Protein AF-A0A9P1CRT3-F1 (afdb_monomer_lite)

Sequence (635 aa):
MMLVPEVKPGALSGTYVLEERSSKFFNMVSFGNPQSVGIKKRVVRQADRLNYTELPSLSNLDELLVRTRPPDMRPEEEVVVPVRAPPVDARLTIGSFRRLLRPGSNESRLEEETKDVPLQWHLLLLKASFNGKLQVSTAANWLVEVLNLAPEEARQCAQAAMVHPTVRIASFDDWKVVEEKVETLRALGLAIQVGSAATHRAIVNNRGAHQGRLAKDNYMELFDQVPGLIRSPRPSPTPPAKSHQHRAKWRGMSQHVVMDVLSKDPVKQLLPEEDEAAHFAGSQSEAEWNEWKLAKARKKTVKNILLKHPRKGDGNTAKSESDQDASDRTTLGVKTTFSFRNSVLETRKKMSMIVGLAQAQQNALTPQRKEACQMLRFFVFGAVGNEKAKTAEEKEAIFEQRLGERWQVQLLYNLWEKLDIDHSGRCDFGELNAFAELRLKDLVEQALSRGQRGLAGLPAWAADETEDVAKAALKLTRTLEQMLFASKSSFVLEDMMRILWPASQLSDILEMRRWCTEMADSLERTATQTPPLLPEDQLDDLHCIFQYFDTDHDGQLKVPDLIATGFLNRNEVDLIMQKYDVDGDGMLGLSEFTELLCPAGYRAHEKATHATLGNGRRVFYDDNFCRWRLAPNKR

pLDDT: mean 70.38, std 26.43, range [24.36, 98.44]

Secondary structure (DSSP, 8-state):
--PPPP---------EEEEEEETTEEEEEE--------------PPPPPPP-PPPPPTT--GGG--PPPPP----------------------HHHHHHHTS------------------EEEEEEGGGGTT---HHHHHHHHHHHH---HHHHHHHHHHHHHSSEEEEEEES-HHHHHHHHHHHHHTT--EEEEEHHHHHHHHHTTSS-SS------TTSSS-----------PPPPPPP------------------------THHHHS----TTSTT-SS--HHHHHHHHHHHHHHHHHHHHHTT---------------------------SSHHHHHHHHHHHHHHHHHHHHHHHHHTS--HHHHHHHHHHHHHHHSS-S-TT--SHHHHHGGGS--S--HHHHHHHHHHHHHH-TT-SS-EEHHHHHHHHHHHHHHHHHHHHHTT--SGGGS-HHHHTTTT-HHHHHHHHHHHHIIIIITT-SEE-HHHHHHHH-TT--HHHHHHHHHHHHHHHHHHHHHB-PPPPBPPHHHHHHHHHHHHHH-SS-SSEEEHHHHHHTTSS-TTTHHHHHHHH-SS-SSEEEHHHHHHHHPPTT-BSSTT--EEE-TTS-EEEEETTTTEEEEPP---

Structure (mmCIF, N/CA/C/O backbone):
data_AF-A0A9P1CRT3-F1
#
_entry.id   AF-A0A9P1CRT3-F1
#
loop_
_atom_site.group_PDB
_atom_site.id
_atom_site.type_symbol
_atom_site.label_atom_id
_atom_site.label_alt_id
_atom_site.label_comp_id
_atom_site.label_asym_id
_atom_site.label_entity_id
_atom_site.label_seq_id
_atom_site.pdbx_PDB_ins_code
_atom_site.Cartn_x
_atom_site.Cartn_y
_atom_site.Cartn_z
_atom_site.occupancy
_atom_site.B_iso_or_equiv
_atom_site.auth_seq_id
_atom_site.auth_comp_id
_atom_site.auth_asym_id
_atom_site.auth_atom_id
_atom_site.pdbx_PDB_model_num
ATOM 1 N N . MET A 1 1 ? 64.595 -47.817 10.345 1.00 37.66 1 MET A N 1
ATOM 2 C CA . MET A 1 1 ? 63.819 -46.558 10.238 1.00 37.66 1 MET A CA 1
ATOM 3 C C . MET A 1 1 ? 63.621 -46.288 8.754 1.00 37.66 1 MET A C 1
ATOM 5 O O . MET A 1 1 ? 64.623 -46.280 8.066 1.00 37.66 1 MET A O 1
ATOM 9 N N . MET A 1 2 ? 62.437 -46.151 8.165 1.00 33.34 2 MET A N 1
ATOM 10 C CA . MET A 1 2 ? 61.065 -46.100 8.667 1.00 33.34 2 MET A CA 1
ATOM 11 C C . MET A 1 2 ? 60.158 -46.941 7.754 1.00 33.34 2 MET A C 1
ATOM 13 O O . MET A 1 2 ? 60.414 -47.076 6.562 1.00 33.34 2 MET A O 1
ATOM 17 N N . LEU A 1 3 ? 59.123 -47.511 8.365 1.00 34.25 3 LEU A N 1
ATOM 18 C CA . LEU A 1 3 ? 58.061 -48.311 7.762 1.00 34.25 3 LEU A CA 1
ATOM 19 C C . LEU A 1 3 ? 57.087 -47.407 6.991 1.00 34.25 3 LEU A C 1
ATOM 21 O O . LEU A 1 3 ? 56.666 -46.381 7.520 1.00 34.25 3 LEU A O 1
ATOM 25 N N . VAL A 1 4 ? 56.685 -47.819 5.789 1.00 38.53 4 VAL A N 1
ATOM 26 C CA . VAL A 1 4 ? 55.509 -47.288 5.080 1.00 38.53 4 VAL A CA 1
ATOM 27 C C . VAL A 1 4 ? 54.390 -48.324 5.244 1.00 38.53 4 VAL A C 1
ATOM 29 O O . VAL A 1 4 ? 54.633 -49.489 4.927 1.00 38.53 4 VAL A O 1
ATOM 32 N N . PRO A 1 5 ? 53.205 -47.971 5.776 1.00 46.34 5 PRO A N 1
ATOM 33 C CA . PRO A 1 5 ? 52.157 -48.950 6.032 1.00 46.34 5 PRO A CA 1
ATOM 34 C C . PRO A 1 5 ? 51.248 -49.165 4.813 1.00 46.34 5 PRO A C 1
ATOM 36 O O . PRO A 1 5 ? 50.845 -48.220 4.136 1.00 46.34 5 PRO A O 1
ATOM 39 N N . GLU A 1 6 ? 50.888 -50.431 4.593 1.00 38.50 6 GLU A N 1
ATOM 40 C CA . GLU A 1 6 ? 49.784 -50.875 3.738 1.00 38.50 6 GLU A CA 1
ATOM 41 C C . GLU A 1 6 ? 48.442 -50.304 4.225 1.00 38.50 6 GLU A C 1
ATOM 43 O O . GLU A 1 6 ? 48.092 -50.416 5.402 1.00 38.50 6 GLU A O 1
ATOM 48 N N . VAL A 1 7 ? 47.645 -49.761 3.301 1.00 38.06 7 VAL A N 1
ATOM 49 C CA . VAL A 1 7 ? 46.250 -49.366 3.544 1.00 38.06 7 VAL A CA 1
ATOM 50 C C . VAL A 1 7 ? 45.329 -50.346 2.816 1.00 38.06 7 VAL A C 1
ATOM 52 O O . VAL A 1 7 ? 45.392 -50.493 1.598 1.00 38.06 7 VAL A O 1
ATOM 55 N N . LYS A 1 8 ? 44.472 -51.031 3.581 1.00 37.97 8 LYS A N 1
ATOM 56 C CA . LYS A 1 8 ? 43.425 -51.943 3.088 1.00 37.97 8 LYS A CA 1
ATOM 57 C C . LYS A 1 8 ? 42.258 -51.163 2.457 1.00 37.97 8 LYS A C 1
ATOM 59 O O . LYS A 1 8 ? 41.891 -50.117 2.994 1.00 37.97 8 LYS A O 1
ATOM 64 N N . PRO A 1 9 ? 41.592 -51.683 1.408 1.00 40.06 9 PRO A N 1
ATOM 65 C CA . PRO A 1 9 ? 40.385 -51.074 0.870 1.00 40.06 9 PRO A CA 1
ATOM 66 C C . PRO A 1 9 ? 39.169 -51.511 1.697 1.00 40.06 9 PRO A C 1
ATOM 68 O O . PRO A 1 9 ? 38.843 -52.693 1.784 1.00 40.06 9 PRO A O 1
ATOM 71 N N . GLY A 1 10 ? 38.489 -50.545 2.306 1.00 40.59 10 GLY A N 1
ATOM 72 C CA . GLY A 1 10 ? 37.235 -50.745 3.026 1.00 40.59 10 GLY A CA 1
ATOM 73 C C . GLY A 1 10 ? 36.341 -49.524 2.863 1.00 40.59 10 GLY A C 1
ATOM 74 O O . GLY A 1 10 ? 36.142 -48.775 3.812 1.00 40.59 10 GLY A O 1
ATOM 75 N N . ALA A 1 11 ? 35.849 -49.281 1.647 1.00 34.97 11 ALA A N 1
ATOM 76 C CA . ALA A 1 11 ? 34.884 -48.219 1.390 1.00 34.97 11 ALA A CA 1
ATOM 77 C C . ALA A 1 11 ? 33.469 -48.715 1.731 1.00 34.97 11 ALA A C 1
ATOM 79 O O . ALA A 1 11 ? 32.895 -49.540 1.021 1.00 34.97 11 ALA A O 1
ATOM 80 N N . LEU A 1 12 ? 32.910 -48.205 2.829 1.00 37.28 12 LEU A N 1
ATOM 81 C CA . LEU A 1 12 ? 31.486 -48.303 3.139 1.00 37.28 12 LEU A CA 1
ATOM 82 C C . LEU A 1 12 ? 30.728 -47.328 2.228 1.00 37.28 12 LEU A C 1
ATOM 84 O O . LEU A 1 12 ? 30.828 -46.113 2.383 1.00 37.28 12 LEU A O 1
ATOM 88 N N . SER A 1 13 ? 29.984 -47.866 1.263 1.00 35.62 13 SER A N 1
ATOM 89 C CA . SER A 1 13 ? 28.999 -47.110 0.487 1.00 35.62 13 SER A CA 1
ATOM 90 C C . SER A 1 13 ? 27.752 -46.898 1.349 1.00 35.62 13 SER A C 1
ATOM 92 O O . SER A 1 13 ? 27.114 -47.864 1.764 1.00 35.62 13 SER A O 1
ATOM 94 N N . GLY A 1 14 ? 27.420 -45.641 1.645 1.00 44.69 14 GLY A N 1
ATOM 95 C CA . GLY A 1 14 ? 26.202 -45.245 2.350 1.00 44.69 14 GLY A CA 1
ATOM 96 C C . GLY A 1 14 ? 25.519 -44.094 1.620 1.00 44.69 14 GLY A C 1
ATOM 97 O O . GLY A 1 14 ? 26.183 -43.193 1.112 1.00 44.69 14 GLY A O 1
ATOM 98 N N . THR A 1 15 ? 24.192 -44.140 1.521 1.00 44.62 15 THR A N 1
ATOM 99 C CA . THR A 1 15 ? 23.382 -43.086 0.898 1.00 44.62 15 THR A CA 1
ATOM 100 C C . THR A 1 15 ? 23.078 -42.014 1.945 1.00 44.62 15 THR A C 1
ATOM 102 O O . THR A 1 15 ? 22.440 -42.304 2.957 1.00 44.62 15 THR A O 1
ATOM 105 N N . TYR A 1 16 ? 23.538 -40.785 1.716 1.00 57.00 16 TYR A N 1
ATOM 106 C CA . TYR A 1 16 ? 23.275 -39.631 2.581 1.00 57.00 16 TYR A CA 1
ATOM 107 C C . TYR A 1 16 ? 22.295 -38.687 1.890 1.00 57.00 16 TYR A C 1
ATOM 109 O O . TYR A 1 16 ? 22.333 -38.537 0.668 1.00 57.00 16 TYR A O 1
ATOM 117 N N . VAL A 1 17 ? 21.437 -38.038 2.675 1.00 53.44 17 VAL A N 1
ATOM 118 C CA . VAL A 1 17 ? 20.581 -36.947 2.198 1.00 53.44 17 VAL A CA 1
ATOM 119 C C . VAL A 1 17 ? 21.068 -35.653 2.840 1.00 53.44 17 VAL A C 1
ATOM 121 O O . VAL A 1 17 ? 21.318 -35.605 4.047 1.00 53.44 17 VAL A O 1
ATOM 124 N N . LEU A 1 18 ? 21.247 -34.626 2.009 1.00 45.88 18 LEU A N 1
ATOM 125 C CA . LEU A 1 18 ? 21.557 -33.267 2.438 1.00 45.88 18 LEU A CA 1
ATOM 126 C C . LEU A 1 18 ? 20.241 -32.543 2.705 1.00 45.88 18 LEU A C 1
ATOM 128 O O . LEU A 1 18 ? 19.426 -32.389 1.798 1.00 45.88 18 LEU A O 1
ATOM 132 N N . GLU A 1 19 ? 20.036 -32.122 3.947 1.00 47.88 19 GLU A N 1
ATOM 133 C CA . GLU A 1 19 ? 18.867 -31.337 4.337 1.00 47.88 19 GLU A CA 1
ATOM 134 C C . GLU A 1 19 ? 19.289 -29.870 4.502 1.00 47.88 19 GLU A C 1
ATOM 136 O O . GLU A 1 19 ? 20.200 -29.545 5.275 1.00 47.88 19 GLU A O 1
ATOM 141 N N . GLU A 1 20 ? 18.672 -28.988 3.714 1.00 50.25 20 GLU A N 1
ATOM 142 C CA . GLU A 1 20 ? 18.972 -27.556 3.690 1.00 50.25 20 GLU A CA 1
ATOM 143 C C . GLU A 1 20 ? 18.286 -26.858 4.868 1.00 50.25 20 GLU A C 1
ATOM 145 O O . GLU A 1 20 ? 17.061 -26.880 4.994 1.00 50.25 20 GLU A O 1
ATOM 150 N N . ARG A 1 21 ? 19.079 -26.226 5.743 1.00 46.06 21 ARG A N 1
ATOM 151 C CA . ARG A 1 21 ? 18.560 -25.507 6.919 1.00 46.06 21 ARG A CA 1
ATOM 152 C C . ARG A 1 21 ? 18.574 -23.986 6.729 1.00 46.06 21 ARG A C 1
ATOM 154 O O . ARG A 1 21 ? 17.775 -23.291 7.351 1.00 46.06 21 ARG A O 1
ATOM 161 N N . SER A 1 22 ? 19.466 -23.473 5.879 1.00 52.31 22 SER A N 1
ATOM 162 C CA . SER A 1 22 ? 19.488 -22.095 5.362 1.00 52.31 22 SER A CA 1
ATOM 163 C C . SER A 1 22 ? 20.471 -21.984 4.188 1.00 52.31 22 SER A C 1
ATOM 165 O O . SER A 1 22 ? 21.283 -22.886 3.982 1.00 52.31 22 SER A O 1
ATOM 167 N N . SER A 1 23 ? 20.471 -20.847 3.476 1.00 41.62 23 SER A N 1
ATOM 168 C CA . SER A 1 23 ? 21.275 -20.591 2.261 1.00 41.62 23 SER A CA 1
ATOM 169 C C . SER A 1 23 ? 22.800 -20.702 2.419 1.00 41.62 23 SER A C 1
ATOM 171 O O . SER A 1 23 ? 23.535 -20.483 1.457 1.00 41.62 23 SER A O 1
ATOM 173 N N . LYS A 1 24 ? 23.298 -21.005 3.624 1.00 37.44 24 LYS A N 1
ATOM 174 C CA . LYS A 1 24 ? 24.729 -21.155 3.916 1.00 37.44 24 LYS A CA 1
ATOM 175 C C . LYS A 1 24 ? 25.092 -22.424 4.699 1.00 37.44 24 LYS A C 1
ATOM 177 O O . LYS A 1 24 ? 26.276 -22.621 4.952 1.00 37.44 24 LYS A O 1
ATOM 182 N N . PHE A 1 25 ? 24.138 -23.287 5.075 1.00 41.91 25 PHE A N 1
ATOM 183 C CA . PHE A 1 25 ? 24.433 -24.475 5.892 1.00 41.91 25 PHE A CA 1
ATOM 184 C C . PHE A 1 25 ? 23.584 -25.700 5.519 1.00 41.91 25 PHE A C 1
ATOM 186 O O . PHE A 1 25 ? 22.353 -25.634 5.478 1.00 41.91 25 PHE A O 1
ATOM 193 N N . PHE A 1 26 ? 24.263 -26.840 5.347 1.00 58.03 26 PHE A N 1
ATOM 194 C CA . PHE A 1 26 ? 23.660 -28.152 5.099 1.00 58.03 26 PHE A CA 1
ATOM 195 C C . PHE A 1 26 ? 23.991 -29.116 6.234 1.00 58.03 26 PHE A C 1
ATOM 197 O O . PHE A 1 26 ? 25.135 -29.178 6.687 1.00 58.03 26 PHE A O 1
ATOM 204 N N . ASN A 1 27 ? 23.001 -29.903 6.653 1.00 49.41 27 ASN A N 1
ATOM 205 C CA . ASN A 1 27 ? 23.227 -31.045 7.528 1.00 49.41 27 ASN A CA 1
ATOM 206 C C . ASN A 1 27 ? 23.326 -32.322 6.697 1.00 49.41 27 ASN A C 1
ATOM 208 O O . ASN A 1 27 ? 22.550 -32.542 5.767 1.00 49.41 27 ASN A O 1
ATOM 212 N N . MET A 1 28 ? 24.269 -33.181 7.069 1.00 39.44 28 MET A N 1
ATOM 213 C CA . MET A 1 28 ? 24.483 -34.474 6.434 1.00 39.44 28 MET A CA 1
ATOM 214 C C . MET A 1 28 ? 23.900 -35.552 7.350 1.00 39.44 28 MET A C 1
ATOM 216 O O . MET A 1 28 ? 24.449 -35.824 8.417 1.00 39.44 28 MET A O 1
ATOM 220 N N . VAL A 1 29 ? 22.758 -36.129 6.971 1.00 50.09 29 VAL A N 1
ATOM 221 C CA . VAL A 1 29 ? 22.054 -37.124 7.795 1.00 50.09 29 VAL A CA 1
ATOM 222 C C . VAL A 1 29 ? 22.261 -38.516 7.200 1.00 50.09 29 VAL A C 1
ATOM 224 O O . VAL A 1 29 ? 21.949 -38.762 6.034 1.00 50.09 29 VAL A O 1
ATOM 227 N N . SER A 1 30 ? 22.802 -39.439 8.001 1.00 47.00 30 SER A N 1
ATOM 228 C CA . SER A 1 30 ? 22.862 -40.867 7.668 1.00 47.00 30 SER A CA 1
ATOM 229 C C . SER A 1 30 ? 21.602 -41.572 8.162 1.00 47.00 30 SER A C 1
ATOM 231 O O . SER A 1 30 ? 21.245 -41.430 9.334 1.00 47.00 30 SER A O 1
ATOM 233 N N . PHE A 1 31 ? 20.964 -42.387 7.323 1.00 43.34 31 PHE A N 1
ATOM 234 C CA . PHE A 1 31 ? 19.855 -43.231 7.765 1.00 43.34 31 PHE A CA 1
ATOM 235 C C . PHE A 1 31 ? 20.361 -44.348 8.689 1.00 43.34 31 PHE A C 1
ATOM 237 O O . PHE A 1 31 ? 20.980 -45.314 8.247 1.00 43.34 31 PHE A O 1
ATOM 244 N N . GLY A 1 32 ? 20.079 -44.216 9.985 1.00 40.84 32 GLY A N 1
ATOM 245 C CA . GLY A 1 32 ? 20.144 -45.320 10.936 1.00 40.84 32 GLY A CA 1
ATOM 246 C C . GLY A 1 32 ? 18.974 -46.285 10.720 1.00 40.84 32 GLY A C 1
ATOM 247 O O . GLY A 1 32 ? 17.834 -45.866 10.539 1.00 40.84 32 GLY A O 1
ATOM 248 N N . ASN A 1 33 ? 19.285 -47.578 10.721 1.00 33.75 33 ASN A N 1
ATOM 249 C CA . ASN A 1 33 ? 18.392 -48.719 10.514 1.00 33.75 33 ASN A CA 1
ATOM 250 C C . ASN A 1 33 ? 17.083 -48.636 11.351 1.00 33.75 33 ASN A C 1
ATOM 252 O O . ASN A 1 33 ? 17.171 -48.615 12.581 1.00 33.75 33 ASN A O 1
ATOM 256 N N . PRO A 1 34 ? 15.877 -48.615 10.742 1.00 38.72 34 PRO A N 1
ATOM 257 C CA . PRO A 1 34 ? 14.621 -48.541 11.480 1.00 38.72 34 PRO A CA 1
ATOM 258 C C . PRO A 1 34 ? 14.077 -49.942 11.798 1.00 38.72 34 PRO A C 1
ATOM 260 O O . PRO A 1 34 ? 13.611 -50.658 10.911 1.00 38.72 34 PRO A O 1
ATOM 263 N N . GLN A 1 35 ? 14.062 -50.323 13.078 1.00 34.84 35 GLN A N 1
ATOM 264 C CA . GLN A 1 35 ? 13.158 -51.373 13.550 1.00 34.84 35 GLN A CA 1
ATOM 265 C C . GLN A 1 35 ? 11.816 -50.764 13.970 1.00 34.84 35 GLN A C 1
ATOM 267 O O . GLN A 1 35 ? 11.755 -49.882 14.819 1.00 34.84 35 GLN A O 1
ATOM 272 N N . SER A 1 36 ? 10.758 -51.312 13.364 1.00 36.50 36 SER A N 1
ATOM 273 C CA . SER A 1 36 ? 9.342 -51.274 13.753 1.00 36.50 36 SER A CA 1
ATOM 274 C C . SER A 1 36 ? 8.673 -49.904 13.919 1.00 36.50 36 SER A C 1
ATOM 276 O O . SER A 1 36 ? 8.871 -49.214 14.907 1.00 36.50 36 SER A O 1
ATOM 278 N N . VAL A 1 37 ? 7.764 -49.571 12.999 1.00 33.12 37 VAL A N 1
ATOM 279 C CA . VAL A 1 37 ? 6.301 -49.531 13.217 1.00 33.12 37 VAL A CA 1
ATOM 280 C C . VAL A 1 37 ? 5.656 -49.163 11.873 1.00 33.12 37 VAL A C 1
ATOM 282 O O . VAL A 1 37 ? 6.092 -48.252 11.174 1.00 33.12 37 VAL A O 1
ATOM 285 N N . GLY A 1 38 ? 4.675 -49.964 11.453 1.00 43.25 38 GLY A N 1
ATOM 286 C CA . GLY A 1 38 ? 4.159 -49.980 10.088 1.00 43.25 38 GLY A CA 1
ATOM 287 C C . GLY A 1 38 ? 3.186 -48.851 9.770 1.00 43.25 38 GLY A C 1
ATOM 288 O O . GLY A 1 38 ? 2.184 -48.693 10.457 1.00 43.25 38 GLY A O 1
ATOM 289 N N . ILE A 1 39 ? 3.427 -48.152 8.657 1.00 35.38 39 ILE A N 1
ATOM 290 C CA . ILE A 1 39 ? 2.425 -47.349 7.945 1.00 35.38 39 ILE A CA 1
ATOM 291 C C . ILE A 1 39 ? 2.627 -47.530 6.427 1.00 35.38 39 ILE A C 1
ATOM 293 O O . ILE A 1 39 ? 3.737 -47.696 5.926 1.00 35.38 39 ILE A O 1
ATOM 297 N N . LYS A 1 40 ? 1.496 -47.607 5.723 1.00 35.44 40 LYS A N 1
ATOM 298 C CA . LYS A 1 40 ? 1.272 -48.137 4.370 1.00 35.44 40 LYS A CA 1
ATOM 299 C C . LYS A 1 40 ? 2.085 -47.436 3.267 1.00 35.44 40 LYS A C 1
ATOM 301 O O . LYS A 1 40 ? 2.103 -46.213 3.172 1.00 35.44 40 LYS A O 1
ATOM 306 N N . LYS A 1 41 ? 2.676 -48.247 2.377 1.00 34.88 41 LYS A N 1
ATOM 307 C CA . LYS A 1 41 ? 3.394 -47.840 1.155 1.00 34.88 41 LYS A CA 1
ATOM 308 C C . LYS A 1 41 ? 2.463 -47.110 0.176 1.00 34.88 41 LYS A C 1
ATOM 310 O O . LYS A 1 41 ? 1.460 -47.680 -0.249 1.00 34.88 41 LYS A O 1
ATOM 315 N N . ARG A 1 42 ? 2.845 -45.902 -0.250 1.00 32.53 42 ARG A N 1
ATOM 316 C CA . ARG A 1 42 ? 2.324 -45.242 -1.456 1.00 32.53 42 ARG A CA 1
ATOM 317 C C . ARG A 1 42 ? 3.433 -45.245 -2.510 1.00 32.53 42 ARG A C 1
ATOM 319 O O . ARG A 1 42 ? 4.560 -44.852 -2.234 1.00 32.53 42 ARG A O 1
ATOM 326 N N . VAL A 1 43 ? 3.101 -45.781 -3.678 1.00 40.25 43 VAL A N 1
ATOM 327 C CA . VAL A 1 43 ? 3.976 -45.957 -4.842 1.00 40.25 43 VAL A CA 1
ATOM 328 C C . VAL A 1 43 ? 4.399 -44.591 -5.384 1.00 40.25 43 VAL A C 1
ATOM 330 O O . VAL A 1 43 ? 3.536 -43.785 -5.724 1.00 40.25 43 VAL A O 1
ATOM 333 N N . VAL A 1 44 ? 5.706 -44.350 -5.507 1.00 31.47 44 VAL A N 1
ATOM 334 C CA . VAL A 1 44 ? 6.267 -43.252 -6.307 1.00 31.47 44 VAL A CA 1
ATOM 335 C C . VAL A 1 44 ? 7.124 -43.881 -7.400 1.00 31.47 44 VAL A C 1
ATOM 337 O O . VAL A 1 44 ? 8.037 -44.655 -7.118 1.00 31.47 44 VAL A O 1
ATOM 340 N N . ARG A 1 45 ? 6.752 -43.600 -8.652 1.00 33.78 45 ARG A N 1
ATOM 341 C CA . ARG A 1 45 ? 7.465 -44.018 -9.859 1.00 33.78 45 ARG A CA 1
ATOM 342 C C . ARG A 1 45 ? 8.774 -43.239 -9.972 1.00 33.78 45 ARG A C 1
ATOM 344 O O . ARG A 1 45 ? 8.797 -42.024 -9.813 1.00 33.78 45 ARG A O 1
ATOM 351 N N . GLN A 1 46 ? 9.834 -43.981 -10.250 1.00 32.31 46 GLN A N 1
ATOM 352 C CA . GLN A 1 46 ? 11.176 -43.511 -10.551 1.00 32.31 46 GLN A CA 1
ATOM 353 C C . GLN A 1 46 ? 11.155 -42.919 -11.969 1.00 32.31 46 GLN A C 1
ATOM 355 O O . GLN A 1 46 ? 10.769 -43.617 -12.902 1.00 32.31 46 GLN A O 1
ATOM 360 N N . ALA A 1 47 ? 11.480 -41.633 -12.110 1.00 31.88 47 ALA A N 1
ATOM 361 C CA . ALA A 1 47 ? 11.684 -40.990 -13.405 1.00 31.88 47 ALA A CA 1
ATOM 362 C C . ALA A 1 47 ? 13.182 -40.968 -13.728 1.00 31.88 47 ALA A C 1
ATOM 364 O O . ALA A 1 47 ? 14.020 -40.749 -12.849 1.00 31.88 47 ALA A O 1
ATOM 365 N N . ASP A 1 48 ? 13.472 -41.264 -14.987 1.00 32.06 48 ASP A N 1
ATOM 366 C CA . ASP A 1 48 ? 14.780 -41.561 -15.544 1.00 32.06 48 ASP A CA 1
ATOM 367 C C . ASP A 1 48 ? 15.796 -40.417 -15.432 1.00 32.06 48 ASP A C 1
ATOM 369 O O . ASP A 1 48 ? 15.488 -39.233 -15.565 1.00 32.06 48 ASP A O 1
ATOM 373 N N . ARG A 1 49 ? 17.053 -40.815 -15.217 1.00 33.19 49 ARG A N 1
ATOM 374 C CA . ARG A 1 49 ? 18.241 -39.965 -15.319 1.00 33.19 49 ARG A CA 1
ATOM 375 C C . ARG A 1 49 ? 18.473 -39.607 -16.788 1.00 33.19 49 ARG A C 1
ATOM 377 O O . ARG A 1 49 ? 18.782 -40.491 -17.582 1.00 33.19 49 ARG A O 1
ATOM 384 N N . LEU A 1 50 ? 18.400 -38.323 -17.132 1.00 30.19 50 LEU A N 1
ATOM 385 C CA . LEU A 1 50 ? 18.951 -37.812 -18.386 1.00 30.19 50 LEU A CA 1
ATOM 386 C C . LEU A 1 50 ? 20.421 -37.436 -18.174 1.00 30.19 50 LEU A C 1
ATOM 388 O O . LEU A 1 50 ? 20.760 -36.642 -17.297 1.00 30.19 50 LEU A O 1
ATOM 392 N N . ASN A 1 51 ? 21.284 -38.061 -18.972 1.00 33.00 51 ASN A N 1
ATOM 393 C CA . ASN A 1 51 ? 22.700 -37.741 -19.084 1.00 33.00 51 ASN A CA 1
ATOM 394 C C . ASN A 1 51 ? 22.854 -36.372 -19.756 1.00 33.00 51 ASN A C 1
ATOM 396 O O . ASN A 1 51 ? 22.363 -36.173 -20.866 1.00 33.00 51 ASN A O 1
ATOM 400 N N . TYR A 1 52 ? 23.565 -35.453 -19.108 1.00 28.81 52 TYR A N 1
ATOM 401 C CA . TYR A 1 52 ? 24.019 -34.221 -19.741 1.00 28.81 52 TYR A CA 1
ATOM 402 C C . TYR A 1 52 ? 25.258 -34.524 -20.590 1.00 28.81 52 TYR A C 1
ATOM 404 O O . TYR A 1 52 ? 26.297 -34.916 -20.065 1.00 28.81 52 TYR A O 1
ATOM 412 N N . THR A 1 53 ? 25.142 -34.356 -21.904 1.00 31.44 53 THR A N 1
ATOM 413 C CA . THR A 1 53 ? 26.284 -34.174 -22.808 1.00 31.44 53 THR A CA 1
ATOM 414 C C . THR A 1 53 ? 26.698 -32.706 -22.789 1.00 31.44 53 THR A C 1
ATOM 416 O O . THR A 1 53 ? 25.871 -31.829 -23.039 1.00 31.44 53 THR A O 1
ATOM 419 N N . GLU A 1 54 ? 27.967 -32.443 -22.486 1.00 31.73 54 GLU A N 1
ATOM 420 C CA . GLU A 1 54 ? 28.576 -31.112 -22.538 1.00 31.73 54 GLU A CA 1
ATOM 421 C C . GLU A 1 54 ? 28.582 -30.574 -23.982 1.00 31.73 54 GLU A C 1
ATOM 423 O O . GLU A 1 54 ? 28.955 -31.281 -24.920 1.00 31.73 54 GLU A O 1
ATOM 428 N N . LEU A 1 55 ? 28.141 -29.325 -24.165 1.00 31.08 55 LEU A N 1
ATOM 429 C CA . LEU A 1 55 ? 28.179 -28.615 -25.447 1.00 31.08 55 LEU A CA 1
ATOM 430 C C . LEU A 1 55 ? 29.571 -27.987 -25.675 1.00 31.08 55 LEU A C 1
ATOM 432 O O . LEU A 1 55 ? 30.172 -27.504 -24.712 1.00 31.08 55 LEU A O 1
ATOM 436 N N . PRO A 1 56 ? 30.081 -27.924 -26.923 1.00 35.50 56 PRO A N 1
ATOM 437 C CA . PRO A 1 56 ? 31.357 -27.279 -27.218 1.00 35.50 56 PRO A CA 1
ATOM 438 C C . PRO A 1 56 ? 31.269 -25.747 -27.138 1.00 35.50 56 PRO A C 1
ATOM 440 O O . PRO A 1 56 ? 30.215 -25.151 -27.364 1.00 35.50 56 PRO A O 1
ATOM 443 N N . SER A 1 57 ? 32.403 -25.102 -26.846 1.00 36.72 57 SER A N 1
ATOM 444 C CA . SER A 1 57 ? 32.525 -23.645 -26.722 1.00 36.72 57 SER A CA 1
ATOM 445 C C . SER A 1 57 ? 32.245 -22.902 -28.037 1.00 36.72 57 SER A C 1
ATOM 447 O O . SER A 1 57 ? 32.643 -23.335 -29.117 1.00 36.72 57 SER A O 1
ATOM 449 N N . LEU A 1 58 ? 31.610 -21.731 -27.923 1.00 32.66 58 LEU A N 1
ATOM 450 C CA . LEU A 1 58 ? 31.111 -20.853 -28.999 1.00 32.66 58 LEU A CA 1
ATOM 451 C C . LEU A 1 58 ? 32.193 -20.155 -29.859 1.00 32.66 58 LEU A C 1
ATOM 453 O O . LEU A 1 58 ? 31.965 -19.068 -30.380 1.00 32.66 58 LEU A O 1
ATOM 457 N N . SER A 1 59 ? 33.369 -20.752 -30.029 1.00 35.88 59 SER A N 1
ATOM 458 C CA . SER A 1 59 ? 34.483 -20.153 -30.778 1.00 35.88 59 SER A CA 1
ATOM 459 C C . SER A 1 59 ? 34.607 -20.609 -32.241 1.00 35.88 59 SER A C 1
ATOM 461 O O . SER A 1 59 ? 35.401 -20.018 -32.960 1.00 35.88 59 SER A O 1
ATOM 463 N N . ASN A 1 60 ? 33.813 -21.580 -32.721 1.00 42.19 60 ASN A N 1
ATOM 464 C CA . ASN A 1 60 ? 33.995 -22.186 -34.058 1.00 42.19 60 ASN A CA 1
ATOM 465 C C . ASN A 1 60 ? 32.737 -22.172 -34.960 1.00 42.19 60 ASN A C 1
ATOM 467 O O . ASN A 1 60 ? 32.401 -23.182 -35.573 1.00 42.19 60 ASN A O 1
ATOM 471 N N . LEU A 1 61 ? 32.020 -21.048 -35.062 1.00 35.25 61 LEU A N 1
ATOM 472 C CA . LEU A 1 61 ? 30.823 -20.942 -35.924 1.00 35.25 61 LEU A CA 1
ATOM 473 C C . LEU A 1 61 ? 31.088 -20.401 -37.345 1.00 35.25 61 LEU A C 1
ATOM 475 O O . LEU A 1 61 ? 30.172 -20.397 -38.164 1.00 35.25 61 LEU A O 1
ATOM 479 N N . ASP A 1 62 ? 32.327 -20.024 -37.671 1.00 39.28 62 ASP A N 1
ATOM 480 C CA . ASP A 1 62 ? 32.670 -19.447 -38.983 1.00 39.28 62 ASP A CA 1
ATOM 481 C C . ASP A 1 62 ? 32.969 -20.493 -40.081 1.00 39.28 62 ASP A C 1
ATOM 483 O O . ASP A 1 62 ? 32.941 -20.165 -41.266 1.00 39.28 62 ASP A O 1
ATOM 487 N N . GLU A 1 63 ? 33.168 -21.774 -39.742 1.00 42.56 63 GLU A N 1
ATOM 488 C CA . GLU A 1 63 ? 33.492 -22.823 -40.732 1.00 42.56 63 GLU A CA 1
ATOM 489 C C . GLU A 1 63 ? 32.271 -23.504 -41.388 1.00 42.56 63 GLU A C 1
ATOM 491 O O . GLU A 1 63 ? 32.434 -24.286 -42.323 1.00 42.56 63 GLU A O 1
ATOM 496 N N . LEU A 1 64 ? 31.033 -23.192 -40.977 1.00 35.34 64 LEU A N 1
ATOM 497 C CA . LEU A 1 64 ? 29.817 -23.855 -41.496 1.00 35.34 64 LEU A CA 1
ATOM 498 C C . LEU A 1 64 ? 29.033 -23.062 -42.562 1.00 35.34 64 LEU A C 1
ATOM 500 O O . LEU A 1 64 ? 27.962 -23.498 -42.986 1.00 35.34 64 LEU A O 1
ATOM 504 N N . LEU A 1 65 ? 29.559 -21.932 -43.051 1.00 37.09 65 LEU A N 1
ATOM 505 C CA . LEU A 1 65 ? 28.889 -21.084 -44.054 1.00 37.09 65 LEU A CA 1
ATOM 506 C C . LEU A 1 65 ? 29.609 -20.997 -45.412 1.00 37.09 65 LEU A C 1
ATOM 508 O O . LEU A 1 65 ? 29.503 -19.992 -46.113 1.00 37.09 65 LEU A O 1
ATOM 512 N N . VAL A 1 66 ? 30.258 -22.075 -45.861 1.00 37.00 66 VAL A N 1
ATOM 513 C CA . VAL A 1 66 ? 30.628 -22.231 -47.281 1.00 37.00 66 VAL A CA 1
ATOM 514 C C . VAL A 1 66 ? 29.539 -23.037 -47.995 1.00 37.00 66 VAL A C 1
ATOM 516 O O . VAL A 1 66 ? 29.571 -24.264 -48.050 1.00 37.00 66 VAL A O 1
ATOM 519 N N . ARG A 1 67 ? 28.532 -22.342 -48.540 1.00 33.34 67 ARG A N 1
ATOM 520 C CA . ARG A 1 67 ? 27.530 -22.944 -49.435 1.00 33.34 67 ARG A CA 1
ATOM 521 C C . ARG A 1 67 ? 28.117 -23.141 -50.835 1.00 33.34 67 ARG A C 1
ATOM 523 O O . ARG A 1 67 ? 28.480 -22.180 -51.510 1.00 33.34 67 ARG A O 1
ATOM 530 N N . THR A 1 68 ? 28.136 -24.390 -51.286 1.00 33.22 68 THR A N 1
ATOM 531 C CA . THR A 1 68 ? 28.330 -24.789 -52.682 1.00 33.22 68 THR A CA 1
ATOM 532 C C . THR A 1 68 ? 27.144 -24.327 -53.543 1.00 33.22 68 THR A C 1
ATOM 534 O O . THR A 1 68 ? 25.983 -24.485 -53.169 1.00 33.22 68 THR A O 1
ATOM 537 N N . ARG A 1 69 ? 27.434 -23.723 -54.704 1.00 32.94 69 ARG A N 1
ATOM 538 C CA . ARG A 1 69 ? 26.448 -23.406 -55.755 1.00 32.94 69 ARG A CA 1
ATOM 539 C C . ARG A 1 69 ? 26.172 -24.652 -56.611 1.00 32.94 69 ARG A C 1
ATOM 541 O O . ARG A 1 69 ? 27.144 -25.313 -56.978 1.00 32.94 69 ARG A O 1
ATOM 548 N N . PRO A 1 70 ? 24.923 -24.934 -57.019 1.00 38.31 70 PRO A N 1
ATOM 549 C CA . PRO A 1 70 ? 24.648 -25.820 -58.148 1.00 38.31 70 PRO A CA 1
ATOM 550 C C . PRO A 1 70 ? 24.592 -25.032 -59.479 1.00 38.31 70 PRO A C 1
ATOM 552 O O . PRO A 1 70 ? 24.285 -23.835 -59.454 1.00 38.31 70 PRO A O 1
ATOM 555 N N . PRO A 1 71 ? 24.893 -25.663 -60.633 1.00 47.25 71 PRO A N 1
ATOM 556 C CA . PRO A 1 71 ? 24.879 -25.010 -61.939 1.00 47.25 71 PRO A CA 1
ATOM 557 C C . PRO A 1 71 ? 23.550 -25.195 -62.697 1.00 47.25 71 PRO A C 1
ATOM 559 O O . PRO A 1 71 ? 22.869 -26.202 -62.535 1.00 47.25 71 PRO A O 1
ATOM 562 N N . ASP A 1 72 ? 23.275 -24.219 -63.567 1.00 40.69 72 ASP A N 1
ATOM 563 C CA . ASP A 1 72 ? 22.507 -24.283 -64.823 1.00 40.69 72 ASP A CA 1
ATOM 564 C C . ASP A 1 72 ? 21.073 -24.846 -64.841 1.00 40.69 72 ASP A C 1
ATOM 566 O O . ASP A 1 72 ? 20.861 -26.053 -64.881 1.00 40.69 72 ASP A O 1
ATOM 570 N N . MET A 1 73 ? 20.099 -23.945 -65.040 1.00 33.34 73 MET A N 1
ATOM 571 C CA . MET A 1 73 ? 18.900 -24.165 -65.867 1.00 33.34 73 MET A CA 1
ATOM 572 C C . MET A 1 73 ? 18.460 -22.827 -66.500 1.00 33.34 73 MET A C 1
ATOM 574 O O . MET A 1 73 ? 18.506 -21.777 -65.861 1.00 33.34 73 MET A O 1
ATOM 578 N N . ARG A 1 74 ? 18.091 -22.891 -67.785 1.00 42.94 74 ARG A N 1
ATOM 579 C CA . ARG A 1 74 ? 17.753 -21.794 -68.720 1.00 42.94 74 ARG A CA 1
ATOM 580 C C . ARG A 1 74 ? 16.375 -21.153 -68.448 1.00 42.94 74 ARG A C 1
ATOM 582 O O . ARG A 1 74 ? 15.583 -21.763 -67.736 1.00 42.94 74 ARG A O 1
ATOM 589 N N . PRO A 1 75 ? 16.073 -19.969 -69.027 1.00 47.12 75 PRO A N 1
ATOM 590 C CA . PRO A 1 75 ? 14.853 -19.225 -68.731 1.00 47.12 75 PRO A CA 1
ATOM 591 C C . PRO A 1 75 ? 13.703 -19.609 -69.672 1.00 47.12 75 PRO A C 1
ATOM 593 O O . PRO A 1 75 ? 13.915 -19.750 -70.876 1.00 47.12 75 PRO A O 1
ATOM 596 N N . GLU A 1 76 ? 12.490 -19.697 -69.128 1.00 39.47 76 GLU A N 1
ATOM 597 C CA . GLU A 1 76 ? 11.257 -19.531 -69.900 1.00 39.47 76 GLU A CA 1
ATOM 598 C C . GLU A 1 76 ? 10.597 -18.198 -69.539 1.00 39.47 76 GLU A C 1
ATOM 600 O O . GLU A 1 76 ? 10.665 -17.720 -68.405 1.00 39.47 76 GLU A O 1
ATOM 605 N N . GLU A 1 77 ? 10.061 -17.575 -70.582 1.00 48.47 77 GLU A N 1
ATOM 606 C CA . GLU A 1 77 ? 9.444 -16.259 -70.634 1.00 48.47 77 GLU A CA 1
ATOM 607 C C . GLU A 1 77 ? 8.133 -16.223 -69.846 1.00 48.47 77 GLU A C 1
ATOM 609 O O . GLU A 1 77 ? 7.254 -17.041 -70.097 1.00 48.47 77 GLU A O 1
ATOM 614 N N . GLU A 1 78 ? 7.933 -15.211 -68.996 1.00 38.44 78 GLU A N 1
ATOM 615 C CA . GLU A 1 78 ? 6.580 -14.830 -68.583 1.00 38.44 78 GLU A CA 1
ATOM 616 C C . GLU A 1 78 ? 6.435 -13.311 -68.365 1.00 38.44 78 GLU A C 1
ATOM 618 O O . GLU A 1 78 ? 7.040 -12.689 -67.495 1.00 38.44 78 GLU A O 1
ATOM 623 N N . VAL A 1 79 ? 5.657 -12.741 -69.288 1.00 41.56 79 VAL A N 1
ATOM 624 C CA . VAL A 1 79 ? 4.740 -11.590 -69.254 1.00 41.56 79 VAL A CA 1
ATOM 625 C C . VAL A 1 79 ? 4.923 -10.526 -68.155 1.00 41.56 79 VAL A C 1
ATOM 627 O O . VAL A 1 79 ? 4.581 -10.693 -66.988 1.00 41.56 79 VAL A O 1
ATOM 630 N N . VAL A 1 80 ? 5.322 -9.338 -68.613 1.00 35.06 80 VAL A N 1
ATOM 631 C CA . VAL A 1 80 ? 5.356 -8.070 -67.874 1.00 35.06 80 VAL A CA 1
ATOM 632 C C . VAL A 1 80 ? 3.944 -7.484 -67.715 1.00 35.06 80 VAL A C 1
ATOM 634 O O . VAL A 1 80 ? 3.284 -7.187 -68.709 1.00 35.06 80 VAL A O 1
ATOM 637 N N . VAL A 1 81 ? 3.533 -7.189 -66.477 1.00 43.38 81 VAL A N 1
ATOM 638 C CA . VAL A 1 81 ? 2.505 -6.175 -66.167 1.00 43.38 81 VAL A CA 1
ATOM 639 C C . VAL A 1 81 ? 3.092 -5.205 -65.133 1.00 43.38 81 VAL A C 1
ATOM 641 O O . VAL A 1 81 ? 3.489 -5.658 -64.059 1.00 43.38 81 VAL A O 1
ATOM 644 N N . PRO A 1 82 ? 3.183 -3.886 -65.397 1.00 47.19 82 PRO A N 1
ATOM 645 C CA . PRO A 1 82 ? 3.749 -2.953 -64.435 1.00 47.19 82 PRO A CA 1
ATOM 646 C C . PRO A 1 82 ? 2.643 -2.336 -63.572 1.00 47.19 82 PRO A C 1
ATOM 648 O O . PRO A 1 82 ? 1.825 -1.560 -64.064 1.00 47.19 82 PRO A O 1
ATOM 651 N N . VAL A 1 83 ? 2.661 -2.606 -62.265 1.00 38.16 83 VAL A N 1
ATOM 652 C CA . VAL A 1 83 ? 2.020 -1.732 -61.272 1.00 38.16 83 VAL A CA 1
ATOM 653 C C . VAL A 1 83 ? 3.124 -1.018 -60.503 1.00 38.16 83 VAL A C 1
ATOM 655 O O . VAL A 1 83 ? 4.007 -1.623 -59.903 1.00 38.16 83 VAL A O 1
ATOM 658 N N . ARG A 1 84 ? 3.101 0.306 -60.623 1.00 36.91 84 ARG A N 1
ATOM 659 C CA . ARG A 1 84 ? 4.099 1.257 -60.145 1.00 36.91 84 ARG A CA 1
ATOM 660 C C . ARG A 1 84 ? 3.737 1.655 -58.709 1.00 36.91 84 ARG A C 1
ATOM 662 O O . ARG A 1 84 ? 2.705 2.289 -58.517 1.00 36.91 84 ARG A O 1
ATOM 669 N N . ALA A 1 85 ? 4.584 1.332 -57.735 1.00 37.88 85 ALA A N 1
ATOM 670 C CA . ALA A 1 85 ? 4.574 1.942 -56.402 1.00 37.88 85 ALA A CA 1
ATOM 671 C C . ALA A 1 85 ? 5.908 2.690 -56.178 1.00 37.88 85 ALA A C 1
ATOM 673 O O . ALA A 1 85 ? 6.931 2.256 -56.717 1.00 37.88 85 ALA A O 1
ATOM 674 N N . PRO A 1 86 ? 5.911 3.841 -55.477 1.00 42.97 86 PRO A N 1
ATOM 675 C CA . PRO A 1 86 ? 7.098 4.685 -55.328 1.00 42.97 86 PRO A CA 1
ATOM 676 C C . PRO A 1 86 ? 8.099 4.112 -54.304 1.00 42.97 86 PRO A C 1
ATOM 678 O O . PRO A 1 86 ? 7.693 3.385 -53.398 1.00 42.97 86 PRO A O 1
ATOM 681 N N . PRO A 1 87 ? 9.401 4.444 -54.411 1.00 41.88 87 PRO A N 1
ATOM 682 C CA . PRO A 1 87 ? 10.407 3.990 -53.464 1.00 41.88 87 PRO A CA 1
ATOM 683 C C . PRO A 1 87 ? 10.394 4.881 -52.217 1.00 41.88 87 PRO A C 1
ATOM 685 O O . PRO A 1 87 ? 10.560 6.096 -52.316 1.00 41.88 87 PRO A O 1
ATOM 688 N N . VAL A 1 88 ? 10.230 4.273 -51.043 1.00 36.03 88 VAL A N 1
ATOM 689 C CA . VAL A 1 88 ? 10.597 4.892 -49.766 1.00 36.03 88 VAL A CA 1
ATOM 690 C C . VAL A 1 88 ? 11.992 4.381 -49.417 1.00 36.03 88 VAL A C 1
ATOM 692 O O . VAL A 1 88 ? 12.182 3.211 -49.086 1.00 36.03 88 VAL A O 1
ATOM 695 N N . ASP A 1 89 ? 12.983 5.256 -49.558 1.00 40.31 89 ASP A N 1
ATOM 696 C CA . ASP A 1 89 ? 14.347 5.024 -49.094 1.00 40.31 89 ASP A CA 1
ATOM 697 C C . ASP A 1 89 ? 14.390 5.127 -47.563 1.00 40.31 89 ASP A C 1
ATOM 699 O O . ASP A 1 89 ? 14.478 6.214 -46.999 1.00 40.31 89 ASP A O 1
ATOM 703 N N . ALA A 1 90 ? 14.357 3.983 -46.882 1.00 38.69 90 ALA A N 1
ATOM 704 C CA . ALA A 1 90 ? 14.802 3.854 -45.497 1.00 38.69 90 ALA A CA 1
ATOM 705 C C . ALA A 1 90 ? 15.366 2.444 -45.277 1.00 38.69 90 ALA A C 1
ATOM 707 O O . ALA A 1 90 ? 14.698 1.531 -44.799 1.00 38.69 90 ALA A O 1
ATOM 708 N N . ARG A 1 91 ? 16.630 2.232 -45.659 1.00 36.50 91 ARG A N 1
ATOM 709 C CA . ARG A 1 91 ? 17.363 0.999 -45.334 1.00 36.50 91 ARG A CA 1
ATOM 710 C C . ARG A 1 91 ? 17.806 1.010 -43.868 1.00 36.50 91 ARG A C 1
ATOM 712 O O . ARG A 1 91 ? 18.990 1.144 -43.575 1.00 36.50 91 ARG A O 1
ATOM 719 N N . LEU A 1 92 ? 16.869 0.792 -42.950 1.00 39.78 92 LEU A N 1
ATOM 720 C CA . LEU A 1 92 ? 17.172 0.220 -41.639 1.00 39.78 92 LEU A CA 1
ATOM 721 C C . LEU A 1 92 ? 17.086 -1.300 -41.774 1.00 39.78 92 LEU A C 1
ATOM 723 O O . LEU A 1 92 ? 16.047 -1.923 -41.596 1.00 39.78 92 LEU A O 1
ATOM 727 N N . THR A 1 93 ? 18.193 -1.924 -42.171 1.00 43.16 93 THR A N 1
ATOM 728 C CA . THR A 1 93 ? 18.270 -3.386 -42.197 1.00 43.16 93 THR A CA 1
ATOM 729 C C . THR A 1 93 ? 18.177 -3.939 -40.774 1.00 43.16 93 THR A C 1
ATOM 731 O O . THR A 1 93 ? 18.825 -3.414 -39.872 1.00 43.16 93 THR A O 1
ATOM 734 N N . ILE A 1 94 ? 17.475 -5.059 -40.594 1.00 44.69 94 ILE A N 1
ATOM 735 C CA . ILE A 1 94 ? 17.304 -5.808 -39.329 1.00 44.69 94 ILE A CA 1
ATOM 736 C C . ILE A 1 94 ? 18.642 -6.071 -38.588 1.00 44.69 94 ILE A C 1
ATOM 738 O O . ILE A 1 94 ? 18.680 -6.207 -37.364 1.00 44.69 94 ILE A O 1
ATOM 742 N N . GLY A 1 95 ? 19.775 -6.080 -39.303 1.00 39.19 95 GLY A N 1
ATOM 743 C CA . GLY A 1 95 ? 21.120 -6.176 -38.719 1.00 39.19 95 GLY A CA 1
ATOM 744 C C . GLY A 1 95 ? 21.575 -4.951 -37.907 1.00 39.19 95 GLY A C 1
ATOM 745 O O . GLY A 1 95 ? 22.360 -5.108 -36.973 1.00 39.19 95 GLY A O 1
ATOM 746 N N . SER A 1 96 ? 21.073 -3.751 -38.211 1.00 44.94 96 SER A N 1
ATOM 747 C CA . SER A 1 96 ? 21.359 -2.506 -37.479 1.00 44.94 96 SER A CA 1
ATOM 748 C C . SER A 1 96 ? 20.658 -2.486 -36.117 1.00 44.94 96 SER A C 1
ATOM 750 O O . SER A 1 96 ? 21.243 -2.068 -35.120 1.00 44.94 96 SER A O 1
ATOM 752 N N . PHE A 1 97 ? 19.447 -3.042 -36.060 1.00 43.91 97 PHE A N 1
ATOM 753 C CA . PHE A 1 97 ? 18.623 -3.146 -34.856 1.00 43.91 97 PHE A CA 1
ATOM 754 C C . PHE A 1 97 ? 19.265 -4.037 -33.776 1.00 43.91 97 PHE A C 1
ATOM 756 O O . PHE A 1 97 ? 19.376 -3.645 -32.617 1.00 43.91 97 PHE A O 1
ATOM 763 N N . ARG A 1 98 ? 19.842 -5.188 -34.160 1.00 44.31 98 ARG A N 1
ATOM 764 C CA . ARG A 1 98 ? 20.593 -6.055 -33.222 1.00 44.31 98 ARG A CA 1
ATOM 765 C C . ARG A 1 98 ? 21.888 -5.420 -32.687 1.00 44.31 98 ARG A C 1
ATOM 767 O O . ARG A 1 98 ? 22.480 -5.949 -31.747 1.00 44.31 98 ARG A O 1
ATOM 774 N N . ARG A 1 99 ? 22.348 -4.310 -33.279 1.00 42.84 99 ARG A N 1
ATOM 775 C CA . ARG A 1 99 ? 23.535 -3.555 -32.846 1.00 42.84 99 ARG A CA 1
ATOM 776 C C . ARG A 1 99 ? 23.204 -2.476 -31.809 1.00 42.84 99 ARG A C 1
ATOM 778 O O . ARG A 1 99 ? 24.058 -2.210 -30.971 1.00 42.84 99 ARG A O 1
ATOM 785 N N . LEU A 1 100 ? 21.988 -1.924 -31.844 1.00 44.34 100 LEU A N 1
ATOM 786 C CA . LEU A 1 100 ? 21.465 -0.943 -30.880 1.00 44.34 100 LEU A CA 1
ATOM 787 C C . LEU A 1 100 ? 21.147 -1.562 -29.506 1.00 44.34 100 LEU A C 1
ATOM 789 O O . LEU A 1 100 ? 21.278 -0.894 -28.492 1.00 44.34 100 LEU A O 1
ATOM 793 N N . LEU A 1 101 ? 20.836 -2.862 -29.447 1.00 41.84 101 LEU A N 1
ATOM 794 C CA . LEU A 1 101 ? 20.526 -3.578 -28.197 1.00 41.84 101 LEU A CA 1
ATOM 795 C C . LEU A 1 101 ? 21.759 -4.068 -27.402 1.00 41.84 101 LEU A C 1
ATOM 797 O O . LEU A 1 101 ? 21.625 -4.896 -26.501 1.00 41.84 101 LEU A O 1
ATOM 801 N N . ARG A 1 102 ? 22.977 -3.599 -27.716 1.00 39.47 102 ARG A N 1
ATOM 802 C CA . ARG A 1 102 ? 24.161 -3.847 -26.869 1.00 39.47 102 ARG A CA 1
ATOM 803 C C . ARG A 1 102 ? 24.346 -2.672 -25.904 1.00 39.47 102 ARG A C 1
ATOM 805 O O . ARG A 1 102 ? 24.402 -1.544 -26.384 1.00 39.47 102 ARG A O 1
ATOM 812 N N . PRO A 1 103 ? 24.503 -2.899 -24.586 1.00 34.09 103 PRO A N 1
ATOM 813 C CA . PRO A 1 103 ? 24.690 -1.811 -23.633 1.00 34.09 103 PRO A CA 1
ATOM 814 C C . PRO A 1 103 ? 26.005 -1.081 -23.936 1.00 34.09 103 PRO A C 1
ATOM 816 O O . PRO A 1 103 ? 27.092 -1.647 -23.804 1.00 34.09 103 PRO A O 1
ATOM 819 N N . GLY A 1 104 ? 25.894 0.164 -24.399 1.00 33.06 104 GLY A N 1
ATOM 820 C CA . GLY A 1 104 ? 27.018 1.065 -24.615 1.00 33.06 104 GLY A CA 1
ATOM 821 C C . GLY A 1 104 ? 27.411 1.737 -23.304 1.00 33.06 104 GLY A C 1
ATOM 822 O O . GLY A 1 104 ? 26.610 2.432 -22.690 1.00 33.06 104 GLY A O 1
ATOM 823 N N . SER A 1 105 ? 28.655 1.537 -22.879 1.00 37.75 105 SER A N 1
ATOM 824 C CA . SER A 1 105 ? 29.286 2.265 -21.780 1.00 37.75 105 SER A CA 1
ATOM 825 C C . SER A 1 105 ? 29.519 3.723 -22.187 1.00 37.75 105 SER A C 1
ATOM 827 O O . SER A 1 105 ? 30.516 4.011 -22.843 1.00 37.75 105 SER A O 1
ATOM 829 N N . ASN A 1 106 ? 28.618 4.633 -21.828 1.00 32.28 106 ASN A N 1
ATOM 830 C CA . ASN A 1 106 ? 28.863 6.075 -21.881 1.00 32.28 106 ASN A CA 1
ATOM 831 C C . ASN A 1 106 ? 28.154 6.739 -20.701 1.00 32.28 106 ASN A C 1
ATOM 833 O O . ASN A 1 106 ? 27.046 7.249 -20.812 1.00 32.28 106 ASN A O 1
ATOM 837 N N . GLU A 1 107 ? 28.825 6.707 -19.557 1.00 36.81 107 GLU A N 1
ATOM 838 C CA . GLU A 1 107 ? 28.422 7.399 -18.342 1.00 36.81 107 GLU A CA 1
ATOM 839 C C . GLU A 1 107 ? 29.519 8.416 -18.040 1.00 36.81 107 GLU A C 1
ATOM 841 O O . GLU A 1 107 ? 30.525 8.105 -17.410 1.00 36.81 107 GLU A O 1
ATOM 846 N N . SER A 1 108 ? 29.406 9.605 -18.625 1.00 37.88 108 SER A N 1
ATOM 847 C CA . SER A 1 108 ? 30.166 10.793 -18.235 1.00 37.88 108 SER A CA 1
ATOM 848 C C . SER A 1 108 ? 29.594 11.987 -18.973 1.00 37.88 108 SER A C 1
ATOM 850 O O . SER A 1 108 ? 29.596 11.988 -20.204 1.00 37.88 108 SER A O 1
ATOM 852 N N . ARG A 1 109 ? 29.240 13.023 -18.203 1.00 38.50 109 ARG A N 1
ATOM 853 C CA . ARG A 1 109 ? 28.946 14.402 -18.623 1.00 38.50 109 ARG A CA 1
ATOM 854 C C . ARG A 1 109 ? 27.456 14.722 -18.749 1.00 38.50 109 ARG A C 1
ATOM 856 O O . ARG A 1 109 ? 26.918 14.677 -19.846 1.00 38.50 109 ARG A O 1
ATOM 863 N N . LEU A 1 110 ? 26.856 15.115 -17.620 1.00 39.56 110 LEU A N 1
ATOM 864 C CA . LEU A 1 110 ? 25.964 16.279 -17.464 1.00 39.56 110 LEU A CA 1
ATOM 865 C C . LEU A 1 110 ? 25.446 16.343 -16.012 1.00 39.56 110 LEU A C 1
ATOM 867 O O . LEU A 1 110 ? 24.300 16.019 -15.740 1.00 39.56 110 LEU A O 1
ATOM 871 N N . GLU A 1 111 ? 26.293 16.779 -15.080 1.00 40.09 111 GLU A N 1
ATOM 872 C CA . GLU A 1 111 ? 25.847 17.329 -13.793 1.00 40.09 111 GLU A CA 1
ATOM 873 C C . GLU A 1 111 ? 26.759 18.508 -13.456 1.00 40.09 111 GLU A C 1
ATOM 875 O O . GLU A 1 111 ? 27.887 18.324 -13.009 1.00 40.09 111 GLU A O 1
ATOM 880 N N . GLU A 1 112 ? 26.304 19.730 -13.727 1.00 42.22 112 GLU A N 1
ATOM 881 C CA . GLU A 1 112 ? 26.872 20.920 -13.099 1.00 42.22 112 GLU A CA 1
ATOM 882 C C . GLU A 1 112 ? 25.812 22.030 -13.033 1.00 42.22 112 GLU A C 1
ATOM 884 O O . GLU A 1 112 ? 25.131 22.317 -14.014 1.00 42.22 112 GLU A O 1
ATOM 889 N N . GLU A 1 113 ? 25.728 22.645 -11.849 1.00 44.97 113 GLU A N 1
ATOM 890 C CA . GLU A 1 113 ? 25.015 23.884 -11.493 1.00 44.97 113 GLU A CA 1
ATOM 891 C C . GLU A 1 113 ? 23.597 23.807 -10.891 1.00 44.97 113 GLU A C 1
ATOM 893 O O . GLU A 1 113 ? 22.694 24.560 -11.249 1.00 44.97 113 GLU A O 1
ATOM 898 N N . THR A 1 114 ? 23.467 23.081 -9.777 1.00 39.47 114 THR A N 1
ATOM 899 C CA . THR A 1 114 ? 22.831 23.660 -8.577 1.00 39.47 114 THR A CA 1
ATOM 900 C C . THR A 1 114 ? 23.891 23.768 -7.489 1.00 39.47 114 THR A C 1
ATOM 902 O O . THR A 1 114 ? 24.453 22.766 -7.065 1.00 39.47 114 THR A O 1
ATOM 905 N N . LYS A 1 115 ? 24.241 24.989 -7.066 1.00 42.09 115 LYS A N 1
ATOM 906 C CA . LYS A 1 115 ? 25.201 25.205 -5.973 1.00 42.09 115 LYS A CA 1
ATOM 907 C C . LYS A 1 115 ? 24.601 24.684 -4.666 1.00 42.09 115 LYS A C 1
ATOM 909 O O . LYS A 1 115 ? 23.873 25.412 -3.993 1.00 42.09 115 LYS A O 1
ATOM 914 N N . ASP A 1 116 ? 24.921 23.438 -4.334 1.00 52.88 116 ASP A N 1
ATOM 915 C CA . ASP A 1 116 ? 24.612 22.812 -3.056 1.00 52.88 116 ASP A CA 1
ATOM 916 C C . ASP A 1 116 ? 25.226 23.634 -1.925 1.00 52.88 116 ASP A C 1
ATOM 918 O O . ASP A 1 116 ? 26.445 23.755 -1.782 1.00 52.88 116 ASP A O 1
ATOM 922 N N . VAL A 1 117 ? 24.368 24.237 -1.105 1.00 54.78 117 VAL A N 1
ATOM 923 C CA . VAL A 1 117 ? 24.800 24.736 0.198 1.00 54.78 117 VAL A CA 1
ATOM 924 C C . VAL A 1 117 ? 25.155 23.493 1.017 1.00 54.78 117 VAL A C 1
ATOM 926 O O . VAL A 1 117 ? 24.277 22.642 1.182 1.00 54.78 117 VAL A O 1
ATOM 929 N N . PRO A 1 118 ? 26.393 23.349 1.528 1.00 62.44 118 PRO A N 1
ATOM 930 C CA . PRO A 1 118 ? 26.773 22.160 2.279 1.00 62.44 118 PRO A CA 1
ATOM 931 C C . PRO A 1 118 ? 25.802 21.958 3.446 1.00 62.44 118 PRO A C 1
ATOM 933 O O . PRO A 1 118 ? 25.540 22.879 4.229 1.00 62.44 118 PRO A O 1
ATOM 936 N N . LEU A 1 119 ? 25.220 20.758 3.513 1.00 85.31 119 LEU A N 1
ATOM 937 C CA . LEU A 1 119 ? 24.256 20.357 4.533 1.00 85.31 119 LEU A CA 1
ATOM 938 C C . LEU A 1 119 ? 24.964 20.272 5.888 1.00 85.31 119 LEU A C 1
ATOM 940 O O . LEU A 1 119 ? 25.460 19.224 6.285 1.00 85.31 119 LEU A O 1
ATOM 944 N N . GLN A 1 120 ? 25.020 21.395 6.598 1.00 94.94 120 GLN A N 1
ATOM 945 C CA . GLN A 1 120 ? 25.559 21.437 7.949 1.00 94.94 120 GLN A CA 1
ATOM 946 C C . GLN A 1 120 ? 24.508 20.959 8.961 1.00 94.94 120 GLN A C 1
ATOM 948 O O . GLN A 1 120 ? 23.388 21.486 9.037 1.00 94.94 120 GLN A O 1
ATOM 953 N N . TRP A 1 121 ? 24.895 19.981 9.774 1.00 96.00 121 TRP A N 1
ATOM 954 C CA . TRP A 1 121 ? 24.089 19.374 10.827 1.00 96.00 121 TRP A CA 1
ATOM 955 C C . TRP A 1 121 ? 24.445 19.972 12.184 1.00 96.00 121 TRP A C 1
ATOM 957 O O . TRP A 1 121 ? 25.614 20.188 12.500 1.00 96.00 121 TRP A O 1
ATOM 967 N N . HIS A 1 122 ? 23.443 20.226 13.020 1.00 97.25 122 HIS A N 1
ATOM 968 C CA . HIS A 1 122 ? 23.614 20.778 14.358 1.00 97.25 122 HIS A CA 1
ATOM 969 C C . HIS A 1 122 ? 23.112 19.808 15.422 1.00 97.25 122 HIS A C 1
ATOM 971 O O . HIS A 1 122 ? 21.995 19.294 15.337 1.00 97.25 122 HIS A O 1
ATOM 977 N N . LEU A 1 123 ? 23.910 19.633 16.473 1.00 97.81 123 LEU A N 1
ATOM 978 C CA . LEU A 1 123 ? 23.486 18.946 17.686 1.00 97.81 123 LEU A CA 1
ATOM 979 C C . LEU A 1 123 ? 22.841 19.938 18.649 1.00 97.81 123 LEU A C 1
ATOM 981 O O . LEU A 1 123 ? 23.414 20.988 18.952 1.00 97.81 123 LEU A O 1
ATOM 985 N N . LEU A 1 124 ? 21.656 19.592 19.143 1.00 97.94 124 LEU A N 1
ATOM 986 C CA . LEU A 1 124 ? 20.869 20.385 20.077 1.00 97.94 124 LEU A CA 1
ATOM 987 C C . LEU A 1 124 ? 20.705 19.612 21.391 1.00 97.94 124 LEU A C 1
ATOM 989 O O . LEU A 1 124 ? 20.094 18.544 21.425 1.00 97.94 124 LEU A O 1
ATOM 993 N N . LEU A 1 125 ? 21.230 20.165 22.483 1.00 98.06 125 LEU A N 1
ATOM 994 C CA . LEU A 1 125 ? 21.014 19.671 23.839 1.00 98.06 125 LEU A CA 1
ATOM 995 C C . LEU A 1 125 ? 19.662 20.170 24.354 1.00 98.06 125 LEU A C 1
ATOM 997 O O . LEU A 1 125 ? 19.405 21.378 24.392 1.00 98.06 125 LEU A O 1
ATOM 1001 N N . LEU A 1 126 ? 18.799 19.235 24.750 1.00 97.75 126 LEU A N 1
ATOM 1002 C CA . LEU A 1 126 ? 17.467 19.537 25.262 1.00 97.75 126 LEU A CA 1
ATOM 1003 C C . LEU A 1 126 ? 17.494 19.726 26.780 1.00 97.75 126 LEU A C 1
ATOM 1005 O O . LEU A 1 126 ? 18.156 18.970 27.501 1.00 97.75 126 LEU A O 1
ATOM 1009 N N . LYS A 1 127 ? 16.662 20.648 27.279 1.00 97.38 127 LYS A N 1
ATOM 1010 C CA . LYS A 1 127 ? 16.434 20.861 28.721 1.00 97.38 127 LYS A CA 1
ATOM 1011 C C . LYS A 1 127 ? 16.010 19.589 29.458 1.00 97.38 127 LYS A C 1
ATOM 1013 O O . LYS A 1 127 ? 16.331 19.418 30.632 1.00 97.38 127 LYS A O 1
ATOM 1018 N N . ALA A 1 128 ? 15.336 18.675 28.756 1.00 96.81 128 ALA A N 1
ATOM 1019 C CA . ALA A 1 128 ? 14.890 17.390 29.291 1.00 96.81 128 ALA A CA 1
ATOM 1020 C C . ALA A 1 128 ? 16.030 16.549 29.896 1.00 96.81 128 ALA A C 1
ATOM 1022 O O . ALA A 1 128 ? 15.785 15.808 30.846 1.00 96.81 128 ALA A O 1
ATOM 1023 N N . SER A 1 129 ? 17.270 16.729 29.424 1.00 97.25 129 SER A N 1
ATOM 1024 C CA . SER A 1 129 ? 18.468 16.072 29.975 1.00 97.25 129 SER A CA 1
ATOM 1025 C C . SER A 1 129 ? 18.665 16.342 31.472 1.00 97.25 129 SER A C 1
ATOM 1027 O O . SER A 1 129 ? 19.236 15.523 32.184 1.00 97.25 129 SER A O 1
ATOM 1029 N N . PHE A 1 130 ? 18.169 17.476 31.974 1.00 96.94 130 PHE A N 1
ATOM 1030 C CA . PHE A 1 130 ? 18.351 17.912 33.361 1.00 96.94 130 PHE A CA 1
ATOM 1031 C C . PHE A 1 130 ? 17.146 17.612 34.264 1.00 96.94 130 PHE A C 1
ATOM 1033 O O . PHE A 1 130 ? 17.187 17.900 35.459 1.00 96.94 130 PHE A O 1
ATOM 1040 N N . ASN A 1 131 ? 16.088 16.981 33.740 1.00 93.19 131 ASN A N 1
ATOM 1041 C CA . ASN A 1 131 ? 14.915 16.618 34.544 1.00 93.19 131 ASN A CA 1
ATOM 1042 C C . ASN A 1 131 ? 15.220 15.486 35.552 1.00 93.19 131 ASN A C 1
ATOM 1044 O O . ASN A 1 131 ? 14.534 15.357 36.564 1.00 93.19 131 ASN A O 1
ATOM 1048 N N . GLY A 1 132 ? 16.263 14.684 35.307 1.00 81.25 132 GLY A N 1
ATOM 1049 C CA . GLY A 1 132 ? 16.623 13.488 36.083 1.00 81.25 132 GLY A CA 1
ATOM 1050 C C . GLY A 1 132 ? 17.681 13.681 37.178 1.00 81.25 132 GLY A C 1
ATOM 1051 O O . GLY A 1 132 ? 18.447 12.757 37.426 1.00 81.25 132 GLY A O 1
ATOM 1052 N N . LYS A 1 133 ? 17.769 14.860 37.816 1.00 89.50 133 LYS A N 1
ATOM 1053 C CA . LYS A 1 133 ? 18.850 15.238 38.768 1.00 89.50 133 LYS A CA 1
ATOM 1054 C C . LYS A 1 133 ? 20.273 15.204 38.177 1.00 89.50 133 LYS A C 1
ATOM 1056 O O . LYS A 1 133 ? 21.244 15.180 38.934 1.00 89.50 133 LYS A O 1
ATOM 1061 N N . LEU A 1 134 ? 20.415 15.214 36.853 1.00 96.81 134 LEU A N 1
ATOM 1062 C CA . LEU A 1 134 ? 21.725 15.267 36.210 1.00 96.81 134 LEU A CA 1
ATOM 1063 C C . LEU A 1 134 ? 22.424 16.590 36.559 1.00 96.81 134 LEU A C 1
ATOM 1065 O O . LEU A 1 134 ? 21.852 17.665 36.377 1.00 96.81 134 LEU A O 1
ATOM 1069 N N . GLN A 1 135 ? 23.652 16.520 37.079 1.00 97.94 135 GLN A N 1
ATOM 1070 C CA . GLN A 1 135 ? 24.423 17.717 37.412 1.00 97.94 135 GLN A CA 1
ATOM 1071 C C . GLN A 1 135 ? 25.040 18.343 36.156 1.00 97.94 135 GLN A C 1
ATOM 1073 O O . GLN A 1 135 ? 25.504 17.647 35.253 1.00 97.94 135 GLN A O 1
ATOM 1078 N N . VAL A 1 136 ? 25.103 19.677 36.132 1.00 97.94 136 VAL A N 1
ATOM 1079 C CA . VAL A 1 136 ? 25.710 20.463 35.041 1.00 97.94 136 VAL A CA 1
ATOM 1080 C C . VAL A 1 136 ? 27.166 20.078 34.803 1.00 97.94 136 VAL A C 1
ATOM 1082 O O . VAL A 1 136 ? 27.590 19.974 33.658 1.00 97.94 136 VAL A O 1
ATOM 1085 N N . SER A 1 137 ? 27.925 19.842 35.874 1.00 97.88 137 SER A N 1
ATOM 1086 C CA . SER A 1 137 ? 29.323 19.407 35.809 1.00 97.88 137 SER A CA 1
ATOM 1087 C C . SER A 1 137 ? 29.472 18.065 35.093 1.00 97.88 137 SER A C 1
ATOM 1089 O O . SER A 1 137 ? 30.348 17.920 34.247 1.00 97.88 137 SER A O 1
ATOM 1091 N N . THR A 1 138 ? 28.591 17.105 35.382 1.00 98.06 138 THR A N 1
ATOM 1092 C CA . THR A 1 138 ? 28.578 15.788 34.733 1.00 98.06 138 THR A CA 1
ATOM 1093 C C . THR A 1 138 ? 28.254 15.906 33.246 1.00 98.06 138 THR A C 1
ATOM 1095 O O . THR A 1 138 ? 28.996 15.379 32.424 1.00 98.06 138 THR A O 1
ATOM 1098 N N . ALA A 1 139 ? 27.208 16.662 32.894 1.00 98.19 139 ALA A N 1
ATOM 1099 C CA . ALA A 1 139 ? 26.851 16.902 31.496 1.00 98.19 139 ALA A CA 1
ATOM 1100 C C . ALA A 1 139 ? 27.981 17.614 30.731 1.00 98.19 139 ALA A C 1
ATOM 1102 O O . ALA A 1 139 ? 28.303 17.224 29.614 1.00 98.19 139 ALA A O 1
ATOM 1103 N N . ALA A 1 140 ? 28.622 18.616 31.341 1.00 98.38 140 ALA A N 1
ATOM 1104 C CA . ALA A 1 140 ? 29.754 19.317 30.744 1.00 98.38 140 ALA A CA 1
ATOM 1105 C C . ALA A 1 140 ? 30.944 18.379 30.489 1.00 98.38 140 ALA A C 1
ATOM 1107 O O . ALA A 1 140 ? 31.517 18.420 29.407 1.00 98.38 140 ALA A O 1
ATOM 1108 N N . ASN A 1 141 ? 31.280 17.497 31.435 1.00 98.19 141 ASN A N 1
ATOM 1109 C CA . ASN A 1 141 ? 32.369 16.534 31.254 1.00 98.19 141 ASN A CA 1
ATOM 1110 C C . ASN A 1 141 ? 32.105 15.583 30.074 1.00 98.19 141 ASN A C 1
ATOM 1112 O O . ASN A 1 141 ? 33.004 15.357 29.272 1.00 98.19 141 ASN A O 1
ATOM 1116 N N . TRP A 1 142 ? 30.870 15.097 29.914 1.00 98.44 142 TRP A N 1
ATOM 1117 C CA . TRP A 1 142 ? 30.496 14.261 28.766 1.00 98.44 142 TRP A CA 1
ATOM 1118 C C . TRP A 1 142 ? 30.567 15.007 27.434 1.00 98.44 142 TRP A C 1
ATOM 1120 O O . TRP A 1 142 ? 30.988 14.442 26.429 1.00 98.44 142 TRP A O 1
ATOM 1130 N N . LEU A 1 143 ? 30.190 16.287 27.412 1.00 98.25 143 LEU A N 1
ATOM 1131 C CA . LEU A 1 143 ? 30.322 17.120 26.216 1.00 98.25 143 LEU A CA 1
ATOM 1132 C C . LEU A 1 143 ? 31.795 17.341 25.832 1.00 98.25 143 LEU A C 1
ATOM 1134 O O . LEU A 1 143 ? 32.113 17.303 24.645 1.00 98.25 143 LEU A O 1
ATOM 1138 N N . VAL A 1 144 ? 32.691 17.525 26.809 1.00 98.25 144 VAL A N 1
ATOM 1139 C CA . VAL A 1 144 ? 34.145 17.603 26.568 1.00 98.25 144 VAL A CA 1
ATOM 1140 C C . VAL A 1 144 ? 34.661 16.289 25.988 1.00 98.25 144 VAL A C 1
ATOM 1142 O O . VAL A 1 144 ? 35.356 16.303 24.980 1.00 98.25 144 VAL A O 1
ATOM 1145 N N . GLU A 1 145 ? 34.295 15.162 26.595 1.00 98.06 145 GLU A N 1
ATOM 1146 C CA . GLU A 1 145 ? 34.776 13.836 26.199 1.00 98.06 145 GLU A CA 1
ATOM 1147 C C . GLU A 1 145 ? 34.293 13.427 24.801 1.00 98.06 145 GLU A C 1
ATOM 1149 O O . GLU A 1 145 ? 35.075 12.954 23.981 1.00 98.06 145 GLU A O 1
ATOM 1154 N N . VAL A 1 146 ? 33.007 13.629 24.500 1.00 98.00 146 VAL A N 1
ATOM 1155 C CA . VAL A 1 146 ? 32.417 13.141 23.248 1.00 98.00 146 VAL A CA 1
ATOM 1156 C C . VAL A 1 146 ? 32.638 14.122 22.100 1.00 98.00 146 VAL A C 1
ATOM 1158 O O . VAL A 1 146 ? 32.975 13.696 20.994 1.00 98.00 146 VAL A O 1
ATOM 1161 N N . LEU A 1 147 ? 32.460 15.426 22.328 1.00 97.75 147 LEU A N 1
ATOM 1162 C CA . LEU A 1 147 ? 32.500 16.443 21.269 1.00 97.75 147 LEU A CA 1
ATOM 1163 C C . LEU A 1 147 ? 33.835 17.194 21.190 1.00 97.75 147 LEU A C 1
ATOM 1165 O O . LEU A 1 147 ? 33.975 18.054 20.325 1.00 97.75 147 LEU A O 1
ATOM 1169 N N . ASN A 1 148 ? 34.804 16.883 22.059 1.00 97.56 148 ASN A N 1
ATOM 1170 C CA . ASN A 1 148 ? 36.078 17.604 22.169 1.00 97.56 148 ASN A CA 1
ATOM 1171 C C . ASN A 1 148 ? 35.902 19.120 22.394 1.00 97.56 148 ASN A C 1
ATOM 1173 O O . ASN A 1 148 ? 36.725 19.920 21.949 1.00 97.56 148 ASN A O 1
ATOM 1177 N N . LEU A 1 149 ? 34.823 19.531 23.071 1.00 97.00 149 LEU A N 1
ATOM 1178 C CA . LEU A 1 149 ? 34.588 20.936 23.411 1.00 97.00 149 LEU A CA 1
ATOM 1179 C C . LEU A 1 149 ? 35.549 21.399 24.510 1.00 97.00 149 LEU A C 1
ATOM 1181 O O . LEU A 1 149 ? 35.919 20.628 25.398 1.00 97.00 149 LEU A O 1
ATOM 1185 N N . ALA A 1 150 ? 35.909 22.683 24.501 1.00 97.69 150 ALA A N 1
ATOM 1186 C CA . ALA A 1 150 ? 36.669 23.258 25.605 1.00 97.69 150 ALA A CA 1
ATOM 1187 C C . ALA A 1 150 ? 35.857 23.142 26.917 1.00 97.69 150 ALA A C 1
ATOM 1189 O O . ALA A 1 150 ? 34.647 23.391 26.902 1.00 97.69 150 ALA A O 1
ATOM 1190 N N . PRO A 1 151 ? 36.479 22.826 28.072 1.00 98.12 151 PRO A N 1
ATOM 1191 C CA . PRO A 1 151 ? 35.751 22.616 29.328 1.00 98.12 151 PRO A CA 1
ATOM 1192 C C . PRO A 1 151 ? 34.829 23.768 29.736 1.00 98.12 151 PRO A C 1
ATOM 1194 O O . PRO A 1 151 ? 33.738 23.532 30.254 1.00 98.12 151 PRO A O 1
ATOM 1197 N N . GLU A 1 152 ? 35.232 25.012 29.475 1.00 97.62 152 GLU A N 1
ATOM 1198 C CA . GLU A 1 152 ? 34.403 26.180 29.781 1.00 97.62 152 GLU A CA 1
ATOM 1199 C C . GLU A 1 152 ? 33.227 26.343 28.807 1.00 97.62 152 GLU A C 1
ATOM 1201 O O . GLU A 1 152 ? 32.121 26.665 29.237 1.00 97.62 152 GLU A O 1
ATOM 1206 N N . GLU A 1 153 ? 33.415 26.043 27.519 1.00 97.88 153 GLU A N 1
ATOM 1207 C CA . GLU A 1 153 ? 32.342 26.071 26.516 1.00 97.88 153 GLU A CA 1
ATOM 1208 C C . GLU A 1 153 ? 31.296 24.982 26.793 1.00 97.88 153 GLU A C 1
ATOM 1210 O O . GLU A 1 153 ? 30.091 25.243 26.776 1.00 97.88 153 GLU A O 1
ATOM 1215 N N . ALA A 1 154 ? 31.749 23.779 27.152 1.00 98.19 154 ALA A N 1
ATOM 1216 C CA . ALA A 1 154 ? 30.880 22.677 27.548 1.00 98.19 154 ALA A CA 1
ATOM 1217 C C . ALA A 1 154 ? 30.050 23.014 28.799 1.00 98.19 154 ALA A C 1
ATOM 1219 O O . ALA A 1 154 ? 28.847 22.738 28.845 1.00 98.19 154 ALA A O 1
ATOM 1220 N N . ARG A 1 155 ? 30.661 23.664 29.803 1.00 98.25 155 ARG A N 1
ATOM 1221 C CA . ARG A 1 155 ? 29.947 24.157 30.994 1.00 98.25 155 ARG A CA 1
ATOM 1222 C C . ARG A 1 155 ? 28.916 25.219 30.638 1.00 98.25 155 ARG A C 1
ATOM 1224 O O . ARG A 1 155 ? 27.789 25.128 31.120 1.00 98.25 155 ARG A O 1
ATOM 1231 N N . GLN A 1 156 ? 29.265 26.186 29.790 1.00 97.81 156 GLN A N 1
ATOM 1232 C CA . GLN A 1 156 ? 28.333 27.225 29.346 1.00 97.81 156 GLN A CA 1
ATOM 1233 C C . GLN A 1 156 ? 27.146 26.630 28.580 1.00 97.81 156 GLN A C 1
ATOM 1235 O O . GLN A 1 156 ? 26.003 26.984 28.864 1.00 97.81 156 GLN A O 1
ATOM 1240 N N . CYS A 1 157 ? 27.386 25.672 27.680 1.00 98.00 157 CYS A N 1
ATOM 1241 C CA . CYS A 1 157 ? 26.329 24.970 26.950 1.00 98.00 157 CYS A CA 1
ATOM 1242 C C . CYS A 1 157 ? 25.390 24.199 27.890 1.00 98.00 157 CYS A C 1
ATOM 1244 O O . CYS A 1 157 ? 24.167 24.297 27.766 1.00 98.00 157 CYS A O 1
ATOM 1246 N N . ALA A 1 158 ? 25.947 23.470 28.864 1.00 98.00 158 ALA A N 1
ATOM 1247 C CA . ALA A 1 158 ? 25.167 22.733 29.856 1.00 98.00 158 ALA A CA 1
ATOM 1248 C C . ALA A 1 158 ? 24.343 23.670 30.762 1.00 98.00 158 ALA A C 1
ATOM 1250 O O . ALA A 1 158 ? 23.164 23.411 31.005 1.00 98.00 158 ALA A O 1
ATOM 1251 N N . GLN A 1 159 ? 24.921 24.790 31.212 1.00 97.94 159 GLN A N 1
ATOM 1252 C CA . GLN A 1 159 ? 24.205 25.818 31.981 1.00 97.94 159 GLN A CA 1
ATOM 1253 C C . GLN A 1 159 ? 23.086 26.464 31.158 1.00 97.94 159 GLN A C 1
ATOM 1255 O O . GLN A 1 159 ? 21.960 26.604 31.639 1.00 97.94 159 GLN A O 1
ATOM 1260 N N . ALA A 1 160 ? 23.362 26.808 29.899 1.00 97.38 160 ALA A N 1
ATOM 1261 C CA . ALA A 1 160 ? 22.374 27.381 28.996 1.00 97.38 160 ALA A CA 1
ATOM 1262 C C . ALA A 1 160 ? 21.198 26.419 28.768 1.00 97.38 160 ALA A C 1
ATOM 1264 O O . ALA A 1 160 ? 20.048 26.858 28.734 1.00 97.38 160 ALA A O 1
ATOM 1265 N N . ALA A 1 161 ? 21.453 25.111 28.667 1.00 97.62 161 ALA A N 1
ATOM 1266 C CA . ALA A 1 161 ? 20.417 24.100 28.459 1.00 97.62 161 ALA A CA 1
ATOM 1267 C C . ALA A 1 161 ? 19.505 23.885 29.681 1.00 97.62 161 ALA A C 1
ATOM 1269 O O . ALA A 1 161 ? 18.388 23.394 29.532 1.00 97.62 161 ALA A O 1
ATOM 1270 N N . MET A 1 162 ? 19.911 24.304 30.886 1.00 96.88 162 MET A N 1
ATOM 1271 C CA . MET A 1 162 ? 18.992 24.346 32.032 1.00 96.88 162 MET A CA 1
ATOM 1272 C C . MET A 1 162 ? 17.924 25.435 31.876 1.00 96.88 162 MET A C 1
ATOM 1274 O O . MET A 1 162 ? 16.779 25.280 32.319 1.00 96.88 162 MET A O 1
ATOM 1278 N N . VAL A 1 163 ? 18.302 26.557 31.264 1.00 96.94 163 VAL A N 1
ATOM 1279 C CA . VAL A 1 163 ? 17.440 27.732 31.113 1.00 96.94 163 VAL A CA 1
ATOM 1280 C C . VAL A 1 163 ? 16.607 27.617 29.839 1.00 96.94 163 VAL A C 1
ATOM 1282 O O . VAL A 1 163 ? 15.392 27.823 29.870 1.00 96.94 163 VAL A O 1
ATOM 1285 N N . HIS A 1 164 ? 17.236 27.234 28.729 1.00 95.19 164 HIS A N 1
ATOM 1286 C CA . HIS A 1 164 ? 16.630 27.211 27.405 1.00 95.19 164 HIS A CA 1
ATOM 1287 C C . HIS A 1 164 ? 16.138 25.810 27.014 1.00 95.19 164 HIS A C 1
ATOM 1289 O O . HIS A 1 164 ? 16.836 24.836 27.272 1.00 95.19 164 HIS A O 1
ATOM 1295 N N . PRO A 1 165 ? 14.979 25.687 26.333 1.00 95.31 165 PRO A N 1
ATOM 1296 C CA . PRO A 1 165 ? 14.448 24.391 25.894 1.00 95.31 165 PRO A CA 1
ATOM 1297 C C . PRO A 1 165 ? 15.427 23.579 25.036 1.00 95.31 165 PRO A C 1
ATOM 1299 O O . PRO A 1 165 ? 15.499 22.359 25.165 1.00 95.31 165 PRO A O 1
ATOM 1302 N N . THR A 1 166 ? 16.176 24.280 24.182 1.00 95.94 166 THR A N 1
ATOM 1303 C CA . THR A 1 166 ? 17.125 23.740 23.206 1.00 95.94 166 THR A CA 1
ATOM 1304 C C . THR A 1 166 ? 18.352 24.650 23.149 1.00 95.94 166 THR A C 1
ATOM 1306 O O . THR A 1 166 ? 18.201 25.876 23.043 1.00 95.94 166 THR A O 1
ATOM 1309 N N . VAL A 1 167 ? 19.553 24.072 23.179 1.00 97.69 167 VAL A N 1
ATOM 1310 C CA . VAL A 1 167 ? 20.833 24.783 23.015 1.00 97.69 167 VAL A CA 1
ATOM 1311 C C . VAL A 1 167 ? 21.699 24.049 22.003 1.00 97.69 167 VAL A C 1
ATOM 1313 O O . VAL A 1 167 ? 21.882 22.842 22.116 1.00 97.69 167 VAL A O 1
ATOM 1316 N N . ARG A 1 168 ? 22.242 24.766 21.015 1.00 97.44 168 ARG A N 1
ATOM 1317 C CA . ARG A 1 168 ? 23.180 24.188 20.048 1.00 97.44 168 ARG A CA 1
ATOM 1318 C C . ARG A 1 168 ? 24.539 23.959 20.702 1.00 97.44 168 ARG A C 1
ATOM 1320 O O . ARG A 1 168 ? 25.108 24.910 21.224 1.00 97.44 168 ARG A O 1
ATOM 1327 N N . ILE A 1 169 ? 25.043 22.728 20.629 1.00 97.94 169 ILE A N 1
ATOM 1328 C CA . ILE A 1 169 ? 26.316 22.326 21.252 1.00 97.94 169 ILE A CA 1
ATOM 1329 C C . ILE A 1 169 ? 27.458 22.155 20.245 1.00 97.94 169 ILE A C 1
ATOM 1331 O O . ILE A 1 169 ? 28.592 22.466 20.573 1.00 97.94 169 ILE A O 1
ATOM 1335 N N . ALA A 1 170 ? 27.182 21.688 19.023 1.00 97.62 170 ALA A N 1
ATOM 1336 C CA . ALA A 1 170 ? 28.198 21.481 17.987 1.00 97.62 170 ALA A CA 1
ATOM 1337 C C . ALA A 1 170 ? 27.573 21.468 16.583 1.00 97.62 170 ALA A C 1
ATOM 1339 O O . ALA A 1 170 ? 26.355 21.308 16.442 1.00 97.62 170 ALA A O 1
ATOM 1340 N N . SER A 1 171 ? 28.407 21.653 15.556 1.00 97.19 171 SER A N 1
ATOM 1341 C CA . SER A 1 171 ? 28.019 21.584 14.140 1.00 97.19 171 SER A CA 1
ATOM 1342 C C . SER A 1 171 ? 28.984 20.683 13.376 1.00 97.19 171 SER A C 1
ATOM 1344 O O . SER A 1 171 ? 30.180 20.726 13.648 1.00 97.19 171 SER A O 1
ATOM 1346 N N . PHE A 1 172 ? 28.469 19.897 12.436 1.00 96.88 172 PHE A N 1
ATOM 1347 C CA . PHE A 1 172 ? 29.236 18.921 11.665 1.00 96.88 172 PHE A CA 1
ATOM 1348 C C . PHE A 1 172 ? 28.775 18.909 10.209 1.00 96.88 172 PHE A C 1
ATOM 1350 O O . PHE A 1 172 ? 27.595 19.132 9.935 1.00 96.88 172 PHE A O 1
ATOM 1357 N N . ASP A 1 173 ? 29.695 18.595 9.303 1.00 96.38 173 ASP A N 1
ATOM 1358 C CA . ASP A 1 173 ? 29.410 18.506 7.866 1.00 96.38 173 ASP A CA 1
ATOM 1359 C C . ASP A 1 173 ? 29.165 17.052 7.409 1.00 96.38 173 ASP A C 1
ATOM 1361 O O . ASP A 1 173 ? 28.552 16.826 6.371 1.00 96.38 173 ASP A O 1
ATOM 1365 N N . ASP A 1 174 ? 29.584 16.059 8.205 1.00 94.81 174 ASP A N 1
ATOM 1366 C CA . ASP A 1 174 ? 29.398 14.627 7.926 1.00 94.81 174 ASP A CA 1
ATOM 1367 C C . ASP A 1 174 ? 28.352 14.006 8.866 1.00 94.81 174 ASP A C 1
ATOM 1369 O O . ASP A 1 174 ? 28.512 14.002 10.092 1.00 94.81 174 ASP A O 1
ATOM 1373 N N . TRP A 1 175 ? 27.292 13.440 8.281 1.00 93.75 175 TRP A N 1
ATOM 1374 C CA . TRP A 1 175 ? 26.220 12.760 9.006 1.00 93.75 175 TRP A CA 1
ATOM 1375 C C . TRP A 1 175 ? 26.710 11.553 9.817 1.00 93.75 175 TRP A C 1
ATOM 1377 O O . TRP A 1 175 ? 26.223 11.332 10.924 1.00 93.75 175 TRP A O 1
ATOM 1387 N N . LYS A 1 176 ? 27.699 10.793 9.327 1.00 94.50 176 LYS A N 1
ATOM 1388 C CA . LYS A 1 176 ? 28.185 9.598 10.041 1.00 94.50 176 LYS A CA 1
ATOM 1389 C C . LYS A 1 176 ? 28.815 9.956 11.382 1.00 94.50 176 LYS A C 1
ATOM 1391 O O . LYS A 1 176 ? 28.599 9.273 12.378 1.00 94.50 176 LYS A O 1
ATOM 1396 N N . VAL A 1 177 ? 29.543 11.073 11.419 1.00 96.69 177 VAL A N 1
ATOM 1397 C CA . VAL A 1 177 ? 30.130 11.600 12.657 1.00 96.69 177 VAL A CA 1
ATOM 1398 C C . VAL A 1 177 ? 29.028 12.066 13.609 1.00 96.69 177 VAL A C 1
ATOM 1400 O O . VAL A 1 177 ? 29.101 11.820 14.809 1.00 96.69 177 VAL A O 1
ATOM 1403 N N . VAL A 1 178 ? 27.983 12.715 13.092 1.00 96.81 178 VAL A N 1
ATOM 1404 C CA . VAL A 1 178 ? 26.831 13.166 13.890 1.00 96.81 178 VAL A CA 1
ATOM 1405 C C . VAL A 1 178 ? 26.127 11.988 14.556 1.00 96.81 178 VAL A C 1
ATOM 1407 O O . VAL A 1 178 ? 25.861 12.047 15.755 1.00 96.81 178 VAL A O 1
ATOM 1410 N N . GLU A 1 179 ? 25.850 10.930 13.798 1.00 96.25 179 GLU A N 1
ATOM 1411 C CA . GLU A 1 179 ? 25.156 9.729 14.265 1.00 96.25 179 GLU A CA 1
ATOM 1412 C C . GLU A 1 179 ? 25.905 9.060 15.427 1.00 96.25 179 GLU A C 1
ATOM 1414 O O . GLU A 1 179 ? 25.344 8.922 16.517 1.00 96.25 179 GLU A O 1
ATOM 1419 N N . GLU A 1 180 ? 27.203 8.789 15.259 1.00 97.38 180 GLU A N 1
ATOM 1420 C CA . GLU A 1 180 ? 28.054 8.187 16.297 1.00 97.38 180 GLU A CA 1
ATOM 1421 C C . GLU A 1 180 ? 28.080 9.030 17.588 1.00 97.38 180 GLU A C 1
ATOM 1423 O O . GLU A 1 180 ? 27.945 8.522 18.710 1.00 97.38 180 GLU A O 1
ATOM 1428 N N . LYS A 1 181 ? 28.213 10.357 17.450 1.00 97.69 181 LYS A N 1
ATOM 1429 C CA . LYS A 1 181 ? 28.257 11.279 18.595 1.00 97.69 181 LYS A CA 1
ATOM 1430 C C . LYS A 1 181 ? 26.909 11.367 19.309 1.00 97.69 181 LYS A C 1
ATOM 1432 O O . LYS A 1 181 ? 26.875 11.441 20.538 1.00 97.69 181 LYS A O 1
ATOM 1437 N N . VAL A 1 182 ? 25.799 11.342 18.572 1.00 97.75 182 VAL A N 1
ATOM 1438 C CA . VAL A 1 182 ? 24.439 11.377 19.135 1.00 97.75 182 VAL A CA 1
ATOM 1439 C C . VAL A 1 182 ? 24.136 10.109 19.910 1.00 97.75 182 VAL A C 1
ATOM 1441 O O . VAL A 1 182 ? 23.614 10.202 21.022 1.00 97.75 182 VAL A O 1
ATOM 1444 N N . GLU A 1 183 ? 24.468 8.944 19.358 1.00 97.12 183 GLU A N 1
ATOM 1445 C CA . GLU A 1 183 ? 24.287 7.664 20.041 1.00 97.12 183 GLU A CA 1
ATOM 1446 C C . GLU A 1 183 ? 25.088 7.612 21.341 1.00 97.12 183 GLU A C 1
ATOM 1448 O O . GLU A 1 183 ? 24.534 7.285 22.392 1.00 97.12 183 GLU A O 1
ATOM 1453 N N . THR A 1 184 ? 26.349 8.049 21.301 1.00 97.69 184 THR A N 1
ATOM 1454 C CA . THR A 1 184 ? 27.214 8.102 22.487 1.00 97.69 184 THR A CA 1
ATOM 1455 C C . THR A 1 184 ? 26.639 9.030 23.564 1.00 97.69 184 THR A C 1
ATOM 1457 O O . THR A 1 184 ? 26.520 8.643 24.726 1.00 97.69 184 THR A O 1
ATOM 1460 N N . LEU A 1 185 ? 26.206 10.244 23.200 1.00 97.81 185 LEU A N 1
ATOM 1461 C CA . LEU A 1 185 ? 25.611 11.188 24.157 1.00 97.81 185 LEU A CA 1
ATOM 1462 C C . LEU A 1 185 ? 24.277 10.679 24.730 1.00 97.81 185 LEU A C 1
ATOM 1464 O O . LEU A 1 185 ? 24.003 10.872 25.917 1.00 97.81 185 LEU A O 1
ATOM 1468 N N . ARG A 1 186 ? 23.452 10.004 23.918 1.00 97.56 186 ARG A N 1
ATOM 1469 C CA . ARG A 1 186 ? 22.191 9.395 24.373 1.00 97.56 186 ARG A CA 1
ATOM 1470 C C . ARG A 1 186 ? 22.432 8.210 25.305 1.00 97.56 186 ARG A C 1
ATOM 1472 O O . ARG A 1 186 ? 21.707 8.076 26.288 1.00 97.56 186 ARG A O 1
ATOM 1479 N N . ALA A 1 187 ? 23.464 7.404 25.055 1.00 96.19 187 ALA A N 1
ATOM 1480 C CA . ALA A 1 187 ? 23.871 6.312 25.940 1.00 96.19 187 ALA A CA 1
ATOM 1481 C C . ALA A 1 187 ? 24.331 6.820 27.319 1.00 96.19 187 ALA A C 1
ATOM 1483 O O . ALA A 1 187 ? 24.090 6.163 28.330 1.00 96.19 187 ALA A O 1
ATOM 1484 N N . LEU A 1 188 ? 24.910 8.025 27.375 1.00 97.12 188 LEU A N 1
ATOM 1485 C CA . LEU A 1 188 ? 25.244 8.725 28.622 1.00 97.12 188 LEU A CA 1
ATOM 1486 C C . LEU A 1 188 ? 24.017 9.359 29.311 1.00 97.12 188 LEU A C 1
ATOM 1488 O O . LEU A 1 188 ? 24.133 9.918 30.397 1.00 97.12 188 LEU A O 1
ATOM 1492 N N . GLY A 1 189 ? 22.823 9.258 28.719 1.00 96.75 189 GLY A N 1
ATOM 1493 C CA . GLY A 1 189 ? 21.573 9.761 29.294 1.00 96.75 189 GLY A CA 1
ATOM 1494 C C . GLY A 1 189 ? 21.257 11.222 28.966 1.00 96.75 189 GLY A C 1
ATOM 1495 O O . GLY A 1 189 ? 20.360 11.801 29.582 1.00 96.75 189 GLY A O 1
ATOM 1496 N N . LEU A 1 190 ? 21.955 11.837 28.003 1.00 97.81 190 LEU A N 1
ATOM 1497 C CA . LEU A 1 190 ? 21.610 13.170 27.507 1.00 97.81 190 LEU A CA 1
ATOM 1498 C C . LEU A 1 190 ? 20.493 13.087 26.458 1.00 97.81 190 LEU A C 1
ATOM 1500 O O . LEU A 1 190 ? 20.529 12.282 25.528 1.00 97.81 190 LEU A O 1
ATOM 1504 N N . ALA A 1 191 ? 19.508 13.975 26.566 1.00 97.56 191 ALA A N 1
ATOM 1505 C CA . ALA A 1 191 ? 18.480 14.150 25.551 1.00 97.56 191 ALA A CA 1
ATOM 1506 C C . ALA A 1 191 ? 19.017 15.069 24.438 1.00 97.56 191 ALA A C 1
ATOM 1508 O O . ALA A 1 191 ? 19.013 16.296 24.571 1.00 97.56 191 ALA A O 1
ATOM 1509 N N . ILE A 1 192 ? 19.493 14.460 23.348 1.00 98.06 192 ILE A N 1
ATOM 1510 C CA . ILE A 1 192 ? 20.050 15.146 22.171 1.00 98.06 192 ILE A CA 1
ATOM 1511 C C . ILE A 1 192 ? 19.108 15.029 20.969 1.00 98.06 192 ILE A C 1
ATOM 1513 O O . ILE A 1 192 ? 18.637 13.936 20.632 1.00 98.06 192 ILE A O 1
ATOM 1517 N N . GLN A 1 193 ? 18.898 16.152 20.284 1.00 97.44 193 GLN A N 1
ATOM 1518 C CA . GLN A 1 193 ? 18.215 16.239 18.996 1.00 97.44 193 GLN A CA 1
ATOM 1519 C C . GLN A 1 193 ? 19.195 16.687 17.906 1.00 97.44 193 GLN A C 1
ATOM 1521 O O . GLN A 1 193 ? 20.097 17.482 18.164 1.00 97.44 193 GLN A O 1
ATOM 1526 N N . VAL A 1 194 ? 19.003 16.191 16.686 1.00 97.38 194 VAL A N 1
ATOM 1527 C CA . VAL A 1 194 ? 19.745 16.635 15.502 1.00 97.38 194 VAL A CA 1
ATOM 1528 C C . VAL A 1 194 ? 18.828 17.520 14.668 1.00 97.38 194 VAL A C 1
ATOM 1530 O O . VAL A 1 194 ? 17.663 17.181 14.468 1.00 97.38 194 VAL A O 1
ATOM 1533 N N . GLY A 1 195 ? 19.326 18.667 14.219 1.00 94.56 195 GLY A N 1
ATOM 1534 C CA . GLY A 1 195 ? 18.597 19.563 13.325 1.00 94.56 195 GLY A CA 1
ATOM 1535 C C . GLY A 1 195 ? 19.500 20.079 12.214 1.00 94.56 195 GLY A C 1
ATOM 1536 O O . GLY A 1 195 ? 20.710 20.189 12.399 1.00 94.56 195 GLY A O 1
ATOM 1537 N N . SER A 1 196 ? 18.924 20.421 11.064 1.00 92.88 196 SER A N 1
ATOM 1538 C CA . SER A 1 196 ? 19.674 21.100 10.006 1.00 92.88 196 SER A CA 1
ATOM 1539 C C . SER A 1 196 ? 19.884 22.579 10.352 1.00 92.88 196 SER A C 1
ATOM 1541 O O . SER A 1 196 ? 19.199 23.151 11.214 1.00 92.88 196 SER A O 1
ATOM 1543 N N . ALA A 1 197 ? 20.803 23.241 9.646 1.00 83.38 197 ALA A N 1
ATOM 1544 C CA . ALA A 1 197 ? 20.994 24.690 9.745 1.00 83.38 197 ALA A CA 1
ATOM 1545 C C . ALA A 1 197 ? 19.706 25.508 9.525 1.00 83.38 197 ALA A C 1
ATOM 1547 O O . ALA A 1 197 ? 19.559 26.591 10.103 1.00 83.38 197 ALA A O 1
ATOM 1548 N N . ALA A 1 198 ? 18.762 24.994 8.731 1.00 81.75 198 ALA A N 1
ATOM 1549 C CA . ALA A 1 198 ? 17.452 25.607 8.525 1.00 81.75 198 ALA A CA 1
ATOM 1550 C C . ALA A 1 198 ? 16.554 25.455 9.765 1.00 81.75 198 ALA A C 1
ATOM 1552 O O . ALA A 1 198 ? 15.991 26.441 10.245 1.00 81.75 198 ALA A O 1
ATOM 1553 N N . THR A 1 199 ? 16.496 24.252 10.349 1.00 79.06 199 THR A N 1
ATOM 1554 C CA . THR A 1 199 ? 15.707 23.973 11.560 1.00 79.06 199 THR A CA 1
ATOM 1555 C C . THR A 1 199 ? 16.158 24.836 12.738 1.00 79.06 199 THR A C 1
ATOM 1557 O O . THR A 1 199 ? 15.334 25.413 13.445 1.00 79.06 199 THR A O 1
ATOM 1560 N N . HIS A 1 200 ? 17.472 24.989 12.937 1.00 73.50 200 HIS A N 1
ATOM 1561 C CA . HIS A 1 200 ? 17.991 25.815 14.027 1.00 73.50 200 HIS A CA 1
ATOM 1562 C C . HIS A 1 200 ? 17.665 27.306 13.838 1.00 73.50 200 HIS A C 1
ATOM 1564 O O . HIS A 1 200 ? 17.272 27.970 14.799 1.00 73.50 200 HIS A O 1
ATOM 1570 N N . ARG A 1 201 ? 17.764 27.837 12.608 1.00 75.31 201 ARG A N 1
ATOM 1571 C CA . ARG A 1 201 ? 17.382 29.230 12.310 1.00 75.31 201 ARG A CA 1
ATOM 1572 C C . ARG A 1 201 ? 15.912 29.502 12.627 1.00 75.31 201 ARG A C 1
ATOM 1574 O O . ARG A 1 201 ? 15.620 30.529 13.231 1.00 75.31 201 ARG A O 1
ATOM 1581 N N . ALA A 1 202 ? 15.011 28.574 12.303 1.00 77.75 202 ALA A N 1
ATOM 1582 C CA . ALA A 1 202 ? 13.593 28.700 12.642 1.00 77.75 202 ALA A CA 1
ATOM 1583 C C . ALA A 1 202 ? 13.360 28.765 14.166 1.00 77.75 202 ALA A C 1
ATOM 1585 O O . ALA A 1 202 ? 12.618 29.619 14.650 1.00 77.75 202 ALA A O 1
ATOM 1586 N N . ILE A 1 203 ? 14.055 27.923 14.939 1.00 75.38 203 ILE A N 1
ATOM 1587 C CA . ILE A 1 203 ? 13.941 27.890 16.408 1.00 75.38 203 ILE A CA 1
ATOM 1588 C C . ILE A 1 203 ? 14.480 29.177 17.054 1.00 75.38 203 ILE A C 1
ATOM 1590 O O . ILE A 1 203 ? 13.895 29.677 18.017 1.00 75.38 203 ILE A O 1
ATOM 1594 N N . VAL A 1 204 ? 15.593 29.718 16.549 1.00 71.44 204 VAL A N 1
ATOM 1595 C CA . VAL A 1 204 ? 16.202 30.946 17.089 1.00 71.44 204 VAL A CA 1
ATOM 1596 C C . VAL A 1 204 ? 15.387 32.186 16.716 1.00 71.44 204 VAL A C 1
ATOM 1598 O O . VAL A 1 204 ? 15.138 33.026 17.582 1.00 71.44 204 VAL A O 1
ATOM 1601 N N . ASN A 1 205 ? 14.921 32.289 15.469 1.00 74.12 205 ASN A N 1
ATOM 1602 C CA . ASN A 1 205 ? 14.195 33.465 14.981 1.00 74.12 205 ASN A CA 1
ATOM 1603 C C . ASN A 1 205 ? 12.805 33.613 15.622 1.00 74.12 205 ASN A C 1
ATOM 1605 O O . ASN A 1 205 ? 12.373 34.734 15.889 1.00 74.12 205 ASN A O 1
ATOM 1609 N N . ASN A 1 206 ? 12.157 32.505 15.994 1.00 61.75 206 ASN A N 1
ATOM 1610 C CA . ASN A 1 206 ? 10.881 32.525 16.717 1.00 61.75 206 ASN A CA 1
ATOM 1611 C C . ASN A 1 206 ? 10.975 33.045 18.169 1.00 61.75 206 ASN A C 1
ATOM 1613 O O . ASN A 1 206 ? 9.961 33.103 18.857 1.00 61.75 206 ASN A O 1
ATOM 1617 N N . ARG A 1 207 ? 12.157 33.452 18.661 1.00 55.50 207 ARG A N 1
ATOM 1618 C CA . ARG A 1 207 ? 12.309 34.085 19.988 1.00 55.50 207 ARG A CA 1
ATOM 1619 C C . ARG A 1 207 ? 12.174 35.612 19.979 1.00 55.50 207 ARG A C 1
ATOM 1621 O O . ARG A 1 207 ? 12.057 36.197 21.053 1.00 55.50 207 ARG A O 1
ATOM 1628 N N . GLY A 1 208 ? 12.199 36.258 18.809 1.00 43.38 208 GLY A N 1
ATOM 1629 C CA . GLY A 1 208 ? 12.114 37.723 18.689 1.00 43.38 208 GLY A CA 1
ATOM 1630 C C . GLY A 1 208 ? 10.690 38.282 18.594 1.00 43.38 208 GLY A C 1
ATOM 1631 O O . GLY A 1 208 ? 10.470 39.455 18.887 1.00 43.38 208 GLY A O 1
ATOM 1632 N N . ALA A 1 209 ? 9.717 37.452 18.225 1.00 42.25 209 ALA A N 1
ATOM 1633 C CA . ALA A 1 209 ? 8.312 37.822 18.116 1.00 42.25 209 ALA A CA 1
ATOM 1634 C C . ALA A 1 209 ? 7.507 37.003 19.134 1.00 42.25 209 ALA A C 1
ATOM 1636 O O . ALA A 1 209 ? 7.648 35.789 19.177 1.00 42.25 209 ALA A O 1
ATOM 1637 N N . HIS A 1 210 ? 6.668 37.661 19.938 1.00 40.09 210 HIS A N 1
ATOM 1638 C CA . HIS A 1 210 ? 5.768 37.081 20.956 1.00 40.09 210 HIS A CA 1
ATOM 1639 C C . HIS A 1 210 ? 6.301 36.949 22.396 1.00 40.09 210 HIS A C 1
ATOM 1641 O O . HIS A 1 210 ? 6.382 35.867 22.973 1.00 40.09 210 HIS A O 1
ATOM 1647 N N . GLN A 1 211 ? 6.462 38.092 23.070 1.00 39.38 211 GLN A N 1
ATOM 1648 C CA . GLN A 1 211 ? 5.972 38.214 24.449 1.00 39.38 211 GLN A CA 1
ATOM 1649 C C . GLN A 1 211 ? 4.509 38.682 24.406 1.00 39.38 211 GLN A C 1
ATOM 1651 O O . GLN A 1 211 ? 4.230 39.875 24.340 1.00 39.38 211 GLN A O 1
ATOM 1656 N N . GLY A 1 212 ? 3.563 37.739 24.413 1.00 32.56 212 GLY A N 1
ATOM 1657 C CA . GLY A 1 212 ? 2.140 38.039 24.592 1.00 32.56 212 GLY A CA 1
ATOM 1658 C C . GLY A 1 212 ? 1.204 37.063 23.880 1.00 32.56 212 GLY A C 1
ATOM 1659 O O . GLY A 1 212 ? 1.141 37.067 22.661 1.00 32.56 212 GLY A O 1
ATOM 1660 N N . ARG A 1 213 ? 0.437 36.306 24.681 1.00 29.73 213 ARG A N 1
ATOM 1661 C CA . ARG A 1 213 ? -0.703 35.435 24.317 1.00 29.73 213 ARG A CA 1
ATOM 1662 C C . ARG A 1 213 ? -0.426 34.290 23.329 1.00 29.73 213 ARG A C 1
ATOM 1664 O O . ARG A 1 213 ? -0.312 34.479 22.129 1.00 29.73 213 ARG A O 1
ATOM 1671 N N . LEU A 1 214 ? -0.474 33.070 23.868 1.00 36.59 214 LEU A N 1
ATOM 1672 C CA . LEU A 1 214 ? -0.648 31.826 23.116 1.00 36.59 214 LEU A CA 1
ATOM 1673 C C . LEU A 1 214 ? -2.056 31.784 22.500 1.00 36.59 214 LEU A C 1
ATOM 1675 O O . LEU A 1 214 ? -3.028 31.490 23.198 1.00 36.59 214 LEU A O 1
ATOM 1679 N N . ALA A 1 215 ? -2.150 32.065 21.202 1.00 31.39 215 ALA A N 1
ATOM 1680 C CA . ALA A 1 215 ? -3.196 31.529 20.342 1.00 31.39 215 ALA A CA 1
ATOM 1681 C C . ALA A 1 215 ? -2.615 30.299 19.629 1.00 31.39 215 ALA A C 1
ATOM 1683 O O . ALA A 1 215 ? -1.487 30.331 19.139 1.00 31.39 215 ALA A O 1
ATOM 1684 N N . LYS A 1 216 ? -3.356 29.191 19.665 1.00 43.25 216 LYS A N 1
ATOM 1685 C CA . LYS A 1 216 ? -3.082 28.004 18.857 1.00 43.25 216 LYS A CA 1
ATOM 1686 C C . LYS A 1 216 ? -3.479 28.348 17.428 1.00 43.25 216 LYS A C 1
ATOM 1688 O O . LYS A 1 216 ? -4.676 28.435 17.195 1.00 43.25 216 LYS A O 1
ATOM 1693 N N . ASP A 1 217 ? -2.519 28.487 16.523 1.00 31.48 217 ASP A N 1
ATOM 1694 C CA . ASP A 1 217 ? -2.807 28.515 15.093 1.00 31.48 217 ASP A CA 1
ATOM 1695 C C . ASP A 1 217 ? -1.864 27.606 14.298 1.00 31.48 217 ASP A C 1
ATOM 1697 O O . ASP A 1 217 ? -0.755 27.269 14.717 1.00 31.48 217 ASP A O 1
ATOM 1701 N N . ASN A 1 218 ? -2.443 27.153 13.189 1.00 35.06 218 ASN A N 1
ATOM 1702 C CA . ASN A 1 218 ? -2.137 26.011 12.342 1.00 35.06 218 ASN A CA 1
ATOM 1703 C C . ASN A 1 218 ? -0.746 25.983 11.699 1.00 35.06 218 ASN A C 1
ATOM 1705 O O . ASN A 1 218 ? -0.167 26.992 11.317 1.00 35.06 218 ASN A O 1
ATOM 1709 N N . TYR A 1 219 ? -0.296 24.756 11.448 1.00 29.20 219 TYR A N 1
ATOM 1710 C CA . TYR A 1 219 ? 0.983 24.381 10.844 1.00 29.20 219 TYR A CA 1
ATOM 1711 C C . TYR A 1 219 ? 1.016 24.474 9.296 1.00 29.20 219 TYR A C 1
ATOM 1713 O O . TYR A 1 219 ? 1.864 23.844 8.674 1.00 29.20 219 TYR A O 1
ATOM 1721 N N . MET A 1 220 ? 0.110 25.230 8.656 1.00 32.34 220 MET A N 1
ATOM 1722 C CA . MET A 1 220 ? -0.080 25.204 7.188 1.00 32.34 220 MET A CA 1
ATOM 1723 C C . MET A 1 220 ? 0.464 26.416 6.405 1.00 32.34 220 MET A C 1
ATOM 1725 O O . MET A 1 220 ? 0.491 26.363 5.183 1.00 32.34 220 MET A O 1
ATOM 1729 N N . GLU A 1 221 ? 0.955 27.486 7.037 1.00 36.28 221 GLU A N 1
ATOM 1730 C CA . GLU A 1 221 ? 1.362 28.708 6.298 1.00 36.28 221 GLU A CA 1
ATOM 1731 C C . GLU A 1 221 ? 2.872 28.834 5.997 1.00 36.28 221 GLU A C 1
ATOM 1733 O O . GLU A 1 221 ? 3.348 29.901 5.615 1.00 36.28 221 GLU A O 1
ATOM 1738 N N . LEU A 1 222 ? 3.657 27.760 6.128 1.00 34.50 222 LEU A N 1
ATOM 1739 C CA . LEU A 1 222 ? 5.122 27.822 5.978 1.00 34.50 222 LEU A CA 1
ATOM 1740 C C . LEU A 1 222 ? 5.680 27.452 4.590 1.00 34.50 222 LEU A C 1
ATOM 1742 O O . LEU A 1 222 ? 6.899 27.452 4.435 1.00 34.50 222 LEU A O 1
ATOM 1746 N N . PHE A 1 223 ? 4.842 27.189 3.578 1.00 33.03 223 PHE A N 1
ATOM 1747 C CA . PHE A 1 223 ? 5.318 26.701 2.269 1.00 33.03 223 PHE A CA 1
ATOM 1748 C C . PHE A 1 223 ? 5.127 27.625 1.052 1.00 33.03 223 PHE A C 1
ATOM 1750 O O . PHE A 1 223 ? 5.614 27.282 -0.019 1.00 33.03 223 PHE A O 1
ATOM 1757 N N . ASP A 1 224 ? 4.562 28.827 1.199 1.00 32.50 224 ASP A N 1
ATOM 1758 C CA . ASP A 1 224 ? 4.202 29.674 0.040 1.00 32.50 224 ASP A CA 1
ATOM 1759 C C . ASP A 1 224 ? 5.075 30.923 -0.198 1.00 32.50 224 ASP A C 1
ATOM 1761 O O . ASP A 1 224 ? 4.626 31.912 -0.776 1.00 32.50 224 ASP A O 1
ATOM 1765 N N . GLN A 1 225 ? 6.353 30.922 0.198 1.00 30.16 225 GLN A N 1
ATOM 1766 C CA . GLN A 1 225 ? 7.239 32.064 -0.091 1.00 30.16 225 GLN A CA 1
ATOM 1767 C C . GLN A 1 225 ? 8.600 31.650 -0.663 1.00 30.16 225 GLN A C 1
ATOM 1769 O O . GLN A 1 225 ? 9.604 31.593 0.044 1.00 30.16 225 GLN A O 1
ATOM 1774 N N . VAL A 1 226 ? 8.643 31.451 -1.984 1.00 31.67 226 VAL A N 1
ATOM 1775 C CA . VAL A 1 226 ? 9.873 31.525 -2.792 1.00 31.67 226 VAL A CA 1
ATOM 1776 C C . VAL A 1 226 ? 9.818 32.804 -3.640 1.00 31.67 226 VAL A C 1
ATOM 1778 O O . VAL A 1 226 ? 8.939 32.920 -4.497 1.00 31.67 226 VAL A O 1
ATOM 1781 N N . PRO A 1 227 ? 10.718 33.787 -3.447 1.00 33.22 227 PRO A N 1
ATOM 1782 C CA . PRO A 1 227 ? 10.768 34.968 -4.295 1.00 33.22 227 PRO A CA 1
ATOM 1783 C C . PRO A 1 227 ? 11.733 34.763 -5.470 1.00 33.22 227 PRO A C 1
ATOM 1785 O O . PRO A 1 227 ? 12.924 34.539 -5.273 1.00 33.22 227 PRO A O 1
ATOM 1788 N N . GLY A 1 228 ? 11.228 34.952 -6.693 1.00 30.78 228 GLY A N 1
ATOM 1789 C CA . GLY A 1 228 ? 12.057 35.349 -7.832 1.00 30.78 228 GLY A CA 1
ATOM 1790 C C . GLY A 1 228 ? 11.878 34.521 -9.098 1.00 30.78 228 GLY A C 1
ATOM 1791 O O . GLY A 1 228 ? 12.692 33.656 -9.381 1.00 30.78 228 GLY A O 1
ATOM 1792 N N . LEU A 1 229 ? 10.889 34.872 -9.922 1.00 30.23 229 LEU A N 1
ATOM 1793 C CA . LEU A 1 229 ? 10.974 34.698 -11.374 1.00 30.23 229 LEU A CA 1
ATOM 1794 C C . LEU A 1 229 ? 10.178 35.810 -12.064 1.00 30.23 229 LEU A C 1
ATOM 1796 O O . LEU A 1 229 ? 8.993 36.028 -11.821 1.00 30.23 229 LEU A O 1
ATOM 1800 N N . ILE A 1 230 ? 10.901 36.551 -12.894 1.00 38.06 230 ILE A N 1
ATOM 1801 C CA . ILE A 1 230 ? 10.457 37.687 -13.694 1.00 38.06 230 ILE A CA 1
ATOM 1802 C C . ILE A 1 230 ? 9.368 37.221 -14.673 1.00 38.06 230 ILE A C 1
ATOM 1804 O O . ILE A 1 230 ? 9.610 36.337 -15.493 1.00 38.06 230 ILE A O 1
ATOM 1808 N N . ARG A 1 231 ? 8.186 37.850 -14.643 1.00 29.69 231 ARG A N 1
ATOM 1809 C CA . ARG A 1 231 ? 7.208 37.793 -15.742 1.00 29.69 231 ARG A CA 1
ATOM 1810 C C . ARG A 1 231 ? 6.757 39.201 -16.131 1.00 29.69 231 ARG A C 1
ATOM 1812 O O . ARG A 1 231 ? 6.289 39.974 -15.301 1.00 29.69 231 ARG A O 1
ATOM 1819 N N . SER A 1 232 ? 6.937 39.513 -17.412 1.00 30.88 232 SER A N 1
ATOM 1820 C CA . SER A 1 232 ? 6.503 40.733 -18.103 1.00 30.88 232 SER A CA 1
ATOM 1821 C C . SER A 1 232 ? 4.965 40.852 -18.176 1.00 30.88 232 SER A C 1
ATOM 1823 O O . SER A 1 232 ? 4.266 39.849 -18.008 1.00 30.88 232 SER A O 1
ATOM 1825 N N . PRO A 1 233 ? 4.409 42.055 -18.427 1.00 38.28 233 PRO A N 1
ATOM 1826 C CA . PRO A 1 233 ? 3.020 42.367 -18.109 1.00 38.28 233 PRO A CA 1
ATOM 1827 C C . PRO A 1 233 ? 2.050 41.988 -19.236 1.00 38.28 233 PRO A C 1
ATOM 1829 O O . PRO A 1 233 ? 2.320 42.216 -20.415 1.00 38.28 233 PRO A O 1
ATOM 1832 N N . ARG A 1 234 ? 0.863 41.494 -18.864 1.00 30.23 234 ARG A N 1
ATOM 1833 C CA . ARG A 1 234 ? -0.334 41.508 -19.719 1.00 30.23 234 ARG A CA 1
ATOM 1834 C C . ARG A 1 234 ? -1.494 42.224 -19.013 1.00 30.23 234 ARG A C 1
ATOM 1836 O O . ARG A 1 234 ? -1.546 42.206 -17.784 1.00 30.23 234 ARG A O 1
ATOM 1843 N N . PRO A 1 235 ? -2.380 42.887 -19.780 1.00 38.75 235 PRO A N 1
ATOM 1844 C CA . PRO A 1 235 ? -3.291 43.904 -19.272 1.00 38.75 235 PRO A CA 1
ATOM 1845 C C . PRO A 1 235 ? -4.566 43.308 -18.669 1.00 38.75 235 PRO A C 1
ATOM 1847 O O . PRO A 1 235 ? -5.062 42.267 -19.099 1.00 38.75 235 PRO A O 1
ATOM 1850 N N . SER A 1 236 ? -5.098 44.018 -17.679 1.00 36.12 236 SER A N 1
ATOM 1851 C CA . SER A 1 236 ? -6.359 43.747 -16.996 1.00 36.12 236 SER A CA 1
ATOM 1852 C C . SER A 1 236 ? -7.580 44.104 -17.854 1.00 36.12 236 SER A C 1
ATOM 1854 O O . SER A 1 236 ? -7.561 45.117 -18.558 1.00 36.12 236 SER A O 1
ATOM 1856 N N . PRO A 1 237 ? -8.692 43.360 -17.726 1.00 41.19 237 PRO A N 1
ATOM 1857 C CA . PRO A 1 237 ? -10.016 43.879 -18.009 1.00 41.19 237 PRO A CA 1
ATOM 1858 C C . PRO A 1 237 ? -10.721 44.281 -16.705 1.00 41.19 237 PRO A C 1
ATOM 1860 O O . PRO A 1 237 ? -10.737 43.560 -15.708 1.00 41.19 237 PRO A O 1
ATOM 1863 N N . THR A 1 238 ? -11.297 45.475 -16.728 1.00 44.59 238 THR A N 1
ATOM 1864 C CA . THR A 1 238 ? -12.193 46.046 -15.720 1.00 44.59 238 THR A CA 1
ATOM 1865 C C . THR A 1 238 ? -13.493 45.242 -15.578 1.00 44.59 238 THR A C 1
ATOM 1867 O O . THR A 1 238 ? -14.057 44.824 -16.589 1.00 44.59 238 THR A O 1
ATOM 1870 N N . PRO A 1 239 ? -14.056 45.103 -14.362 1.00 39.50 239 PRO A N 1
ATOM 1871 C CA . PRO A 1 239 ? -15.456 44.729 -14.187 1.00 39.50 239 PRO A CA 1
ATOM 1872 C C . PRO A 1 239 ? -16.341 45.961 -13.894 1.00 39.50 239 PRO A C 1
ATOM 1874 O O . PRO A 1 239 ? -15.889 46.907 -13.237 1.00 39.50 239 PRO A O 1
ATOM 1877 N N . PRO A 1 240 ? -17.607 45.981 -14.354 1.00 46.00 240 PRO A N 1
ATOM 1878 C CA . PRO A 1 240 ? -18.518 47.089 -14.114 1.00 46.00 240 PRO A CA 1
ATOM 1879 C C . PRO A 1 240 ? -19.248 46.968 -12.770 1.00 46.00 240 PRO A C 1
ATOM 1881 O O . PRO A 1 240 ? -19.525 45.889 -12.251 1.00 46.00 240 PRO A O 1
ATOM 1884 N N . ALA A 1 241 ? -19.595 48.136 -12.240 1.00 35.84 241 ALA A N 1
ATOM 1885 C CA . ALA A 1 241 ? -20.386 48.348 -11.041 1.00 35.84 241 ALA A CA 1
ATOM 1886 C C . ALA A 1 241 ? -21.825 47.806 -11.151 1.00 35.84 241 ALA A C 1
ATOM 1888 O O . ALA A 1 241 ? -22.468 48.002 -12.183 1.00 35.84 241 ALA A O 1
ATOM 1889 N N . LYS A 1 242 ? -22.379 47.295 -10.038 1.00 37.88 242 LYS A N 1
ATOM 1890 C CA . LYS A 1 242 ? -23.512 47.911 -9.304 1.00 37.88 242 LYS A CA 1
ATOM 1891 C C . LYS A 1 242 ? -24.040 47.048 -8.142 1.00 37.88 242 LYS A C 1
ATOM 1893 O O . LYS A 1 242 ? -24.092 45.831 -8.217 1.00 37.88 242 LYS A O 1
ATOM 1898 N N . SER A 1 243 ? -24.502 47.794 -7.131 1.00 33.94 243 SER A N 1
ATOM 1899 C CA . SER A 1 243 ? -25.522 47.511 -6.104 1.00 33.94 243 SER A CA 1
ATOM 1900 C C . SER A 1 243 ? -25.307 46.370 -5.106 1.00 33.94 243 SER A C 1
ATOM 1902 O O . SER A 1 243 ? -25.429 45.207 -5.454 1.00 33.94 243 SER A O 1
ATOM 1904 N N . HIS A 1 244 ? -25.216 46.720 -3.818 1.00 30.12 244 HIS A N 1
ATOM 1905 C CA . HIS A 1 244 ? -26.349 46.524 -2.903 1.00 30.12 244 HIS A CA 1
ATOM 1906 C C . HIS A 1 244 ? -26.184 47.330 -1.602 1.00 30.12 244 HIS A C 1
ATOM 1908 O O . HIS A 1 244 ? -25.156 47.294 -0.932 1.00 30.12 244 HIS A O 1
ATOM 1914 N N . GLN A 1 245 ? -27.234 48.088 -1.277 1.00 36.88 245 GLN A N 1
ATOM 1915 C CA . GLN A 1 245 ? -27.484 48.718 0.017 1.00 36.88 245 GLN A CA 1
ATOM 1916 C C . GLN A 1 245 ? -27.863 47.666 1.076 1.00 36.88 245 GLN A C 1
ATOM 1918 O O . GLN A 1 245 ? -28.330 46.584 0.731 1.00 36.88 245 GLN A O 1
ATOM 1923 N N . HIS A 1 246 ? -27.771 48.086 2.346 1.00 32.28 246 HIS A N 1
ATOM 1924 C CA . HIS A 1 246 ? -28.184 47.436 3.603 1.00 32.28 246 HIS A CA 1
ATOM 1925 C C . HIS A 1 246 ? -27.121 46.641 4.375 1.00 32.28 246 HIS A C 1
ATOM 1927 O O . HIS A 1 246 ? -27.088 45.418 4.334 1.00 32.28 246 HIS A O 1
ATOM 1933 N N . ARG A 1 247 ? -26.396 47.337 5.266 1.00 29.47 247 ARG A N 1
ATOM 1934 C CA . ARG A 1 247 ? -26.331 46.962 6.695 1.00 29.47 247 ARG A CA 1
ATOM 1935 C C . ARG A 1 247 ? -25.646 48.045 7.532 1.00 29.47 247 ARG A C 1
ATOM 1937 O O . ARG A 1 247 ? -24.431 48.096 7.653 1.00 29.47 247 ARG A O 1
ATOM 1944 N N . ALA A 1 248 ? -26.459 48.882 8.166 1.00 33.75 248 ALA A N 1
ATOM 1945 C CA . ALA A 1 248 ? -26.066 49.656 9.335 1.00 33.75 248 ALA A CA 1
ATOM 1946 C C . ALA A 1 248 ? -27.134 49.434 10.404 1.00 33.75 248 ALA A C 1
ATOM 1948 O O . ALA A 1 248 ? -28.241 49.955 10.285 1.00 33.75 248 ALA A O 1
ATOM 1949 N N . LYS A 1 249 ? -26.826 48.612 11.411 1.00 35.22 249 LYS A N 1
ATOM 1950 C CA . LYS A 1 249 ? -27.492 48.634 12.717 1.00 35.22 249 LYS A CA 1
ATOM 1951 C C . LYS A 1 249 ? -26.751 47.716 13.695 1.00 35.22 249 LYS A C 1
ATOM 1953 O O . LYS A 1 249 ? -26.466 46.573 13.355 1.00 35.22 249 LYS A O 1
ATOM 1958 N N . TRP A 1 250 ? -26.511 48.261 14.889 1.00 27.69 250 TRP A N 1
ATOM 1959 C CA . TRP A 1 250 ? -26.021 47.623 16.121 1.00 27.69 250 TRP A CA 1
ATOM 1960 C C . TRP A 1 250 ? -24.498 47.554 16.330 1.00 27.69 250 TRP A C 1
ATOM 1962 O O . TRP A 1 250 ? -23.867 46.508 16.242 1.00 27.69 250 TRP A O 1
ATOM 1972 N N . ARG A 1 251 ? -23.927 48.698 16.740 1.00 30.66 251 ARG A N 1
ATOM 1973 C CA . ARG A 1 251 ? -22.946 48.734 17.837 1.00 30.66 251 ARG A CA 1
ATOM 1974 C C . ARG A 1 251 ? -23.683 49.154 19.105 1.00 30.66 251 ARG A C 1
ATOM 1976 O O . ARG A 1 251 ? -24.471 50.093 19.048 1.00 30.66 251 ARG A O 1
ATOM 1983 N N . GLY A 1 252 ? -23.350 48.520 20.223 1.00 30.25 252 GLY A N 1
ATOM 1984 C CA . GLY A 1 252 ? -23.621 49.051 21.556 1.00 30.25 252 GLY A CA 1
ATOM 1985 C C . GLY A 1 252 ? -24.475 48.141 22.425 1.00 30.25 252 GLY A C 1
ATOM 1986 O O . GLY A 1 252 ? -25.682 48.311 22.475 1.00 30.25 252 GLY A O 1
ATOM 1987 N N . MET A 1 253 ? -23.825 47.230 23.150 1.00 27.41 253 MET A N 1
ATOM 1988 C CA . MET A 1 253 ? -24.164 46.930 24.544 1.00 27.41 253 MET A CA 1
ATOM 1989 C C . MET A 1 253 ? -23.044 46.087 25.155 1.00 27.41 253 MET A C 1
ATOM 1991 O O . MET A 1 253 ? -22.926 44.889 24.926 1.00 27.41 253 MET A O 1
ATOM 1995 N N . SER A 1 254 ? -22.183 46.780 25.897 1.00 34.38 254 SER A N 1
ATOM 1996 C CA . SER A 1 254 ? -21.330 46.196 26.923 1.00 34.38 254 SER A CA 1
ATOM 1997 C C . SER A 1 254 ? -22.228 45.856 28.109 1.00 34.38 254 SER A C 1
ATOM 1999 O O . SER A 1 254 ? -22.865 46.752 28.665 1.00 34.38 254 SER A O 1
ATOM 2001 N N . GLN A 1 255 ? -22.299 44.581 28.481 1.00 30.92 255 GLN A N 1
ATOM 2002 C CA . GLN A 1 255 ? -22.746 44.175 29.806 1.00 30.92 255 GLN A CA 1
ATOM 2003 C C . GLN A 1 255 ? -21.722 43.210 30.391 1.00 30.92 255 GLN A C 1
ATOM 2005 O O . GLN A 1 255 ? -21.436 42.147 29.845 1.00 30.92 255 GLN A O 1
ATOM 2010 N N . HIS A 1 256 ? -21.162 43.655 31.513 1.00 30.42 256 HIS A N 1
ATOM 2011 C CA . HIS A 1 256 ? -20.460 42.850 32.492 1.00 30.42 256 HIS A CA 1
ATOM 2012 C C . HIS A 1 256 ? -21.270 41.592 32.826 1.00 30.42 256 HIS A C 1
ATOM 2014 O O . HIS A 1 256 ? -22.377 41.695 33.350 1.00 30.42 256 HIS A O 1
ATOM 2020 N N . VAL A 1 257 ? -20.672 40.422 32.613 1.00 26.53 257 VAL A N 1
ATOM 2021 C CA . VAL A 1 257 ? -21.028 39.205 33.343 1.00 26.53 257 VAL A CA 1
ATOM 2022 C C . VAL A 1 257 ? -19.793 38.794 34.129 1.00 26.53 257 VAL A C 1
ATOM 2024 O O . VAL A 1 257 ? -18.768 38.411 33.569 1.00 26.53 257 VAL A O 1
ATOM 2027 N N . VAL A 1 258 ? -19.892 38.956 35.444 1.00 30.42 258 VAL A N 1
ATOM 2028 C CA . VAL A 1 258 ? -18.997 38.348 36.426 1.00 30.42 258 VAL A CA 1
ATOM 2029 C C . VAL A 1 258 ? -19.256 36.844 36.360 1.00 30.42 258 VAL A C 1
ATOM 2031 O O . VAL A 1 258 ? -20.362 36.408 36.667 1.00 30.42 258 VAL A O 1
ATOM 2034 N N . MET A 1 259 ? -18.275 36.057 35.920 1.00 24.36 259 MET A N 1
ATOM 2035 C CA . MET A 1 259 ? -18.284 34.614 36.157 1.00 24.36 259 MET A CA 1
ATOM 2036 C C . MET A 1 259 ? -17.338 34.312 37.309 1.00 24.36 259 MET A C 1
ATOM 2038 O O . MET A 1 259 ? -16.139 34.586 37.233 1.00 24.36 259 MET A O 1
ATOM 2042 N N . ASP A 1 260 ? -17.918 33.771 38.375 1.00 27.83 260 ASP A N 1
ATOM 2043 C CA . ASP A 1 260 ? -17.211 33.303 39.554 1.00 27.83 260 ASP A CA 1
ATOM 2044 C C . ASP A 1 260 ? -16.162 32.250 39.195 1.00 27.83 260 ASP A C 1
ATOM 2046 O O . ASP A 1 260 ? -16.416 31.252 38.515 1.00 27.83 260 ASP A O 1
ATOM 2050 N N . VAL A 1 261 ? -14.961 32.489 39.709 1.00 32.00 261 VAL A N 1
ATOM 2051 C CA . VAL A 1 261 ? -13.827 31.577 39.671 1.00 32.00 261 VAL A CA 1
ATOM 2052 C C . VAL A 1 261 ? -14.108 30.431 40.640 1.00 32.00 261 VAL A C 1
ATOM 2054 O O . VAL A 1 261 ? -13.930 30.569 41.849 1.00 32.00 261 VAL A O 1
ATOM 2057 N N . LEU A 1 262 ? -14.494 29.267 40.116 1.00 28.53 262 LEU A N 1
ATOM 2058 C CA . LEU A 1 262 ? -14.366 28.010 40.847 1.00 28.53 262 LEU A CA 1
ATOM 2059 C C . LEU A 1 262 ? -13.059 27.324 40.450 1.00 28.53 262 LEU A C 1
ATOM 2061 O O . LEU A 1 262 ? -12.942 26.665 39.422 1.00 28.53 262 LEU A O 1
ATOM 2065 N N . SER A 1 263 ? -12.072 27.484 41.329 1.00 42.22 263 SER A N 1
ATOM 2066 C CA . SER A 1 263 ? -10.949 26.566 41.491 1.00 42.22 263 SER A CA 1
ATOM 2067 C C . SER A 1 263 ? -11.493 25.165 41.775 1.00 42.22 263 SER A C 1
ATOM 2069 O O . SER A 1 263 ? -12.122 24.968 42.817 1.00 42.22 263 SER A O 1
ATOM 2071 N N . LYS A 1 264 ? -11.271 24.212 40.859 1.00 37.28 264 LYS A N 1
ATOM 2072 C CA . LYS A 1 264 ? -11.170 22.775 41.155 1.00 37.28 264 LYS A CA 1
ATOM 2073 C C . LYS A 1 264 ? -10.578 21.993 39.976 1.00 37.28 264 LYS A C 1
ATOM 2075 O O . LYS A 1 264 ? -10.901 22.207 38.816 1.00 37.28 264 LYS A O 1
ATOM 2080 N N . ASP A 1 265 ? -9.677 21.107 40.364 1.00 41.44 265 ASP A N 1
ATOM 2081 C CA . ASP A 1 265 ? -8.791 20.230 39.605 1.00 41.44 265 ASP A CA 1
ATOM 2082 C C . ASP A 1 265 ? -9.541 19.192 38.726 1.00 41.44 265 ASP A C 1
ATOM 2084 O O . ASP A 1 265 ? -10.378 18.454 39.261 1.00 41.44 265 ASP A O 1
ATOM 2088 N N . PRO A 1 266 ? -9.249 19.080 37.409 1.00 36.56 266 PRO A N 1
ATOM 2089 C CA . PRO A 1 266 ? -9.897 18.120 36.505 1.00 36.56 266 PRO A CA 1
ATOM 2090 C C . PRO A 1 266 ? -9.558 16.647 36.802 1.00 36.56 266 PRO A C 1
ATOM 2092 O O . PRO A 1 266 ? -10.231 15.750 36.296 1.00 36.56 266 PRO A O 1
ATOM 2095 N N . VAL A 1 267 ? -8.575 16.363 37.665 1.00 34.50 267 VAL A N 1
ATOM 2096 C CA . VAL A 1 267 ? -8.208 14.987 38.042 1.00 34.50 267 VAL A CA 1
ATOM 2097 C C . VAL A 1 267 ? -9.258 14.330 38.956 1.00 34.50 267 VAL A C 1
ATOM 2099 O O . VAL A 1 267 ? -9.407 13.111 38.938 1.00 34.50 267 VAL A O 1
ATOM 2102 N N . LYS A 1 268 ? -10.078 15.107 39.681 1.00 35.78 268 LYS A N 1
ATOM 2103 C CA . LYS A 1 268 ? -11.151 14.559 40.541 1.00 35.78 268 LYS A CA 1
ATOM 2104 C C . LYS A 1 268 ? -12.433 14.154 39.800 1.00 35.78 268 LYS A C 1
ATOM 2106 O O . LYS A 1 268 ? -13.275 13.494 40.395 1.00 35.78 268 LYS A O 1
ATOM 2111 N N . GLN A 1 269 ? -12.595 14.521 38.525 1.00 39.78 269 GLN A N 1
ATOM 2112 C CA . GLN A 1 269 ? -13.746 14.094 37.709 1.00 39.78 269 GLN A CA 1
ATOM 2113 C C . GLN A 1 269 ? -13.497 12.792 36.934 1.00 39.78 269 GLN A C 1
ATOM 2115 O O . GLN A 1 269 ? -14.455 12.137 36.538 1.00 39.78 269 GLN A O 1
ATOM 2120 N N . LEU A 1 270 ? -12.235 12.389 36.751 1.00 35.75 270 LEU A N 1
ATOM 2121 C CA . LEU A 1 270 ? -11.876 11.142 36.060 1.00 35.75 270 LEU A CA 1
ATOM 2122 C C . LEU A 1 270 ? -11.734 9.939 37.005 1.00 35.75 270 LEU A C 1
ATOM 2124 O O . LEU A 1 270 ? -11.696 8.801 36.546 1.00 35.75 270 LEU A O 1
ATOM 2128 N N . LEU A 1 271 ? -11.696 10.186 38.316 1.00 33.00 271 LEU A N 1
ATOM 2129 C CA . LEU A 1 271 ? -11.731 9.181 39.376 1.00 33.00 271 LEU A CA 1
ATOM 2130 C C . LEU A 1 271 ? -12.614 9.711 40.518 1.00 33.00 271 LEU A C 1
ATOM 2132 O O . LEU A 1 271 ? -12.077 10.296 41.463 1.00 33.00 271 LEU A O 1
ATOM 2136 N N . PRO A 1 272 ? -13.953 9.579 40.460 1.00 37.41 272 PRO A N 1
ATOM 2137 C CA . PRO A 1 272 ? -14.740 9.786 41.665 1.00 37.41 272 PRO A CA 1
ATOM 2138 C C . PRO A 1 272 ? -14.288 8.741 42.695 1.00 37.41 272 PRO A C 1
ATOM 2140 O O . PRO A 1 272 ? -14.296 7.543 42.410 1.00 37.41 272 PRO A O 1
ATOM 2143 N N . GLU A 1 273 ? -13.861 9.181 43.883 1.00 39.06 273 GLU A N 1
ATOM 2144 C CA . GLU A 1 273 ? -13.884 8.287 45.041 1.00 39.06 273 GLU A CA 1
ATOM 2145 C C . GLU A 1 273 ? -15.330 7.808 45.173 1.00 39.06 273 GLU A C 1
ATOM 2147 O O . GLU A 1 273 ? -16.250 8.615 45.301 1.00 39.06 273 GLU A O 1
ATOM 2152 N N . GLU A 1 274 ? -15.530 6.502 45.016 1.00 40.97 274 GLU A N 1
ATOM 2153 C CA . GLU A 1 274 ? -16.843 5.878 45.026 1.00 40.97 274 GLU A CA 1
ATOM 2154 C C . GLU A 1 274 ? -17.524 6.139 46.377 1.00 40.97 274 GLU A C 1
ATOM 2156 O O . GLU A 1 274 ? -17.255 5.465 47.374 1.00 40.97 274 GLU A O 1
ATOM 2161 N N . ASP A 1 275 ? -18.452 7.097 46.409 1.00 44.31 275 ASP A N 1
ATOM 2162 C CA . ASP A 1 275 ? -19.495 7.154 47.428 1.00 44.31 275 ASP A CA 1
ATOM 2163 C C . ASP A 1 275 ? -20.467 5.986 47.177 1.00 44.31 275 ASP A C 1
ATOM 2165 O O . ASP A 1 275 ? -21.579 6.134 46.666 1.00 44.31 275 ASP A O 1
ATOM 2169 N N . GLU A 1 276 ? -20.029 4.779 47.561 1.00 45.47 276 GLU A N 1
ATOM 2170 C CA . GLU A 1 276 ? -20.778 3.511 47.491 1.00 45.47 276 GLU A CA 1
ATOM 2171 C C . GLU A 1 276 ? -22.133 3.568 48.237 1.00 45.47 276 GLU A C 1
ATOM 2173 O O . GLU A 1 276 ? -22.961 2.669 48.099 1.00 45.47 276 GLU A O 1
ATOM 2178 N N . ALA A 1 277 ? -22.389 4.618 49.027 1.00 43.00 277 ALA A N 1
ATOM 2179 C CA . ALA A 1 277 ? -23.638 4.813 49.758 1.00 43.00 277 ALA A CA 1
ATOM 2180 C C . ALA A 1 277 ? -24.809 5.290 48.876 1.00 43.00 277 ALA A C 1
ATOM 2182 O O . ALA A 1 277 ? -25.961 5.077 49.249 1.00 43.00 277 ALA A O 1
ATOM 2183 N N . ALA A 1 278 ? -24.550 5.905 47.716 1.00 45.28 278 ALA A N 1
ATOM 2184 C CA . ALA A 1 278 ? -25.612 6.491 46.890 1.00 45.28 278 ALA A CA 1
ATOM 2185 C C . ALA A 1 278 ? -26.248 5.501 45.894 1.00 45.28 278 ALA A C 1
ATOM 2187 O O . ALA A 1 278 ? -27.384 5.701 45.468 1.00 45.28 278 ALA A O 1
ATOM 2188 N N . HIS A 1 279 ? -25.564 4.403 45.555 1.00 43.97 279 HIS A N 1
ATOM 2189 C CA . HIS A 1 279 ? -26.024 3.459 44.525 1.00 43.97 279 HIS A CA 1
ATOM 2190 C C . HIS A 1 279 ? -26.969 2.348 45.020 1.00 43.97 279 HIS A C 1
ATOM 2192 O O . HIS A 1 279 ? -27.406 1.526 44.219 1.00 43.97 279 HIS A O 1
ATOM 2198 N N . PHE A 1 280 ? -27.330 2.335 46.309 1.00 41.12 280 PHE A N 1
ATOM 2199 C CA . PHE A 1 280 ? -28.179 1.299 46.921 1.00 41.12 280 PHE A CA 1
ATOM 2200 C C . PHE A 1 280 ? -29.560 1.791 47.390 1.00 41.12 280 PHE A C 1
ATOM 2202 O O . PHE A 1 280 ? -30.272 1.077 48.097 1.00 41.12 280 PHE A O 1
ATOM 2209 N N . ALA A 1 281 ? -29.984 2.988 46.976 1.00 43.09 281 ALA A N 1
ATOM 2210 C CA . ALA A 1 281 ? -31.325 3.507 47.251 1.00 43.09 281 ALA A CA 1
ATOM 2211 C C . ALA A 1 281 ? -32.363 2.921 46.273 1.00 43.09 281 ALA A C 1
ATOM 2213 O O . ALA A 1 281 ? -32.959 3.620 45.459 1.00 43.09 281 ALA A O 1
ATOM 2214 N N . GLY A 1 282 ? -32.556 1.607 46.346 1.00 43.59 282 GLY A N 1
ATOM 2215 C CA . GLY A 1 282 ? -33.568 0.872 45.599 1.00 43.59 282 GLY A CA 1
ATOM 2216 C C . GLY A 1 282 ? -33.950 -0.385 46.364 1.00 43.59 282 GLY A C 1
ATOM 2217 O O . GLY A 1 282 ? -33.370 -1.439 46.139 1.00 43.59 282 GLY A O 1
ATOM 2218 N N . SER A 1 283 ? -34.896 -0.240 47.294 1.00 48.06 283 SER A N 1
ATOM 2219 C CA . SER A 1 283 ? -35.655 -1.324 47.934 1.00 48.06 283 SER A CA 1
ATOM 2220 C C . SER A 1 283 ? -34.844 -2.564 48.334 1.00 48.06 283 SER A C 1
ATOM 2222 O O . SER A 1 283 ? -35.081 -3.654 47.819 1.00 48.06 283 SER A O 1
ATOM 2224 N N . GLN A 1 284 ? -33.921 -2.414 49.284 1.00 48.69 284 GLN A N 1
ATOM 2225 C CA . GLN A 1 284 ? -33.331 -3.550 49.994 1.00 48.69 284 GLN A CA 1
ATOM 2226 C C . GLN A 1 284 ? -33.434 -3.369 51.502 1.00 48.69 284 GLN A C 1
ATOM 2228 O O . GLN A 1 284 ? -33.471 -2.251 52.020 1.00 48.69 284 GLN A O 1
ATOM 2233 N N . SER A 1 285 ? -33.578 -4.494 52.195 1.00 73.25 285 SER A N 1
ATOM 2234 C CA . SER A 1 285 ? -33.912 -4.533 53.613 1.00 73.25 285 SER A CA 1
ATOM 2235 C C . SER A 1 285 ? -32.740 -4.043 54.467 1.00 73.25 285 SER A C 1
ATOM 2237 O O . SER A 1 285 ? -31.573 -4.294 54.170 1.00 73.25 285 SER A O 1
ATOM 2239 N N . GLU A 1 286 ? -33.034 -3.383 55.588 1.00 64.69 286 GLU A N 1
ATOM 2240 C CA . GLU A 1 286 ? -32.025 -2.906 56.549 1.00 64.69 286 GLU A CA 1
ATOM 2241 C C . GLU A 1 286 ? -31.106 -4.039 57.069 1.00 64.69 286 GLU A C 1
ATOM 2243 O O . GLU A 1 286 ? -29.973 -3.802 57.495 1.00 64.69 286 GLU A O 1
ATOM 2248 N N . ALA A 1 287 ? -31.555 -5.294 56.958 1.00 67.00 287 ALA A N 1
ATOM 2249 C CA . ALA A 1 287 ? -30.769 -6.490 57.240 1.00 67.00 287 ALA A CA 1
ATOM 2250 C C . ALA A 1 287 ? -29.589 -6.683 56.265 1.00 67.00 287 ALA A C 1
ATOM 2252 O O . ALA A 1 287 ? -28.476 -6.959 56.713 1.00 67.00 287 ALA A O 1
ATOM 2253 N N . GLU A 1 288 ? -29.790 -6.472 54.962 1.00 62.03 288 GLU A N 1
ATOM 2254 C CA . GLU A 1 288 ? -28.750 -6.634 53.932 1.00 62.03 288 GLU A CA 1
ATOM 2255 C C . GLU A 1 288 ? -27.674 -5.544 54.051 1.00 62.03 288 GLU A C 1
ATOM 2257 O O . GLU A 1 288 ? -26.475 -5.810 53.927 1.00 62.03 288 GLU A O 1
ATOM 2262 N N . TRP A 1 289 ? -28.083 -4.325 54.415 1.00 64.50 289 TRP A N 1
ATOM 2263 C CA . TRP A 1 289 ? -27.167 -3.221 54.708 1.00 64.50 289 TRP A CA 1
ATOM 2264 C C . TRP A 1 289 ? -26.271 -3.509 55.922 1.00 64.50 289 TRP A C 1
ATOM 2266 O O . TRP A 1 289 ? -25.063 -3.236 55.915 1.00 64.50 289 TRP A O 1
ATOM 2276 N N . ASN A 1 290 ? -26.844 -4.101 56.972 1.00 72.75 290 ASN A N 1
ATOM 2277 C CA . ASN A 1 290 ? -26.100 -4.493 58.166 1.00 72.75 290 ASN A CA 1
ATOM 2278 C C . ASN A 1 290 ? -25.161 -5.681 57.901 1.00 72.75 290 ASN A C 1
ATOM 2280 O O . ASN A 1 290 ? -24.035 -5.696 58.409 1.00 72.75 290 ASN A O 1
ATOM 2284 N N . GLU A 1 291 ? -25.562 -6.632 57.055 1.00 72.88 291 GLU A N 1
ATOM 2285 C CA . GLU A 1 291 ? -24.705 -7.742 56.630 1.00 72.88 291 GLU A CA 1
ATOM 2286 C C . GLU A 1 291 ? -23.509 -7.253 55.795 1.00 72.88 291 GLU A C 1
ATOM 2288 O O . GLU A 1 291 ? -22.367 -7.667 56.032 1.00 72.88 291 GLU A O 1
ATOM 2293 N N . TRP A 1 292 ? -23.729 -6.289 54.897 1.00 80.44 292 TRP A N 1
ATOM 2294 C CA . TRP A 1 292 ? -22.669 -5.648 54.117 1.00 80.44 292 TRP A CA 1
ATOM 2295 C C . TRP A 1 292 ? -21.651 -4.913 55.004 1.00 80.44 292 TRP A C 1
ATOM 2297 O O . TRP A 1 292 ? -20.435 -5.111 54.865 1.00 80.44 292 TRP A O 1
ATOM 2307 N N . LYS A 1 293 ? -22.120 -4.132 55.990 1.00 70.75 293 LYS A N 1
ATOM 2308 C CA . LYS A 1 293 ? -21.246 -3.473 56.981 1.00 70.75 293 LYS A CA 1
ATOM 2309 C C . LYS A 1 293 ? -20.411 -4.488 57.763 1.00 70.75 293 LYS A C 1
ATOM 2311 O O . LYS A 1 293 ? -19.204 -4.295 57.947 1.00 70.75 293 LYS A O 1
ATOM 2316 N N . LEU A 1 294 ? -21.026 -5.596 58.183 1.00 77.00 294 LEU A N 1
ATOM 2317 C CA . LEU A 1 294 ? -20.349 -6.663 58.918 1.00 77.00 294 LEU A CA 1
ATOM 2318 C C . LEU A 1 294 ? -19.293 -7.374 58.052 1.00 77.00 294 LEU A C 1
ATOM 2320 O O . LEU A 1 294 ? -18.199 -7.683 58.532 1.00 77.00 294 LEU A O 1
ATOM 2324 N N . ALA A 1 295 ? -19.564 -7.578 56.761 1.00 70.50 295 ALA A N 1
ATOM 2325 C CA . ALA A 1 295 ? -18.612 -8.146 55.808 1.00 70.50 295 ALA A CA 1
ATOM 2326 C C . ALA A 1 295 ? -17.401 -7.223 55.560 1.00 70.50 295 ALA A C 1
ATOM 2328 O O . ALA A 1 295 ? -16.257 -7.696 55.525 1.00 70.50 295 ALA A O 1
ATOM 2329 N N . LYS A 1 296 ? -17.618 -5.902 55.467 1.00 75.31 296 LYS A N 1
ATOM 2330 C CA . LYS A 1 296 ? -16.547 -4.897 55.311 1.00 75.31 296 LYS A CA 1
ATOM 2331 C C . LYS A 1 296 ? -15.653 -4.844 56.561 1.00 75.31 296 LYS A C 1
ATOM 2333 O O . LYS A 1 296 ? -14.424 -4.841 56.441 1.00 75.31 296 LYS A O 1
ATOM 2338 N N . ALA A 1 297 ? -16.248 -4.932 57.755 1.00 76.69 297 ALA A N 1
ATOM 2339 C CA . ALA A 1 297 ? -15.517 -5.044 59.020 1.00 76.69 297 ALA A CA 1
ATOM 2340 C C . ALA A 1 297 ? -14.664 -6.327 59.091 1.00 76.69 297 ALA A C 1
ATOM 2342 O O . ALA A 1 297 ? -13.481 -6.264 59.429 1.00 76.69 297 ALA A O 1
ATOM 2343 N N . ARG A 1 298 ? -15.212 -7.481 58.681 1.00 78.19 298 ARG A N 1
ATOM 2344 C CA . ARG A 1 298 ? -14.480 -8.763 58.636 1.00 78.19 298 ARG A CA 1
ATOM 2345 C C . ARG A 1 298 ? -13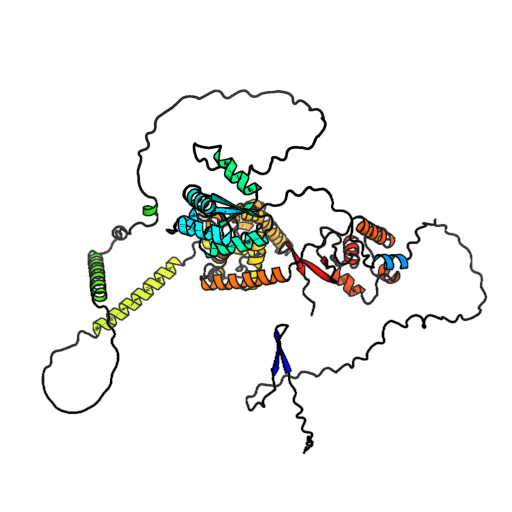.279 -8.720 57.684 1.00 78.19 298 ARG A C 1
ATOM 2347 O O . ARG A 1 298 ? -12.198 -9.177 58.056 1.00 78.19 298 ARG A O 1
ATOM 2354 N N . LYS A 1 299 ? -13.420 -8.114 56.497 1.00 69.56 299 LYS A N 1
ATOM 2355 C CA . LYS A 1 299 ? -12.306 -7.914 55.544 1.00 69.56 299 LYS A CA 1
ATOM 2356 C C . LYS A 1 299 ? -11.180 -7.064 56.140 1.00 69.56 299 LYS A C 1
ATOM 2358 O O . LYS A 1 299 ? -10.009 -7.411 55.985 1.00 69.56 299 LYS A O 1
ATOM 2363 N N . LYS A 1 300 ? -11.522 -5.981 56.846 1.00 76.31 300 LYS A N 1
ATOM 2364 C CA . LYS A 1 300 ? -10.542 -5.105 57.511 1.00 76.31 300 LYS A CA 1
ATOM 2365 C C . LYS A 1 300 ? -9.769 -5.856 58.602 1.00 76.31 300 LYS A C 1
ATOM 2367 O O . LYS A 1 300 ? -8.548 -5.736 58.676 1.00 76.31 300 LYS A O 1
ATOM 2372 N N . THR A 1 301 ? -10.452 -6.696 59.380 1.00 74.94 301 THR A N 1
ATOM 2373 C CA . THR A 1 301 ? -9.830 -7.538 60.413 1.00 74.94 301 THR A CA 1
ATOM 2374 C C . THR A 1 301 ? -8.879 -8.580 59.818 1.00 74.94 301 THR A C 1
ATOM 2376 O O . THR A 1 301 ? -7.751 -8.706 60.284 1.00 74.94 301 THR A O 1
ATOM 2379 N N . VAL A 1 302 ? -9.272 -9.274 58.744 1.00 65.12 302 VAL A N 1
ATOM 2380 C CA . VAL A 1 302 ? -8.414 -10.271 58.070 1.00 65.12 302 VAL A CA 1
ATOM 2381 C C . VAL A 1 302 ? -7.172 -9.624 57.448 1.00 65.12 302 VAL A C 1
ATOM 2383 O O . VAL A 1 302 ? -6.069 -10.153 57.588 1.00 65.12 302 VAL A O 1
ATOM 2386 N N . LYS A 1 303 ? -7.319 -8.446 56.826 1.00 62.84 303 LYS A N 1
ATOM 2387 C CA . LYS A 1 303 ? -6.190 -7.678 56.276 1.00 62.84 303 LYS A CA 1
ATOM 2388 C C . LYS A 1 303 ? -5.197 -7.274 57.375 1.00 62.84 303 LYS A C 1
ATOM 2390 O O . LYS A 1 303 ? -3.993 -7.419 57.188 1.00 62.84 303 LYS A O 1
ATOM 2395 N N . ASN A 1 304 ? -5.695 -6.861 58.543 1.00 67.00 304 ASN A N 1
ATOM 2396 C CA . ASN A 1 304 ? -4.861 -6.520 59.700 1.00 67.00 304 ASN A CA 1
ATOM 2397 C C . ASN A 1 304 ? -4.154 -7.729 60.335 1.00 67.00 304 ASN A C 1
ATOM 2399 O O . ASN A 1 304 ? -3.072 -7.563 60.892 1.00 67.00 304 ASN A O 1
ATOM 2403 N N . ILE A 1 305 ? -4.731 -8.932 60.254 1.00 68.19 305 ILE A N 1
ATOM 2404 C CA . ILE A 1 305 ? -4.090 -10.168 60.736 1.00 68.19 305 ILE A CA 1
ATOM 2405 C C . ILE A 1 305 ? -2.971 -10.605 59.778 1.00 68.19 305 ILE A C 1
ATOM 2407 O O . ILE A 1 305 ? -1.888 -10.972 60.225 1.00 68.19 305 ILE A O 1
ATOM 2411 N N . LEU A 1 306 ? -3.192 -10.501 58.464 1.00 52.78 306 LEU A N 1
ATOM 2412 C CA . LEU A 1 306 ? -2.195 -10.855 57.444 1.00 52.78 306 LEU A CA 1
ATOM 2413 C C . LEU A 1 306 ? -0.983 -9.912 57.426 1.00 52.78 306 LEU A C 1
ATOM 2415 O O . LEU A 1 306 ? 0.132 -10.361 57.186 1.00 52.78 306 LEU A O 1
ATOM 2419 N N . LEU A 1 307 ? -1.178 -8.627 57.730 1.00 59.47 307 LEU A N 1
ATOM 2420 C CA . LEU A 1 307 ? -0.094 -7.639 57.807 1.00 59.47 307 LEU A CA 1
ATOM 2421 C C . LEU A 1 307 ? 0.788 -7.773 59.063 1.00 59.47 307 LEU A C 1
ATOM 2423 O O . LEU A 1 307 ? 1.858 -7.173 59.109 1.00 59.47 307 LEU A O 1
ATOM 2427 N N . LYS A 1 308 ? 0.379 -8.555 60.074 1.00 63.72 308 LYS A N 1
ATOM 2428 C CA . LYS A 1 308 ? 1.106 -8.691 61.352 1.00 63.72 308 LYS A CA 1
ATOM 2429 C C . LYS A 1 308 ? 2.057 -9.891 61.447 1.00 63.72 308 LYS A C 1
ATOM 2431 O O . LYS A 1 308 ? 2.724 -10.031 62.466 1.00 63.72 308 LYS A O 1
ATOM 2436 N N . HIS A 1 309 ? 2.183 -10.715 60.406 1.00 46.81 309 HIS A N 1
ATOM 2437 C CA . HIS A 1 309 ? 3.140 -11.829 60.394 1.00 46.81 309 HIS A CA 1
ATOM 2438 C C . HIS A 1 309 ? 4.067 -11.786 59.169 1.00 46.81 309 HIS A C 1
ATOM 2440 O O . HIS A 1 309 ? 3.750 -12.389 58.142 1.00 46.81 309 HIS A O 1
ATOM 2446 N N . PRO A 1 310 ? 5.245 -11.142 59.257 1.00 41.94 310 PRO A N 1
ATOM 2447 C CA . PRO A 1 310 ? 6.307 -11.389 58.297 1.00 41.94 310 PRO A CA 1
ATOM 2448 C C . PRO A 1 310 ? 6.940 -12.752 58.611 1.00 41.94 310 PRO A C 1
ATOM 2450 O O . PRO A 1 310 ? 7.469 -12.979 59.700 1.00 41.94 310 PRO A O 1
ATOM 2453 N N . ARG A 1 311 ? 6.859 -13.686 57.656 1.00 40.03 311 ARG A N 1
ATOM 2454 C CA . ARG A 1 311 ? 7.564 -14.974 57.714 1.00 40.03 311 ARG A CA 1
ATOM 2455 C C . ARG A 1 311 ? 9.075 -14.719 57.668 1.00 40.03 311 ARG A C 1
ATOM 2457 O O . ARG A 1 311 ? 9.595 -14.363 56.615 1.00 40.03 311 ARG A O 1
ATOM 2464 N N . LYS A 1 312 ? 9.771 -14.937 58.787 1.00 39.94 312 LYS A N 1
ATOM 2465 C CA . LYS A 1 312 ? 11.200 -15.271 58.776 1.00 39.94 312 LYS A CA 1
ATOM 2466 C C . LYS A 1 312 ? 11.327 -16.744 58.404 1.00 39.94 312 LYS A C 1
ATOM 2468 O O . LYS A 1 312 ? 10.715 -17.592 59.049 1.00 39.94 312 LYS A O 1
ATOM 2473 N N . GLY A 1 313 ? 12.054 -17.015 57.328 1.00 40.72 313 GLY A N 1
ATOM 2474 C CA . GLY A 1 313 ? 12.547 -18.347 57.019 1.00 40.72 313 GLY A CA 1
ATOM 2475 C C . GLY A 1 313 ? 13.908 -18.530 57.671 1.00 40.72 313 GLY A C 1
ATOM 2476 O O . GLY A 1 313 ? 14.719 -17.617 57.605 1.00 40.72 313 GLY A O 1
ATOM 2477 N N . ASP A 1 314 ? 14.128 -19.700 58.257 1.00 35.47 314 ASP A N 1
ATOM 2478 C CA . ASP A 1 314 ? 15.449 -20.257 58.525 1.00 35.47 314 ASP A CA 1
ATOM 2479 C C . ASP A 1 314 ? 15.380 -21.763 58.255 1.00 35.47 314 ASP A C 1
ATOM 2481 O O . ASP A 1 314 ? 14.355 -22.413 58.489 1.00 35.47 314 ASP A O 1
ATOM 2485 N N . GLY A 1 315 ? 16.447 -22.275 57.646 1.00 34.19 315 GLY A N 1
ATOM 2486 C CA . GLY A 1 315 ? 16.549 -23.628 57.116 1.00 34.19 315 GLY A CA 1
ATOM 2487 C C . GLY A 1 315 ? 17.164 -24.655 58.070 1.00 34.19 315 GLY A C 1
ATOM 2488 O O . GLY A 1 315 ? 17.732 -24.319 59.100 1.00 34.19 315 GLY A O 1
ATOM 2489 N N . ASN A 1 316 ? 17.041 -25.914 57.636 1.00 34.81 316 ASN A N 1
ATOM 2490 C CA . ASN A 1 316 ? 17.894 -27.090 57.860 1.00 34.81 316 ASN A CA 1
ATOM 2491 C C . ASN A 1 316 ? 18.625 -27.264 59.208 1.00 34.81 316 ASN A C 1
ATOM 2493 O O . ASN A 1 316 ? 19.597 -26.572 59.482 1.00 34.81 316 ASN A O 1
ATOM 2497 N N . THR A 1 317 ? 18.400 -28.391 59.897 1.00 33.22 317 THR A N 1
ATOM 2498 C CA . THR A 1 317 ? 19.223 -29.621 59.757 1.00 33.22 317 THR A CA 1
ATOM 2499 C C . THR A 1 317 ? 18.762 -30.770 60.677 1.00 33.22 317 THR A C 1
ATOM 2501 O O . THR A 1 317 ? 18.084 -30.576 61.676 1.00 33.22 317 THR A O 1
ATOM 2504 N N . ALA A 1 318 ? 19.132 -31.970 60.226 1.00 35.88 318 ALA A N 1
ATOM 2505 C CA . ALA A 1 318 ? 18.978 -33.348 60.701 1.00 35.88 318 ALA A CA 1
ATOM 2506 C C . ALA A 1 318 ? 19.052 -33.704 62.211 1.00 35.88 318 ALA A C 1
ATOM 2508 O O . ALA A 1 318 ? 19.759 -33.058 62.974 1.00 35.88 318 ALA A O 1
ATOM 2509 N N . LYS A 1 319 ? 18.482 -34.897 62.498 1.00 33.00 319 LYS A N 1
ATOM 2510 C CA . LYS A 1 319 ? 19.016 -36.080 63.235 1.00 33.00 319 LYS A CA 1
ATOM 2511 C C . LYS A 1 319 ? 18.223 -36.601 64.460 1.00 33.00 319 LYS A C 1
ATOM 2513 O O . LYS A 1 319 ? 18.064 -35.908 65.450 1.00 33.00 319 LYS A O 1
ATOM 2518 N N . SER A 1 320 ? 17.851 -37.883 64.315 1.00 33.16 320 SER A N 1
ATOM 2519 C CA . SER A 1 320 ? 17.874 -39.030 65.252 1.00 33.16 320 SER A CA 1
ATOM 2520 C C . SER A 1 320 ? 17.094 -39.065 66.581 1.00 33.16 320 SER A C 1
ATOM 2522 O O . SER A 1 320 ? 17.290 -38.237 67.456 1.00 33.16 320 SER A O 1
ATOM 2524 N N . GLU A 1 321 ? 16.418 -40.217 66.724 1.00 31.84 321 GLU A N 1
ATOM 2525 C CA . GLU A 1 321 ? 16.341 -41.123 67.892 1.00 31.84 321 GLU A CA 1
ATOM 2526 C C . GLU A 1 321 ? 15.245 -40.998 68.975 1.00 31.84 321 GLU A C 1
ATOM 2528 O O . GLU A 1 321 ? 15.048 -39.967 69.605 1.00 31.84 321 GLU A O 1
ATOM 2533 N N . SER A 1 322 ? 14.632 -42.178 69.181 1.00 33.09 322 SER A N 1
ATOM 2534 C CA . SER A 1 322 ? 14.170 -42.848 70.412 1.00 33.09 322 SER A CA 1
ATOM 2535 C C . SER A 1 322 ? 12.938 -42.383 71.210 1.00 33.09 322 SER A C 1
ATOM 2537 O O . SER A 1 322 ? 12.817 -41.241 71.634 1.00 33.09 322 SER A O 1
ATOM 2539 N N . ASP A 1 323 ? 12.134 -43.415 71.496 1.00 31.81 323 ASP A N 1
ATOM 2540 C CA . ASP A 1 323 ? 11.400 -43.741 72.727 1.00 31.81 323 ASP A CA 1
ATOM 2541 C C . ASP A 1 323 ? 9.966 -43.243 73.006 1.00 31.81 323 ASP A C 1
ATOM 2543 O O . ASP A 1 323 ? 9.659 -42.073 73.205 1.00 31.81 323 ASP A O 1
ATOM 2547 N N . GLN A 1 324 ? 9.096 -44.263 72.967 1.00 34.81 324 GLN A N 1
ATOM 2548 C CA . GLN A 1 324 ? 8.065 -44.719 73.908 1.00 34.81 324 GLN A CA 1
ATOM 2549 C C . GLN A 1 324 ? 7.586 -43.845 75.089 1.00 34.81 324 GLN A C 1
ATOM 2551 O O . GLN A 1 324 ? 8.338 -43.183 75.791 1.00 34.81 324 GLN A O 1
ATOM 2556 N N . ASP A 1 325 ? 6.293 -44.085 75.351 1.00 31.98 325 ASP A N 1
ATOM 2557 C CA . ASP A 1 325 ? 5.533 -44.015 76.607 1.00 31.98 325 ASP A CA 1
ATOM 2558 C C . ASP A 1 325 ? 4.681 -42.775 76.969 1.00 31.98 325 ASP A C 1
ATOM 2560 O O . ASP A 1 325 ? 5.124 -41.752 77.471 1.00 31.98 325 ASP A O 1
ATOM 2564 N N . ALA A 1 326 ? 3.373 -43.009 76.782 1.00 34.78 326 ALA A N 1
ATOM 2565 C CA . ALA A 1 326 ? 2.325 -43.026 77.806 1.00 34.78 326 ALA A CA 1
ATOM 2566 C C . ALA A 1 326 ? 1.746 -41.724 78.415 1.00 34.78 326 ALA A C 1
ATOM 2568 O O . ALA A 1 326 ? 2.350 -41.020 79.215 1.00 34.78 326 ALA A O 1
ATOM 2569 N N . SER A 1 327 ? 0.422 -41.643 78.220 1.00 33.19 327 SER A N 1
ATOM 2570 C CA . SER A 1 327 ? -0.635 -41.317 79.197 1.00 33.19 327 SER A CA 1
ATOM 2571 C C . SER A 1 327 ? -1.273 -39.912 79.230 1.00 33.19 327 SER A C 1
ATOM 2573 O O . SER A 1 327 ? -0.670 -38.899 79.558 1.00 33.19 327 SER A O 1
ATOM 2575 N N . ASP A 1 328 ? -2.583 -39.973 78.963 1.00 31.86 328 ASP A N 1
ATOM 2576 C CA . ASP A 1 328 ? -3.717 -39.363 79.668 1.00 31.86 328 ASP A CA 1
ATOM 2577 C C . ASP A 1 328 ? -4.240 -37.933 79.415 1.00 31.86 328 ASP A C 1
ATOM 2579 O O . ASP A 1 328 ? -3.595 -36.922 79.661 1.00 31.86 328 ASP A O 1
ATOM 2583 N N . ARG A 1 329 ? -5.560 -37.945 79.114 1.00 31.50 329 ARG A N 1
ATOM 2584 C CA . ARG A 1 329 ? -6.634 -36.955 79.361 1.00 31.50 329 ARG A CA 1
ATOM 2585 C C . ARG A 1 329 ? -6.512 -35.606 78.625 1.00 31.50 329 ARG A C 1
ATOM 2587 O O . ARG A 1 329 ? -5.579 -34.847 78.798 1.00 31.50 329 ARG A O 1
ATOM 2594 N N . THR A 1 330 ? -7.502 -35.127 77.867 1.00 32.28 330 THR A N 1
ATOM 2595 C CA . THR A 1 330 ? -8.911 -34.944 78.255 1.00 32.28 330 THR A CA 1
ATOM 2596 C C . THR A 1 330 ? -9.750 -34.613 77.008 1.00 32.28 330 THR A C 1
ATOM 2598 O O . THR A 1 330 ? -9.312 -33.884 76.122 1.00 32.28 330 THR A O 1
ATOM 2601 N N . THR A 1 331 ? -10.981 -35.113 76.960 1.00 43.25 331 THR A N 1
ATOM 2602 C CA . THR A 1 331 ? -12.050 -34.781 76.005 1.00 43.25 331 THR A CA 1
ATOM 2603 C C . THR A 1 331 ? -12.522 -33.327 76.116 1.00 43.25 331 THR A C 1
ATOM 2605 O O . THR A 1 331 ? -12.914 -32.922 77.206 1.00 43.25 331 THR A O 1
ATOM 2608 N N . LEU A 1 332 ? -12.614 -32.596 74.995 1.00 34.09 332 LEU A N 1
ATOM 2609 C CA . LEU A 1 332 ? -13.619 -31.545 74.749 1.00 34.09 332 LEU A CA 1
ATOM 2610 C C . LEU A 1 332 ? -13.701 -31.230 73.244 1.00 34.09 332 LEU A C 1
ATOM 2612 O O . LEU A 1 332 ? -12.709 -31.247 72.521 1.00 34.09 332 LEU A O 1
ATOM 2616 N N . GLY A 1 333 ? -14.933 -31.065 72.764 1.00 42.12 333 GLY A N 1
ATOM 2617 C CA . GLY A 1 333 ? -15.330 -31.323 71.383 1.00 42.12 333 GLY A CA 1
ATOM 2618 C C . GLY A 1 333 ? -14.917 -30.283 70.342 1.00 42.12 333 GLY A C 1
ATOM 2619 O O . GLY A 1 333 ? -14.989 -29.077 70.554 1.00 42.12 333 GLY A O 1
ATOM 2620 N N . VAL A 1 334 ? -14.602 -30.785 69.147 1.00 39.69 334 VAL A N 1
ATOM 2621 C CA . VAL A 1 334 ? -14.406 -29.996 67.927 1.00 39.69 334 VAL A CA 1
ATOM 2622 C C . VAL A 1 334 ? -15.390 -30.509 66.876 1.00 39.69 334 VAL A C 1
ATOM 2624 O O . VAL A 1 334 ? -15.090 -31.410 66.100 1.00 39.69 334 VAL A O 1
ATOM 2627 N N . LYS A 1 335 ? -16.608 -29.954 66.872 1.00 40.81 335 LYS A N 1
ATOM 2628 C CA . LYS A 1 335 ? -17.607 -30.148 65.799 1.00 40.81 335 LYS A CA 1
ATOM 2629 C C . LYS A 1 335 ? -17.840 -28.888 64.952 1.00 40.81 335 LYS A C 1
ATOM 2631 O O . LYS A 1 335 ? -18.683 -28.894 64.065 1.00 40.81 335 LYS A O 1
ATOM 2636 N N . THR A 1 336 ? -17.072 -27.818 65.151 1.00 43.28 336 THR A N 1
ATOM 2637 C CA . THR A 1 336 ? -17.319 -26.506 64.517 1.00 43.28 336 THR A CA 1
ATOM 2638 C C . THR A 1 336 ? -16.375 -26.135 63.368 1.00 43.28 336 THR A C 1
ATOM 2640 O O . THR A 1 336 ? -16.596 -25.121 62.711 1.00 43.28 336 THR A O 1
ATOM 2643 N N . THR A 1 337 ? -15.370 -26.948 63.032 1.00 44.00 337 THR A N 1
ATOM 2644 C CA . THR A 1 337 ? -14.387 -26.599 61.982 1.00 44.00 337 THR A CA 1
ATOM 2645 C C . THR A 1 337 ? -14.721 -27.136 60.585 1.00 44.00 337 THR A C 1
ATOM 2647 O O . THR A 1 337 ? -14.158 -26.654 59.601 1.00 44.00 337 THR A O 1
ATOM 2650 N N . PHE A 1 338 ? -15.678 -28.063 60.452 1.00 38.44 338 PHE A N 1
ATOM 2651 C CA . PHE A 1 338 ? -16.061 -28.623 59.146 1.00 38.44 338 PHE A CA 1
ATOM 2652 C C . PHE A 1 338 ? -17.094 -27.756 58.398 1.00 38.44 338 PHE A C 1
ATOM 2654 O O . PHE A 1 338 ? -17.019 -27.605 57.181 1.00 38.44 338 PHE A O 1
ATOM 2661 N N . SER A 1 339 ? -17.998 -27.081 59.122 1.00 44.62 339 SER A N 1
ATOM 2662 C CA . SER A 1 339 ? -19.028 -26.215 58.516 1.00 44.62 339 SER A CA 1
ATOM 2663 C C . SER A 1 339 ? -18.464 -24.915 57.925 1.00 44.62 339 SER A C 1
ATOM 2665 O O . SER A 1 339 ? -19.028 -24.369 56.977 1.00 44.62 339 SER A O 1
ATOM 2667 N N . PHE A 1 340 ? -17.340 -24.414 58.448 1.00 42.50 340 PHE A N 1
ATOM 2668 C CA . PHE A 1 340 ? -16.752 -23.153 57.985 1.00 42.50 340 PHE A CA 1
ATOM 2669 C C . PHE A 1 340 ? -15.992 -23.318 56.660 1.00 42.50 340 PHE A C 1
ATOM 2671 O O . PHE A 1 340 ? -16.024 -22.435 55.807 1.00 42.50 340 PHE A O 1
ATOM 2678 N N . ARG A 1 341 ? -15.360 -24.481 56.438 1.00 46.81 341 ARG A N 1
ATOM 2679 C CA . ARG A 1 341 ? -14.640 -24.779 55.188 1.00 46.81 341 ARG A CA 1
ATOM 2680 C C . ARG A 1 341 ? -15.578 -24.906 53.988 1.00 46.81 341 ARG A C 1
ATOM 2682 O O . ARG A 1 341 ? -15.261 -24.356 52.935 1.00 46.81 341 ARG A O 1
ATOM 2689 N N . ASN A 1 342 ? -16.738 -25.542 54.159 1.00 44.72 342 ASN A N 1
ATOM 2690 C CA . ASN A 1 342 ? -17.731 -25.652 53.086 1.00 44.72 342 ASN A CA 1
ATOM 2691 C C . ASN A 1 342 ? -18.354 -24.289 52.750 1.00 44.72 342 ASN A C 1
ATOM 2693 O O . ASN A 1 342 ? -18.428 -23.936 51.580 1.00 44.72 342 ASN A O 1
ATOM 2697 N N . SER A 1 343 ? -18.663 -23.463 53.756 1.00 49.03 343 SER A N 1
ATOM 2698 C CA . SER A 1 343 ? -19.205 -22.110 53.546 1.00 49.03 343 SER A CA 1
ATOM 2699 C C . SER A 1 343 ? -18.234 -21.170 52.807 1.00 49.03 343 SER A C 1
ATOM 2701 O O . SER A 1 343 ? -18.649 -20.425 51.916 1.00 49.03 343 SER A O 1
ATOM 2703 N N . VAL A 1 344 ? -16.926 -21.251 53.095 1.00 60.06 344 VAL A N 1
ATOM 2704 C CA . VAL A 1 344 ? -15.879 -20.467 52.405 1.00 60.06 344 VAL A CA 1
ATOM 2705 C C . VAL A 1 344 ? -15.665 -20.932 50.956 1.00 60.06 344 VAL A C 1
ATOM 2707 O O . VAL A 1 344 ? -15.421 -20.114 50.068 1.00 60.06 344 VAL A O 1
ATOM 2710 N N . LEU A 1 345 ? -15.784 -22.235 50.683 1.00 57.12 345 LEU A N 1
ATOM 2711 C CA . LEU A 1 345 ? -15.742 -22.783 49.320 1.00 57.12 345 LEU A CA 1
ATOM 2712 C C . LEU A 1 345 ? -16.981 -22.383 48.503 1.00 57.12 345 LEU A C 1
ATOM 2714 O O . LEU A 1 345 ? -16.846 -22.020 47.333 1.00 57.12 345 LEU A O 1
ATOM 2718 N N . GLU A 1 346 ? -18.160 -22.374 49.126 1.00 61.28 346 GLU A N 1
ATOM 2719 C CA . GLU A 1 346 ? -19.421 -21.917 48.532 1.00 61.28 346 GLU A CA 1
ATOM 2720 C C . GLU A 1 346 ? -19.361 -20.425 48.167 1.00 61.28 346 GLU A C 1
ATOM 2722 O O . GLU A 1 346 ? -19.704 -20.032 47.052 1.00 61.28 346 GLU A O 1
ATOM 2727 N N . THR A 1 347 ? -18.859 -19.583 49.079 1.00 62.66 347 THR A N 1
ATOM 2728 C CA . THR A 1 347 ? -18.701 -18.139 48.833 1.00 62.66 347 THR A CA 1
ATOM 2729 C C . THR A 1 347 ? -17.632 -17.846 47.790 1.00 62.66 347 THR A C 1
ATOM 2731 O O . THR A 1 347 ? -17.814 -16.932 46.991 1.00 62.66 347 THR A O 1
ATOM 2734 N N . ARG A 1 348 ? -16.557 -18.640 47.714 1.00 60.00 348 ARG A N 1
ATOM 2735 C CA . ARG A 1 348 ? -15.538 -18.502 46.662 1.00 60.00 348 ARG A CA 1
ATOM 2736 C C . ARG A 1 348 ? -16.068 -18.918 45.285 1.00 60.00 348 ARG A C 1
ATOM 2738 O O . ARG A 1 348 ? -15.773 -18.236 44.308 1.00 60.00 348 ARG A O 1
ATOM 2745 N N . LYS A 1 349 ? -16.894 -19.969 45.202 1.00 66.81 349 LYS A N 1
ATOM 2746 C CA . LYS A 1 349 ? -17.611 -20.344 43.968 1.00 66.81 349 LYS A CA 1
ATOM 2747 C C . LYS A 1 349 ? -18.620 -19.274 43.547 1.00 66.81 349 LYS A C 1
ATOM 2749 O O . LYS A 1 349 ? -18.649 -18.905 42.377 1.00 66.81 349 LYS A O 1
ATOM 2754 N N . LYS A 1 350 ? -19.388 -18.722 44.492 1.00 67.12 350 LYS A N 1
ATOM 2755 C CA . LYS A 1 350 ? -20.336 -17.629 44.222 1.00 67.12 350 LYS A CA 1
ATOM 2756 C C . LYS A 1 350 ? -19.626 -16.342 43.794 1.00 67.12 350 LYS A C 1
ATOM 2758 O O . LYS A 1 350 ? -20.026 -15.754 42.801 1.00 67.12 350 LYS A O 1
ATOM 2763 N N . MET A 1 351 ? -18.526 -15.953 44.443 1.00 64.31 351 MET A N 1
ATOM 2764 C CA . MET A 1 351 ? -17.702 -14.817 44.000 1.00 64.31 351 MET A CA 1
ATOM 2765 C C . MET A 1 351 ? -17.061 -15.061 42.630 1.00 64.31 351 MET A C 1
ATOM 2767 O O . MET A 1 351 ? -17.021 -14.142 41.825 1.00 64.31 351 MET A O 1
ATOM 2771 N N . SER A 1 352 ? -16.616 -16.284 42.326 1.00 61.62 352 SER A N 1
ATOM 2772 C CA . SER A 1 352 ? -16.097 -16.630 40.995 1.00 61.62 352 SER A CA 1
ATOM 2773 C C . SER A 1 352 ? -17.173 -16.541 39.908 1.00 61.62 352 SER A C 1
ATOM 2775 O O . SER A 1 352 ? -16.872 -16.090 38.808 1.00 61.62 352 SER A O 1
ATOM 2777 N N . MET A 1 353 ? -18.416 -16.940 40.203 1.00 63.16 353 MET A N 1
ATOM 2778 C CA . MET A 1 353 ? -19.538 -16.785 39.271 1.00 63.16 353 MET A CA 1
ATOM 2779 C C . MET A 1 353 ? -19.970 -15.326 39.117 1.00 63.16 353 MET A C 1
ATOM 2781 O O . MET A 1 353 ? -20.251 -14.905 38.004 1.00 63.16 353 MET A O 1
ATOM 2785 N N . ILE A 1 354 ? -19.973 -14.538 40.195 1.00 56.59 354 ILE A N 1
ATOM 2786 C CA . ILE A 1 354 ? -20.318 -13.109 40.145 1.00 56.59 354 ILE A CA 1
ATOM 2787 C C . ILE A 1 354 ? -19.252 -12.317 39.378 1.00 56.59 354 ILE A C 1
ATOM 2789 O O . ILE A 1 354 ? -19.604 -11.475 38.562 1.00 56.59 354 ILE A O 1
ATOM 2793 N N . VAL A 1 355 ? -17.962 -12.619 39.566 1.00 57.22 355 VAL A N 1
ATOM 2794 C CA . VAL A 1 355 ? -16.877 -12.026 38.764 1.00 57.22 355 VAL A CA 1
ATOM 2795 C C . VAL A 1 355 ? -16.988 -12.461 37.299 1.00 57.22 355 VAL A C 1
ATOM 2797 O O . VAL A 1 355 ? -16.847 -11.626 36.415 1.00 57.22 355 VAL A O 1
ATOM 2800 N N . GLY A 1 356 ? -17.323 -13.727 37.026 1.00 49.91 356 GLY A N 1
ATOM 2801 C CA . GLY A 1 356 ? -17.579 -14.208 35.664 1.00 49.91 356 GLY A CA 1
ATOM 2802 C C . GLY A 1 356 ? -18.773 -13.524 34.986 1.00 49.91 356 GLY A C 1
ATOM 2803 O O . GLY A 1 356 ? -18.678 -13.151 33.821 1.00 49.91 356 GLY A O 1
ATOM 2804 N N . LEU A 1 357 ? -19.869 -13.298 35.716 1.00 47.22 357 LEU A N 1
ATOM 2805 C CA . LEU A 1 357 ? -21.066 -12.610 35.221 1.00 47.22 357 LEU A CA 1
ATOM 2806 C C . LEU A 1 357 ? -20.842 -11.103 35.039 1.00 47.22 357 LEU A C 1
ATOM 2808 O O . LEU A 1 357 ? -21.297 -10.545 34.046 1.00 47.22 357 LEU A O 1
ATOM 2812 N N . ALA A 1 358 ? -20.093 -10.455 35.935 1.00 42.03 358 ALA A N 1
ATOM 2813 C CA . ALA A 1 358 ? -19.719 -9.048 35.799 1.00 42.03 358 ALA A CA 1
ATOM 2814 C C . ALA A 1 358 ? -18.760 -8.822 34.615 1.00 42.03 358 ALA A C 1
ATOM 2816 O O . ALA A 1 358 ? -18.926 -7.862 33.866 1.00 42.03 358 ALA A O 1
ATOM 2817 N N . GLN A 1 359 ? -17.812 -9.739 34.383 1.00 50.53 359 GLN A N 1
ATOM 2818 C CA . GLN A 1 359 ? -16.942 -9.706 33.204 1.00 50.53 359 GLN A CA 1
ATOM 2819 C C . GLN A 1 359 ? -17.736 -9.974 31.911 1.00 50.53 359 GLN A C 1
ATOM 2821 O O . GLN A 1 359 ? -17.484 -9.340 30.892 1.00 50.53 359 GLN A O 1
ATOM 2826 N N . ALA A 1 360 ? -18.729 -10.870 31.948 1.00 47.56 360 ALA A N 1
ATOM 2827 C CA . ALA A 1 360 ? -19.609 -11.149 30.811 1.00 47.56 360 ALA A CA 1
ATOM 2828 C C . ALA A 1 360 ? -20.544 -9.970 30.477 1.00 47.56 360 ALA A C 1
ATOM 2830 O O . ALA A 1 360 ? -20.748 -9.672 29.303 1.00 47.56 360 ALA A O 1
ATOM 2831 N N . GLN A 1 361 ? -21.055 -9.249 31.482 1.00 46.59 361 GLN A N 1
ATOM 2832 C CA . GLN A 1 361 ? -21.867 -8.042 31.279 1.00 46.59 361 GLN A CA 1
ATOM 2833 C C . GLN A 1 361 ? -21.048 -6.837 30.786 1.00 46.59 361 GLN A C 1
ATOM 2835 O O . GLN A 1 361 ? -21.577 -6.023 30.036 1.00 46.59 361 GLN A O 1
ATOM 2840 N N . GLN A 1 362 ? -19.756 -6.744 31.123 1.00 51.97 362 GLN A N 1
ATOM 2841 C CA . GLN A 1 362 ? -18.842 -5.744 30.544 1.00 51.97 362 GLN A CA 1
ATOM 2842 C C . GLN A 1 362 ? -18.421 -6.060 29.095 1.00 51.97 362 GLN A C 1
ATOM 2844 O O . GLN A 1 362 ? -17.973 -5.163 28.382 1.00 51.97 362 GLN A O 1
ATOM 2849 N N . ASN A 1 363 ? -18.596 -7.306 28.646 1.00 58.47 363 ASN A N 1
ATOM 2850 C CA . ASN A 1 363 ? -18.214 -7.763 27.307 1.00 58.47 363 ASN A CA 1
ATOM 2851 C C . ASN A 1 363 ? -19.364 -7.740 26.289 1.00 58.47 363 ASN A C 1
ATOM 2853 O O . ASN A 1 363 ? -19.137 -8.040 25.116 1.00 58.47 363 ASN A O 1
ATOM 2857 N N . ALA A 1 364 ? -20.588 -7.389 26.696 1.00 79.25 364 ALA A N 1
ATOM 2858 C CA . ALA A 1 364 ? -21.686 -7.228 25.752 1.00 79.25 364 ALA A CA 1
ATOM 2859 C C . ALA A 1 364 ? -21.377 -6.050 24.814 1.00 79.25 364 ALA A C 1
ATOM 2861 O O . ALA A 1 364 ? -21.340 -4.890 25.231 1.00 79.25 364 ALA A O 1
ATOM 2862 N N . LEU A 1 365 ? -21.119 -6.348 23.538 1.00 91.12 365 LEU A N 1
ATOM 2863 C CA . LEU A 1 365 ? -20.861 -5.321 22.537 1.00 91.12 365 LEU A CA 1
ATOM 2864 C C . LEU A 1 365 ? -22.047 -4.361 22.431 1.00 91.12 365 LEU A C 1
ATOM 2866 O O . LEU A 1 365 ? -23.179 -4.782 22.181 1.00 91.12 365 LEU A O 1
ATOM 2870 N N . THR A 1 366 ? -21.768 -3.062 22.542 1.00 94.06 366 THR A N 1
ATOM 2871 C CA . THR A 1 366 ? -22.768 -2.027 22.278 1.00 94.06 366 THR A CA 1
ATOM 2872 C C . THR A 1 366 ? -23.223 -2.085 20.811 1.00 94.06 366 THR A C 1
ATOM 2874 O O . THR A 1 366 ? -22.428 -2.456 19.940 1.00 94.06 366 THR A O 1
ATOM 2877 N N . PRO A 1 367 ? -24.471 -1.691 20.491 1.00 93.50 367 PRO A N 1
ATOM 2878 C CA . PRO A 1 367 ? -24.953 -1.657 19.108 1.00 93.50 367 PRO A CA 1
ATOM 2879 C C . PRO A 1 367 ? -24.054 -0.831 18.177 1.00 93.50 367 PRO A C 1
ATOM 2881 O O . PRO A 1 367 ? -23.736 -1.277 17.082 1.00 93.50 367 PRO A O 1
ATOM 2884 N N . GLN A 1 368 ? -23.550 0.309 18.661 1.00 92.38 368 GLN A N 1
ATOM 2885 C CA . GLN A 1 368 ? -22.606 1.169 17.935 1.00 92.38 368 GLN A CA 1
ATOM 2886 C C . GLN A 1 368 ? -21.286 0.453 17.616 1.00 92.38 368 GLN A C 1
ATOM 2888 O O . GLN A 1 368 ? -20.760 0.580 16.515 1.00 92.38 368 GLN A O 1
ATOM 2893 N N . ARG A 1 369 ? -20.758 -0.356 18.549 1.00 93.81 369 ARG A N 1
ATOM 2894 C CA . ARG A 1 369 ? -19.564 -1.180 18.299 1.00 93.81 369 ARG A CA 1
ATOM 2895 C C . ARG A 1 369 ? -19.827 -2.265 17.261 1.00 93.81 369 ARG A C 1
ATOM 2897 O O . ARG A 1 369 ? -18.957 -2.514 16.433 1.00 93.81 369 ARG A O 1
ATOM 2904 N N . LYS A 1 370 ? -21.004 -2.903 17.298 1.00 94.88 370 LYS A N 1
ATOM 2905 C CA . LYS A 1 370 ? 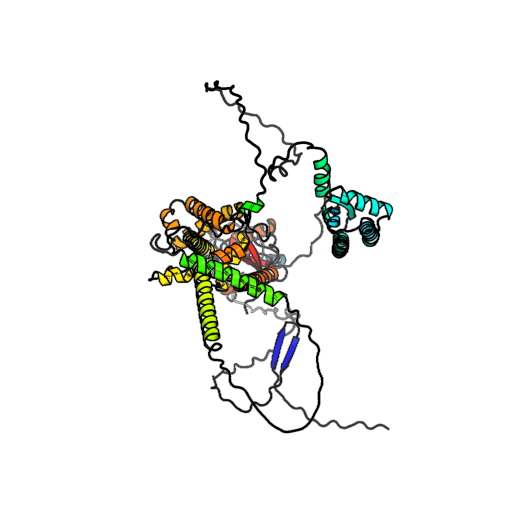-21.402 -3.897 16.287 1.00 94.88 370 LYS A CA 1
ATOM 2906 C C . LYS A 1 370 ? -21.502 -3.252 14.903 1.00 94.88 370 LYS A C 1
ATOM 2908 O O . LYS A 1 370 ? -20.949 -3.797 13.953 1.00 94.88 370 LYS A O 1
ATOM 2913 N N . GLU A 1 371 ? -22.130 -2.083 14.805 1.00 94.25 371 GLU A N 1
ATOM 2914 C CA . GLU A 1 371 ? -22.234 -1.315 13.559 1.00 94.25 371 GLU A CA 1
ATOM 2915 C C . GLU A 1 371 ? -20.850 -0.920 13.029 1.00 94.25 371 GLU A C 1
ATOM 2917 O O . GLU A 1 371 ? -20.512 -1.266 11.900 1.00 94.25 371 GLU A O 1
ATOM 2922 N N . ALA A 1 372 ? -19.997 -0.310 13.858 1.00 95.25 372 ALA A N 1
ATOM 2923 C CA . ALA A 1 372 ? -18.637 0.065 13.468 1.00 95.25 372 ALA A CA 1
ATOM 2924 C C . ALA A 1 372 ? -17.791 -1.140 13.025 1.00 95.25 372 ALA A C 1
ATOM 2926 O O . ALA A 1 372 ? -17.062 -1.052 12.039 1.00 95.25 372 ALA A O 1
ATOM 2927 N N . CYS A 1 373 ? -17.918 -2.283 13.708 1.00 96.00 373 CYS A N 1
ATOM 2928 C CA . CYS A 1 373 ? -17.280 -3.535 13.306 1.00 96.00 373 CYS A CA 1
ATOM 2929 C C . CYS A 1 373 ? -17.741 -3.968 11.908 1.00 96.00 373 CYS A C 1
ATOM 2931 O O . CYS A 1 373 ? -16.910 -4.242 11.047 1.00 96.00 373 CYS A O 1
ATOM 2933 N N . GLN A 1 374 ? -19.049 -3.974 11.642 1.00 94.50 374 GLN A N 1
ATOM 2934 C CA . GLN A 1 374 ? -19.586 -4.337 10.328 1.00 94.50 374 GLN A CA 1
ATOM 2935 C C . GLN A 1 374 ? -19.142 -3.364 9.227 1.00 94.50 374 GLN A C 1
ATOM 2937 O O . GLN A 1 374 ? -18.748 -3.813 8.150 1.00 94.50 374 GLN A O 1
ATOM 2942 N N . MET A 1 375 ? -19.159 -2.054 9.497 1.00 94.50 375 MET A N 1
ATOM 2943 C CA . MET A 1 375 ? -18.681 -1.027 8.565 1.00 94.50 375 MET A CA 1
ATOM 2944 C C . MET A 1 375 ? -17.200 -1.216 8.243 1.00 94.50 375 MET A C 1
ATOM 2946 O O . MET A 1 375 ? -16.829 -1.231 7.072 1.00 94.50 375 MET A O 1
ATOM 2950 N N . LEU A 1 376 ? -16.362 -1.426 9.263 1.00 96.00 376 LEU A N 1
ATOM 2951 C CA . LEU A 1 376 ? -14.929 -1.614 9.072 1.00 96.00 376 LEU A CA 1
ATOM 2952 C C . LEU A 1 376 ? -14.616 -2.931 8.354 1.00 96.00 376 LEU A C 1
ATOM 2954 O O . LEU A 1 376 ? -13.746 -2.962 7.491 1.00 96.00 376 LEU A O 1
ATOM 2958 N N . ARG A 1 377 ? -15.347 -4.015 8.647 1.00 96.06 377 ARG A N 1
ATOM 2959 C CA . ARG A 1 377 ? -15.203 -5.288 7.920 1.00 96.06 377 ARG A CA 1
ATOM 2960 C C . ARG A 1 377 ? -15.549 -5.114 6.448 1.00 96.06 377 ARG A C 1
ATOM 2962 O O . ARG A 1 377 ? -14.764 -5.526 5.603 1.00 96.06 377 ARG A O 1
ATOM 2969 N N . PHE A 1 378 ? -16.659 -4.444 6.141 1.00 94.06 378 PHE A N 1
ATOM 2970 C CA . PHE A 1 378 ? -17.018 -4.134 4.760 1.00 94.06 378 PHE A CA 1
ATOM 2971 C C . PHE A 1 378 ? -15.956 -3.262 4.075 1.00 94.06 378 PHE A C 1
ATOM 2973 O O . PHE A 1 378 ? -15.530 -3.574 2.970 1.00 94.06 378 PHE A O 1
ATOM 2980 N N . PHE A 1 379 ? -15.467 -2.225 4.754 1.00 95.06 379 PHE A N 1
ATOM 2981 C CA . PHE A 1 379 ? -14.423 -1.338 4.243 1.00 95.06 379 PHE A CA 1
ATOM 2982 C C . PHE A 1 379 ? -13.118 -2.072 3.902 1.00 95.06 379 PHE A C 1
ATOM 2984 O O . PHE A 1 379 ? -12.511 -1.837 2.855 1.00 95.06 379 PHE A O 1
ATOM 2991 N N . VAL A 1 380 ? -12.704 -2.994 4.775 1.00 95.50 380 VAL A N 1
ATOM 2992 C CA . VAL A 1 380 ? -11.444 -3.728 4.629 1.00 95.50 380 VAL A CA 1
ATOM 2993 C C . VAL A 1 380 ? -11.578 -4.911 3.676 1.00 95.50 380 VAL A C 1
ATOM 2995 O O . VAL A 1 380 ? -10.776 -5.062 2.756 1.00 95.50 380 VAL A O 1
ATOM 2998 N N . PHE A 1 381 ? -12.597 -5.744 3.864 1.00 94.69 381 PHE A N 1
ATOM 2999 C CA . PHE A 1 381 ? -12.738 -7.023 3.167 1.00 94.69 381 PHE A CA 1
ATOM 3000 C C . PHE A 1 381 ? -13.677 -6.965 1.955 1.00 94.69 381 PHE A C 1
ATOM 3002 O O . PHE A 1 381 ? -13.771 -7.944 1.217 1.00 94.69 381 PHE A O 1
ATOM 3009 N N . GLY A 1 382 ? -14.397 -5.858 1.750 1.00 92.94 382 GLY A N 1
ATOM 3010 C CA . GLY A 1 382 ? -15.481 -5.758 0.764 1.00 92.94 382 GLY A CA 1
ATOM 3011 C C . GLY A 1 382 ? -16.723 -6.579 1.130 1.00 92.94 382 GLY A C 1
ATOM 3012 O O . GLY A 1 382 ? -17.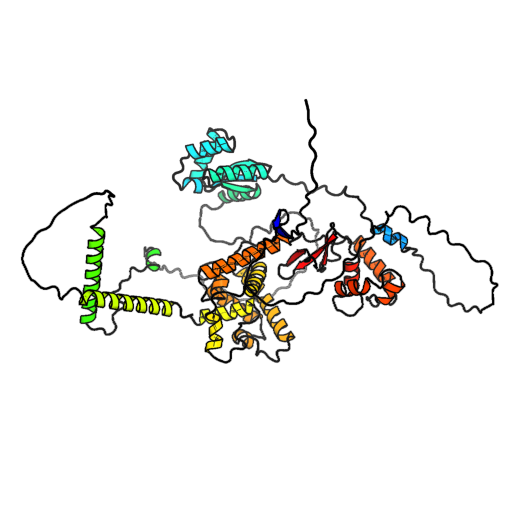613 -6.757 0.304 1.00 92.94 382 GLY A O 1
ATOM 3013 N N . ALA A 1 383 ? -16.760 -7.121 2.348 1.00 92.38 383 ALA A N 1
ATOM 3014 C CA . ALA A 1 383 ? -17.810 -7.974 2.883 1.00 92.38 383 ALA A CA 1
ATOM 3015 C C . ALA A 1 383 ? -17.792 -7.896 4.417 1.00 92.38 383 ALA A C 1
ATOM 3017 O O . ALA A 1 383 ? -16.741 -7.745 5.039 1.00 92.38 383 ALA A O 1
ATOM 3018 N N . VAL A 1 384 ? -18.952 -8.022 5.047 1.00 93.12 384 VAL A N 1
ATOM 3019 C CA . VAL A 1 384 ? -19.088 -8.112 6.505 1.00 93.12 384 VAL A CA 1
ATOM 3020 C C . VAL A 1 384 ? -18.665 -9.505 6.998 1.00 93.12 384 VAL A C 1
ATOM 3022 O O . VAL A 1 384 ? -18.084 -9.639 8.078 1.00 93.12 384 VAL A O 1
ATOM 3025 N N . GLY A 1 385 ? -18.897 -10.546 6.194 1.00 92.50 385 GLY A N 1
ATOM 3026 C CA . GLY A 1 385 ? -18.585 -11.945 6.503 1.00 92.50 385 GLY A CA 1
ATOM 3027 C C . GLY A 1 385 ? -19.751 -12.733 7.107 1.00 92.50 385 GLY A C 1
ATOM 3028 O O . GLY A 1 385 ? -19.562 -13.877 7.515 1.00 92.50 385 GLY A O 1
ATOM 3029 N N . ASN A 1 386 ? -20.947 -12.141 7.178 1.00 93.31 386 ASN A N 1
ATOM 3030 C CA . ASN A 1 386 ? -22.182 -12.791 7.626 1.00 93.31 386 ASN A CA 1
ATOM 3031 C C . ASN A 1 386 ? -23.257 -12.864 6.523 1.00 93.31 386 ASN A C 1
ATOM 3033 O O . ASN A 1 386 ? -24.426 -13.107 6.808 1.00 93.31 386 ASN A O 1
ATOM 3037 N N . GLU A 1 387 ? -22.879 -12.700 5.255 1.00 89.38 387 GLU A N 1
ATOM 3038 C CA . GLU A 1 387 ? -23.801 -12.647 4.110 1.00 89.38 387 GLU A CA 1
ATOM 3039 C C . GLU A 1 387 ? -24.553 -13.966 3.905 1.00 89.38 387 GLU A C 1
ATOM 3041 O O . GLU A 1 387 ? -25.662 -13.993 3.379 1.00 89.38 387 GLU A O 1
ATOM 3046 N N . LYS A 1 388 ? -23.944 -15.080 4.322 1.00 90.50 388 LYS A N 1
ATOM 3047 C CA . LYS A 1 388 ? -24.523 -16.427 4.219 1.00 90.50 388 LYS A CA 1
ATOM 3048 C C . LYS A 1 388 ? -25.256 -16.869 5.488 1.00 90.50 388 LYS A C 1
ATOM 3050 O O . LYS A 1 388 ? -25.794 -17.975 5.503 1.00 90.50 388 LYS A O 1
ATOM 3055 N N . ALA A 1 389 ? -25.261 -16.042 6.534 1.00 92.06 389 ALA A N 1
ATOM 3056 C CA . ALA A 1 389 ? -25.879 -16.376 7.808 1.00 92.06 389 ALA A CA 1
ATOM 3057 C C . ALA A 1 389 ? -27.407 -16.384 7.680 1.00 92.06 389 ALA A C 1
ATOM 3059 O O . ALA A 1 389 ? -28.027 -15.395 7.274 1.00 92.06 389 ALA A O 1
ATOM 3060 N N . LYS A 1 390 ? -28.021 -17.509 8.043 1.00 94.75 390 LYS A N 1
ATOM 3061 C CA . LYS A 1 390 ? -29.473 -17.712 8.003 1.00 94.75 390 LYS A CA 1
ATOM 3062 C C . LYS A 1 390 ? -30.118 -17.388 9.342 1.00 94.75 390 LYS A C 1
ATOM 3064 O O . LYS A 1 390 ? -31.260 -16.933 9.369 1.00 94.75 390 LYS A O 1
ATOM 3069 N N . THR A 1 391 ? -29.401 -17.612 10.439 1.00 95.94 391 THR A N 1
ATOM 3070 C CA . THR A 1 391 ? -29.897 -17.374 11.800 1.00 95.94 391 THR A CA 1
ATOM 3071 C C . THR A 1 391 ? -29.318 -16.088 12.392 1.00 95.94 391 THR A C 1
ATOM 3073 O O . THR A 1 391 ? -28.306 -15.563 11.926 1.00 95.94 391 THR A O 1
ATOM 3076 N N . ALA A 1 392 ? -29.974 -15.546 13.424 1.00 92.62 392 ALA A N 1
ATOM 3077 C CA . ALA A 1 392 ? -29.452 -14.392 14.157 1.00 92.62 392 ALA A CA 1
ATOM 3078 C C . ALA A 1 392 ? -28.125 -14.726 14.861 1.00 92.62 392 ALA A C 1
ATOM 3080 O O . ALA A 1 392 ? -27.196 -13.930 14.803 1.00 92.62 392 ALA A O 1
ATOM 3081 N N . GLU A 1 393 ? -28.006 -15.927 15.431 1.00 93.44 393 GLU A N 1
ATOM 3082 C CA . GLU A 1 393 ? -26.779 -16.413 16.076 1.00 93.44 393 GLU A CA 1
ATOM 3083 C C . GLU A 1 393 ? -25.608 -16.493 15.084 1.00 93.44 393 GLU A C 1
ATOM 3085 O O . GLU A 1 393 ? -24.524 -15.983 15.356 1.00 93.44 393 GLU A O 1
ATOM 3090 N N . GLU A 1 394 ? -25.833 -17.030 13.878 1.00 93.19 394 GLU A N 1
ATOM 3091 C CA . GLU A 1 394 ? -24.815 -17.054 12.818 1.00 93.19 394 GLU A CA 1
ATOM 3092 C C . GLU A 1 394 ? -24.396 -15.639 12.385 1.00 93.19 394 GLU A C 1
ATOM 3094 O O . GLU A 1 394 ? -23.232 -15.412 12.051 1.00 93.19 394 GLU A O 1
ATOM 3099 N N . LYS A 1 395 ? -25.321 -14.667 12.406 1.00 91.69 395 LYS A N 1
ATOM 3100 C CA . LYS A 1 395 ? -24.999 -13.259 12.121 1.00 91.69 395 LYS A CA 1
ATOM 3101 C C . LYS A 1 395 ? -24.149 -12.624 13.214 1.00 91.69 395 LYS A C 1
ATOM 3103 O O . LYS A 1 395 ? -23.381 -11.716 12.899 1.00 91.69 395 LYS A O 1
ATOM 3108 N N . GLU A 1 396 ? -24.296 -13.073 14.459 1.00 94.50 396 GLU A N 1
ATOM 3109 C CA . GLU A 1 396 ? -23.524 -12.583 15.601 1.00 94.50 396 GLU A CA 1
ATOM 3110 C C . GLU A 1 396 ? -22.156 -13.263 15.747 1.00 94.50 396 GLU A C 1
ATOM 3112 O O . GLU A 1 396 ? -21.242 -12.653 16.302 1.00 94.50 396 GLU A O 1
ATOM 3117 N N . ALA A 1 397 ? -21.966 -14.450 15.165 1.00 95.00 397 ALA A N 1
ATOM 3118 C CA . ALA A 1 397 ? -20.713 -15.207 15.231 1.00 95.00 397 ALA A CA 1
ATOM 3119 C C . ALA A 1 397 ? -19.475 -14.412 14.764 1.00 95.00 397 ALA A C 1
ATOM 3121 O O . ALA A 1 397 ? -18.365 -14.652 15.239 1.00 95.00 397 ALA A O 1
ATOM 3122 N N . ILE A 1 398 ? -19.637 -13.427 13.868 1.00 95.69 398 ILE A N 1
ATOM 3123 C CA . ILE A 1 398 ? -18.528 -12.559 13.429 1.00 95.69 398 ILE A CA 1
ATOM 3124 C C . ILE A 1 398 ? -17.937 -11.717 14.570 1.00 95.69 398 ILE A C 1
ATOM 3126 O O . ILE A 1 398 ? -16.755 -11.385 14.520 1.00 95.69 398 ILE A O 1
ATOM 3130 N N . PHE A 1 399 ? -18.729 -11.384 15.596 1.00 96.00 399 PHE A N 1
ATOM 3131 C CA . PHE A 1 399 ? -18.294 -10.569 16.735 1.00 96.00 399 PHE A CA 1
ATOM 3132 C C . PHE A 1 399 ? -17.553 -11.390 17.794 1.00 96.00 399 PHE A C 1
ATOM 3134 O O . PHE A 1 399 ? -16.808 -10.829 18.595 1.00 96.00 399 PHE A O 1
ATOM 3141 N N . GLU A 1 400 ? -17.734 -12.711 17.780 1.00 95.19 400 GLU A N 1
ATOM 3142 C CA . GLU A 1 400 ? -17.066 -13.654 18.681 1.00 95.19 400 GLU A CA 1
ATOM 3143 C C . GLU A 1 400 ? -15.694 -14.100 18.150 1.00 95.19 400 GLU A C 1
ATOM 3145 O O . GLU A 1 400 ? -14.920 -14.748 18.859 1.00 95.19 400 GLU A O 1
ATOM 3150 N N . GLN A 1 401 ? -15.354 -13.729 16.909 1.00 95.69 401 GLN A N 1
ATOM 3151 C CA . GLN A 1 401 ? -14.052 -14.015 16.317 1.00 95.69 401 GLN A CA 1
ATOM 3152 C C . GLN A 1 401 ? -12.947 -13.282 17.080 1.00 95.69 401 GLN A C 1
ATOM 3154 O O . GLN A 1 401 ? -12.884 -12.053 17.108 1.00 95.69 401 GLN A O 1
ATOM 3159 N N . ARG A 1 402 ? -12.048 -14.063 17.681 1.00 95.94 402 ARG A N 1
ATOM 3160 C CA . ARG A 1 402 ? -10.919 -13.551 18.468 1.00 95.94 402 ARG A CA 1
ATOM 3161 C C . ARG A 1 402 ? -9.709 -13.162 17.627 1.00 95.94 402 ARG A C 1
ATOM 3163 O O . ARG A 1 402 ? -8.944 -12.292 18.021 1.00 95.94 402 ARG A O 1
ATOM 3170 N N . LEU A 1 403 ? -9.519 -13.843 16.504 1.00 96.00 403 LEU A N 1
ATOM 3171 C CA . LEU A 1 403 ? -8.339 -13.731 15.660 1.00 96.00 403 LEU A CA 1
ATOM 3172 C C . LEU A 1 403 ? -8.784 -13.787 14.201 1.00 96.00 403 LEU A C 1
ATOM 3174 O O . LEU A 1 403 ? -9.582 -14.653 13.838 1.00 96.00 403 LEU A O 1
ATOM 3178 N N . GLY A 1 404 ? -8.275 -12.874 13.379 1.00 95.81 404 GLY A N 1
ATOM 3179 C CA . GLY A 1 404 ? -8.451 -12.951 11.934 1.00 95.81 404 GLY A CA 1
ATOM 3180 C C . GLY A 1 404 ? -7.671 -14.108 11.333 1.00 95.81 404 GLY A C 1
ATOM 3181 O O . GLY A 1 404 ? -6.634 -14.516 11.855 1.00 95.81 404 GLY A O 1
ATOM 3182 N N . GLU A 1 405 ? -8.131 -14.620 10.197 1.00 97.06 405 GLU A N 1
ATOM 3183 C CA . GLU A 1 405 ? -7.289 -15.501 9.393 1.00 97.06 405 GLU A CA 1
ATOM 3184 C C . GLU A 1 405 ? -6.106 -14.706 8.823 1.00 97.06 405 GLU A C 1
ATOM 3186 O O . GLU A 1 405 ? -6.214 -13.509 8.548 1.00 97.06 405 GLU A O 1
ATOM 3191 N N . ARG A 1 406 ? -4.960 -15.363 8.607 1.00 96.25 406 ARG A N 1
ATOM 3192 C CA . ARG A 1 406 ? -3.727 -14.681 8.174 1.00 96.25 406 ARG A CA 1
ATOM 3193 C C . ARG A 1 406 ? -3.916 -13.850 6.898 1.00 96.25 406 ARG A C 1
ATOM 3195 O O . ARG A 1 406 ? -3.341 -12.774 6.784 1.00 96.25 406 ARG A O 1
ATOM 3202 N N . TRP A 1 407 ? -4.745 -14.311 5.961 1.00 95.56 407 TRP A N 1
ATOM 3203 C CA . TRP A 1 407 ? -5.060 -13.555 4.744 1.00 95.56 407 TRP A CA 1
ATOM 3204 C C . TRP A 1 407 ? -5.968 -12.343 5.007 1.00 95.56 407 TRP A C 1
ATOM 3206 O O . TRP A 1 407 ? -5.835 -11.336 4.323 1.00 95.56 407 TRP A O 1
ATOM 3216 N N . GLN A 1 408 ? -6.855 -12.390 6.008 1.00 96.62 408 GLN A N 1
ATOM 3217 C CA . GLN A 1 408 ? -7.656 -11.226 6.406 1.00 96.62 408 GLN A CA 1
ATOM 3218 C C . GLN A 1 408 ? -6.758 -10.159 7.026 1.00 96.62 408 GLN A C 1
ATOM 3220 O O . GLN A 1 408 ? -6.877 -8.981 6.704 1.00 96.62 408 GLN A O 1
ATOM 3225 N N . VAL A 1 409 ? -5.816 -10.575 7.875 1.00 97.69 409 VAL A N 1
ATOM 3226 C CA . VAL A 1 409 ? -4.818 -9.666 8.451 1.00 97.69 409 VAL A CA 1
ATOM 3227 C C . VAL A 1 409 ? -3.920 -9.079 7.359 1.00 97.69 409 VAL A C 1
ATOM 3229 O O . VAL A 1 409 ? -3.637 -7.888 7.401 1.00 97.69 409 VAL A O 1
ATOM 3232 N N . GLN A 1 410 ? -3.563 -9.863 6.334 1.00 95.44 410 GLN A N 1
ATOM 3233 C CA . GLN A 1 410 ? -2.873 -9.347 5.148 1.00 95.44 410 GLN A CA 1
ATOM 3234 C C . GLN A 1 410 ? -3.696 -8.266 4.436 1.00 95.44 410 GLN A C 1
ATOM 3236 O O . GLN A 1 410 ? -3.156 -7.212 4.134 1.00 95.44 410 GLN A O 1
ATOM 3241 N N . LEU A 1 411 ? -4.992 -8.487 4.182 1.00 95.06 411 LEU A N 1
ATOM 3242 C CA . LEU A 1 411 ? -5.845 -7.474 3.542 1.00 95.06 411 LEU A CA 1
ATOM 3243 C C . LEU A 1 411 ? -5.945 -6.193 4.374 1.00 95.06 411 LEU A C 1
ATOM 3245 O O . LEU A 1 411 ? -5.868 -5.099 3.819 1.00 95.06 411 LEU A O 1
ATOM 3249 N N . LEU A 1 412 ? -6.080 -6.332 5.695 1.00 97.06 412 LEU A N 1
ATOM 3250 C CA . LEU A 1 412 ? -6.056 -5.200 6.616 1.00 97.06 412 LEU A CA 1
ATOM 3251 C C . LEU A 1 412 ? -4.729 -4.443 6.531 1.00 97.06 412 LEU A C 1
ATOM 3253 O O . LEU A 1 412 ? -4.740 -3.222 6.444 1.00 97.06 412 LEU A O 1
ATOM 3257 N N . TYR A 1 413 ? -3.603 -5.152 6.541 1.00 96.25 413 TYR A N 1
ATOM 3258 C CA . TYR A 1 413 ? -2.283 -4.537 6.466 1.00 96.25 413 TYR A CA 1
ATOM 3259 C C . TYR A 1 413 ? -2.042 -3.840 5.118 1.00 96.25 413 TYR A C 1
ATOM 3261 O O . TYR A 1 413 ? -1.564 -2.713 5.086 1.00 96.25 413 TYR A O 1
ATOM 3269 N N . ASN A 1 414 ? -2.465 -4.443 4.006 1.00 93.50 414 ASN A N 1
ATOM 3270 C CA . ASN A 1 414 ? -2.379 -3.815 2.685 1.00 93.50 414 ASN A CA 1
ATOM 3271 C C . ASN A 1 414 ? -3.206 -2.526 2.618 1.00 93.50 414 ASN A C 1
ATOM 3273 O O . ASN A 1 414 ? -2.784 -1.546 2.016 1.00 93.50 414 ASN A O 1
ATOM 3277 N N . LEU A 1 415 ? -4.393 -2.524 3.230 1.00 95.06 415 LEU A N 1
ATOM 3278 C CA . LEU A 1 415 ? -5.207 -1.319 3.332 1.00 95.06 415 LEU A CA 1
ATOM 3279 C C . LEU A 1 415 ? -4.567 -0.284 4.268 1.00 95.06 415 LEU A C 1
ATOM 3281 O O . LEU A 1 415 ? -4.621 0.903 3.966 1.00 95.06 415 LEU A O 1
ATOM 3285 N N . TRP A 1 416 ? -3.944 -0.719 5.366 1.00 95.81 416 TRP A N 1
ATOM 3286 C CA . TRP A 1 416 ? -3.222 0.161 6.285 1.00 95.81 416 TRP A CA 1
ATOM 3287 C C . TRP A 1 416 ? -2.095 0.918 5.584 1.00 95.81 416 TRP A C 1
ATOM 3289 O O . TRP A 1 416 ? -2.014 2.128 5.724 1.00 95.81 416 TRP A O 1
ATOM 3299 N N . GLU A 1 417 ? -1.291 0.242 4.764 1.00 93.44 417 GLU A N 1
ATOM 3300 C CA . GLU A 1 417 ? -0.209 0.878 3.994 1.00 93.44 417 GLU A CA 1
ATOM 3301 C C . GLU A 1 417 ? -0.712 1.944 3.004 1.00 93.44 417 GLU A C 1
ATOM 3303 O O . GLU A 1 417 ? 0.052 2.820 2.614 1.00 93.44 417 GLU A O 1
ATOM 3308 N N . LYS A 1 418 ? -1.985 1.882 2.588 1.00 92.75 418 LYS A N 1
ATOM 3309 C CA . LYS A 1 418 ? -2.618 2.925 1.762 1.00 92.75 418 LYS A CA 1
ATOM 3310 C C . LYS A 1 418 ? -3.202 4.074 2.586 1.00 92.75 418 LYS A C 1
ATOM 3312 O O . LYS A 1 418 ? -3.365 5.167 2.054 1.00 92.75 418 LYS A O 1
ATOM 3317 N N . LEU A 1 419 ? -3.564 3.809 3.841 1.00 94.12 419 LEU A N 1
ATOM 3318 C CA . LEU A 1 419 ? -4.066 4.809 4.783 1.00 94.12 419 LEU A CA 1
ATOM 3319 C C . LEU A 1 419 ? -2.930 5.644 5.385 1.00 94.12 419 LEU A C 1
ATOM 3321 O O . LEU A 1 419 ? -3.052 6.857 5.477 1.00 94.12 419 LEU A O 1
ATOM 3325 N N . ASP A 1 420 ? -1.845 4.988 5.788 1.00 94.38 420 ASP A N 1
ATOM 3326 C CA . ASP A 1 420 ? -0.663 5.561 6.442 1.00 94.38 420 ASP A CA 1
ATOM 3327 C C . ASP A 1 420 ? 0.318 6.086 5.378 1.00 94.38 420 ASP A C 1
ATOM 3329 O O . ASP A 1 420 ? 1.385 5.511 5.150 1.00 94.38 420 ASP A O 1
ATOM 3333 N N . ILE A 1 421 ? -0.109 7.133 4.656 1.00 88.06 421 ILE A N 1
ATOM 3334 C CA . ILE A 1 421 ? 0.586 7.689 3.479 1.00 88.06 421 ILE A CA 1
ATOM 3335 C C . ILE A 1 421 ? 1.990 8.177 3.847 1.00 88.06 421 ILE A C 1
ATOM 3337 O O . ILE A 1 421 ? 2.922 8.047 3.052 1.00 88.06 421 ILE A O 1
ATOM 3341 N N . ASP A 1 422 ? 2.143 8.749 5.041 1.00 90.31 422 ASP A N 1
ATOM 3342 C CA . ASP A 1 422 ? 3.421 9.253 5.538 1.00 90.31 422 ASP A CA 1
ATOM 3343 C C . ASP A 1 422 ? 4.285 8.176 6.220 1.00 90.31 422 ASP A C 1
ATOM 3345 O O . ASP A 1 422 ? 5.414 8.460 6.630 1.00 90.31 422 ASP A O 1
ATOM 3349 N N . HIS A 1 423 ? 3.782 6.938 6.305 1.00 90.62 423 HIS A N 1
ATOM 3350 C CA . HIS A 1 423 ? 4.416 5.807 6.980 1.00 90.62 423 HIS A CA 1
ATOM 3351 C C . HIS A 1 423 ? 4.821 6.116 8.432 1.00 90.62 423 HIS A C 1
ATOM 3353 O O . HIS A 1 423 ? 5.814 5.587 8.947 1.00 90.62 423 HIS A O 1
ATOM 3359 N N . SER A 1 424 ? 4.066 6.973 9.122 1.00 94.38 424 SER A N 1
ATOM 3360 C CA . SER A 1 424 ? 4.314 7.323 10.522 1.00 94.38 424 SER A CA 1
ATOM 3361 C C . SER A 1 424 ? 3.935 6.203 11.496 1.00 94.38 424 SER A C 1
ATOM 3363 O O . SER A 1 424 ? 4.276 6.261 12.687 1.00 94.38 424 SER A O 1
ATOM 3365 N N . GLY A 1 425 ? 3.225 5.175 11.017 1.00 94.50 425 GLY A N 1
ATOM 3366 C CA . GLY A 1 425 ? 2.634 4.128 11.843 1.00 94.50 425 GLY A CA 1
ATOM 3367 C C . GLY A 1 425 ? 1.354 4.589 12.541 1.00 94.50 425 GLY A C 1
ATOM 3368 O O . GLY A 1 425 ? 0.898 3.934 13.488 1.00 94.50 425 GLY A O 1
ATOM 3369 N N . ARG A 1 426 ? 0.794 5.734 12.136 1.00 96.56 426 ARG A N 1
ATOM 3370 C CA . ARG A 1 426 ? -0.424 6.336 12.686 1.00 96.56 426 ARG A CA 1
ATOM 3371 C C . ARG A 1 426 ? -1.238 6.920 11.544 1.00 96.56 426 ARG A C 1
ATOM 3373 O O . ARG A 1 426 ? -0.678 7.541 10.666 1.00 96.56 426 ARG A O 1
ATOM 3380 N N . CYS A 1 427 ? -2.555 6.781 11.624 1.00 96.62 427 CYS A N 1
ATOM 3381 C CA . CYS A 1 427 ? -3.461 7.389 10.659 1.00 96.62 427 CYS A CA 1
ATOM 3382 C C . CYS A 1 427 ? -4.283 8.487 11.341 1.00 96.62 427 CYS A C 1
ATOM 3384 O O . CYS A 1 427 ? -4.840 8.268 12.430 1.00 96.62 427 CYS A O 1
ATOM 3386 N N . ASP A 1 428 ? -4.330 9.674 10.745 1.00 95.25 428 ASP A N 1
ATOM 3387 C CA . ASP A 1 428 ? -5.190 10.769 11.183 1.00 95.25 428 ASP A CA 1
ATOM 3388 C C . ASP A 1 428 ? -6.556 10.771 10.470 1.00 95.25 428 ASP A C 1
ATOM 3390 O O . ASP A 1 428 ? -6.885 9.909 9.651 1.00 95.25 428 ASP A O 1
ATOM 3394 N N . PHE A 1 429 ? -7.433 11.697 10.864 1.00 93.06 429 PHE A N 1
ATOM 3395 C CA . PHE A 1 429 ? -8.785 11.752 10.307 1.00 93.06 429 PHE A CA 1
ATOM 3396 C C . PHE A 1 429 ? -8.798 12.235 8.850 1.00 93.06 429 PHE A C 1
ATOM 3398 O O . PHE A 1 429 ? -9.650 11.807 8.073 1.00 93.06 429 PHE A O 1
ATOM 3405 N N . GLY A 1 430 ? -7.869 13.117 8.476 1.00 92.38 430 GLY A N 1
ATOM 3406 C CA . GLY A 1 430 ? -7.751 13.623 7.113 1.00 92.38 430 GLY A CA 1
ATOM 3407 C C . GLY A 1 430 ? -7.363 12.512 6.143 1.00 92.38 430 GLY A C 1
ATOM 3408 O O . GLY A 1 430 ? -8.016 12.355 5.112 1.00 92.38 430 GLY A O 1
ATOM 3409 N N . GLU A 1 431 ? -6.375 11.699 6.516 1.00 94.00 431 GLU A N 1
ATOM 3410 C CA . GLU A 1 431 ? -5.926 10.528 5.757 1.00 94.00 431 GLU A CA 1
ATOM 3411 C C . GLU A 1 431 ? -7.044 9.494 5.591 1.00 94.00 431 GLU A C 1
ATOM 3413 O O . GLU A 1 431 ? -7.363 9.086 4.470 1.00 94.00 431 GLU A O 1
ATOM 3418 N N . LEU A 1 432 ? -7.713 9.132 6.695 1.00 94.25 432 LEU A N 1
ATOM 3419 C CA . LEU A 1 432 ? -8.848 8.210 6.663 1.00 94.25 432 LEU A CA 1
ATOM 3420 C C . LEU A 1 432 ? -9.966 8.727 5.752 1.00 94.25 432 LEU A C 1
ATOM 3422 O O . LEU A 1 432 ? -10.507 7.963 4.955 1.00 94.25 432 LEU A O 1
ATOM 3426 N N . ASN A 1 433 ? -10.325 10.007 5.866 1.00 92.06 433 ASN A N 1
ATOM 3427 C CA . ASN A 1 433 ? -11.433 10.578 5.109 1.00 92.06 433 ASN A CA 1
ATOM 3428 C C . ASN A 1 433 ? -11.121 10.686 3.609 1.00 92.06 433 ASN A C 1
ATOM 3430 O O . ASN A 1 433 ? -11.976 10.344 2.795 1.00 92.06 433 ASN A O 1
ATOM 3434 N N . ALA A 1 434 ? -9.904 11.100 3.244 1.00 90.62 434 ALA A N 1
ATOM 3435 C CA . ALA A 1 434 ? -9.475 11.186 1.848 1.00 90.62 434 ALA A CA 1
ATOM 3436 C C . ALA A 1 434 ? -9.471 9.810 1.162 1.00 90.62 434 ALA A C 1
ATOM 3438 O O . ALA A 1 434 ? -9.905 9.677 0.017 1.00 90.62 434 ALA A O 1
ATOM 3439 N N . PHE A 1 435 ? -9.027 8.770 1.870 1.00 92.62 435 PHE A N 1
ATOM 3440 C CA . PHE A 1 435 ? -8.990 7.416 1.326 1.00 92.62 435 PHE A CA 1
ATOM 3441 C C . PHE A 1 435 ? -10.365 6.729 1.322 1.00 92.62 435 PHE A C 1
ATOM 3443 O O . PHE A 1 435 ? -10.665 5.946 0.417 1.00 92.62 435 PHE A O 1
ATOM 3450 N N . ALA A 1 436 ? -11.219 7.008 2.314 1.00 92.81 436 ALA A N 1
ATOM 3451 C CA . ALA A 1 436 ? -12.486 6.301 2.489 1.00 92.81 436 ALA A CA 1
ATOM 3452 C C . ALA A 1 436 ? -13.451 6.470 1.308 1.00 92.81 436 ALA A C 1
ATOM 3454 O O . ALA A 1 436 ? -14.087 5.495 0.905 1.00 92.81 436 ALA A O 1
ATOM 3455 N N . GLU A 1 437 ? -13.543 7.678 0.746 1.00 89.31 437 GLU A N 1
ATOM 3456 C CA . GLU A 1 437 ? -14.422 7.970 -0.392 1.00 89.31 437 GLU A CA 1
ATOM 3457 C C . GLU A 1 437 ? -14.000 7.195 -1.647 1.00 89.31 437 GLU A C 1
ATOM 3459 O O . GLU A 1 437 ? -14.816 6.487 -2.242 1.00 89.31 437 GLU A O 1
ATOM 3464 N N . LEU A 1 438 ? -12.709 7.256 -1.993 1.00 91.31 438 LEU A N 1
ATOM 3465 C CA . LEU A 1 438 ? -12.130 6.517 -3.119 1.00 91.31 438 LEU A CA 1
ATOM 3466 C C . LEU A 1 438 ? -12.352 5.011 -2.957 1.00 91.31 438 LEU A C 1
ATOM 3468 O O . LEU A 1 438 ? -12.856 4.341 -3.856 1.00 91.31 438 LEU A O 1
ATOM 3472 N N . ARG A 1 439 ? -12.052 4.480 -1.768 1.00 92.75 439 ARG A N 1
ATOM 3473 C CA . ARG A 1 439 ? -12.179 3.050 -1.496 1.00 92.75 439 ARG A CA 1
ATOM 3474 C C . ARG A 1 439 ? -13.626 2.564 -1.553 1.00 92.75 439 ARG A C 1
ATOM 3476 O O . ARG A 1 439 ? -13.876 1.471 -2.058 1.00 92.75 439 ARG A O 1
ATOM 3483 N N . LEU A 1 440 ? -14.581 3.328 -1.023 1.00 90.06 440 LEU A N 1
ATOM 3484 C CA . LEU A 1 440 ? -15.993 2.944 -1.074 1.00 90.06 440 LEU A CA 1
ATOM 3485 C C . LEU A 1 440 ? -16.535 2.966 -2.497 1.00 90.06 440 LEU A C 1
ATOM 3487 O O . LEU A 1 440 ? -17.290 2.063 -2.855 1.00 90.06 440 LEU A O 1
ATOM 3491 N N . LYS A 1 441 ? -16.114 3.935 -3.313 1.00 89.81 441 LYS A N 1
ATOM 3492 C CA . LYS A 1 441 ? -16.457 3.970 -4.734 1.00 89.81 441 LYS A CA 1
ATOM 3493 C C . LYS A 1 441 ? -15.990 2.697 -5.445 1.00 89.81 441 LYS A C 1
ATOM 3495 O O . LYS A 1 441 ? -16.816 2.020 -6.053 1.00 89.81 441 LYS A O 1
ATOM 3500 N N . ASP A 1 442 ? -14.730 2.305 -5.254 1.00 90.44 442 ASP A N 1
ATOM 3501 C CA . ASP A 1 442 ? -14.183 1.068 -5.826 1.00 90.44 442 ASP A CA 1
ATOM 3502 C C . ASP A 1 442 ? -14.958 -0.175 -5.364 1.00 90.44 442 ASP A C 1
ATOM 3504 O O . ASP A 1 442 ? -15.246 -1.073 -6.155 1.00 90.44 442 ASP A O 1
ATOM 3508 N N . LEU A 1 443 ? -15.311 -0.251 -4.076 1.00 90.00 443 LEU A N 1
ATOM 3509 C CA . LEU A 1 443 ? -16.068 -1.381 -3.530 1.00 90.00 443 LEU A CA 1
ATOM 3510 C C . LEU A 1 443 ? -17.482 -1.470 -4.119 1.00 90.00 443 LEU A C 1
ATOM 3512 O O . LEU A 1 443 ? -17.946 -2.572 -4.423 1.00 90.00 443 LEU A O 1
ATOM 3516 N N . VAL A 1 444 ? -18.158 -0.333 -4.301 1.00 84.12 444 VAL A N 1
ATOM 3517 C CA . VAL A 1 444 ? -19.488 -0.269 -4.922 1.00 84.12 444 VAL A CA 1
ATOM 3518 C C . VAL A 1 444 ? -19.408 -0.663 -6.398 1.00 84.12 444 VAL A C 1
ATOM 3520 O O . VAL A 1 444 ? -20.186 -1.509 -6.840 1.00 84.12 444 VAL A O 1
ATOM 3523 N N . GLU A 1 445 ? -18.438 -0.142 -7.150 1.00 85.88 445 GLU A N 1
ATOM 3524 C CA . GLU A 1 445 ? -18.223 -0.501 -8.559 1.00 85.88 445 GLU A CA 1
ATOM 3525 C C . GLU A 1 445 ? -17.894 -1.993 -8.732 1.00 85.88 445 GLU A C 1
ATOM 3527 O O . GLU A 1 445 ? -18.443 -2.665 -9.614 1.00 85.88 445 GLU A O 1
ATOM 3532 N N . GLN A 1 446 ? -17.072 -2.561 -7.843 1.00 86.00 446 GLN A N 1
ATOM 3533 C CA . GLN A 1 446 ? -16.777 -3.996 -7.824 1.00 86.00 446 GLN A CA 1
ATOM 3534 C C . GLN A 1 446 ? -18.015 -4.841 -7.496 1.00 86.00 446 GLN A C 1
ATOM 3536 O O . GLN A 1 446 ? -18.207 -5.904 -8.094 1.00 86.00 446 GLN A O 1
ATOM 3541 N N . ALA A 1 447 ? -18.864 -4.394 -6.568 1.00 81.00 447 ALA A N 1
ATOM 3542 C CA . ALA A 1 447 ? -20.109 -5.082 -6.231 1.00 81.00 447 ALA A CA 1
ATOM 3543 C C . ALA A 1 447 ? -21.096 -5.083 -7.413 1.00 81.00 447 ALA A C 1
ATOM 3545 O O . ALA A 1 447 ? -21.672 -6.128 -7.727 1.00 81.00 447 ALA A O 1
ATOM 3546 N N . LEU A 1 448 ? -21.225 -3.952 -8.117 1.00 80.81 448 LEU A N 1
ATOM 3547 C CA . LEU A 1 448 ? -22.050 -3.825 -9.324 1.00 80.81 448 LEU A CA 1
ATOM 3548 C C . LEU A 1 448 ? -21.541 -4.729 -10.458 1.00 80.81 448 LEU A C 1
ATOM 3550 O O . LEU A 1 448 ? -22.325 -5.441 -11.090 1.00 80.81 448 LEU A O 1
ATOM 3554 N N . SER A 1 449 ? -20.223 -4.764 -10.668 1.00 82.50 449 SER A N 1
ATOM 3555 C CA . SER A 1 449 ? -19.585 -5.549 -11.736 1.00 82.50 449 SER A CA 1
ATOM 3556 C C . SER A 1 449 ? -19.733 -7.062 -11.550 1.00 82.50 449 SER A C 1
ATOM 3558 O O . SER A 1 449 ? -19.804 -7.807 -12.524 1.00 82.50 449 SER A O 1
ATOM 3560 N N . ARG A 1 450 ? -19.839 -7.549 -10.305 1.00 79.69 450 ARG A N 1
ATOM 3561 C CA . ARG A 1 450 ? -20.009 -8.985 -10.001 1.00 79.69 450 ARG A CA 1
ATOM 3562 C C . ARG A 1 450 ? -21.396 -9.538 -10.343 1.00 79.69 450 ARG A C 1
ATOM 3564 O O . ARG A 1 450 ? -21.674 -10.699 -10.046 1.00 79.69 450 ARG A O 1
ATOM 3571 N N . GLY A 1 451 ? -22.280 -8.737 -10.941 1.00 63.94 451 GLY A N 1
ATOM 3572 C CA . GLY A 1 451 ? -23.607 -9.191 -11.350 1.00 63.94 451 GLY A CA 1
ATOM 3573 C C . GLY A 1 451 ? -24.484 -9.622 -10.175 1.00 63.94 451 GLY A C 1
ATOM 3574 O O . GLY A 1 451 ? -25.455 -10.357 -10.375 1.00 63.94 451 GLY A O 1
ATOM 3575 N N . GLN A 1 452 ? -24.169 -9.176 -8.950 1.00 61.62 452 GLN A N 1
ATOM 3576 C CA . GLN A 1 452 ? -25.115 -9.239 -7.845 1.00 61.62 452 GLN A CA 1
ATOM 3577 C C . GLN A 1 452 ? -26.315 -8.381 -8.252 1.00 61.62 452 GLN A C 1
ATOM 3579 O O . GLN A 1 452 ? -26.266 -7.155 -8.213 1.00 61.62 452 GLN A O 1
ATOM 3584 N N . ARG A 1 453 ? -27.368 -9.035 -8.764 1.00 44.34 453 ARG A N 1
ATOM 3585 C CA . ARG A 1 453 ? -28.596 -8.375 -9.216 1.00 44.34 453 ARG A CA 1
ATOM 3586 C C . ARG A 1 453 ? -29.260 -7.710 -8.013 1.00 44.34 453 ARG A C 1
ATOM 3588 O O . ARG A 1 453 ? -30.034 -8.339 -7.297 1.00 44.34 453 ARG A O 1
ATOM 3595 N N . GLY A 1 454 ? -28.937 -6.438 -7.824 1.00 52.81 454 GLY A N 1
ATOM 3596 C CA . GLY A 1 454 ? -29.496 -5.565 -6.806 1.00 52.81 454 GLY A CA 1
ATOM 3597 C C . GLY A 1 454 ? -28.558 -5.295 -5.632 1.00 52.81 454 GLY A C 1
ATOM 3598 O O . GLY A 1 454 ? -27.635 -6.050 -5.339 1.00 52.81 454 GLY A O 1
ATOM 3599 N N . LEU A 1 455 ? -28.887 -4.224 -4.911 1.00 57.03 455 LEU A N 1
ATOM 3600 C CA . LEU A 1 455 ? -28.270 -3.729 -3.672 1.00 57.03 455 LEU A CA 1
ATOM 3601 C C . LEU A 1 455 ? -28.207 -4.753 -2.519 1.00 57.03 455 LEU A C 1
ATOM 3603 O O . LEU A 1 455 ? -27.707 -4.444 -1.445 1.00 57.03 455 LEU A O 1
ATOM 3607 N N . ALA A 1 456 ? -28.691 -5.979 -2.726 1.00 55.84 456 ALA A N 1
ATOM 3608 C CA . ALA A 1 456 ? -28.833 -7.029 -1.722 1.00 55.84 456 ALA A CA 1
ATOM 3609 C C . ALA A 1 456 ? -27.502 -7.558 -1.146 1.00 55.84 456 ALA A C 1
ATOM 3611 O O . ALA A 1 456 ? -27.524 -8.291 -0.161 1.00 55.84 456 ALA A O 1
ATOM 3612 N N . GLY A 1 457 ? -26.359 -7.218 -1.754 1.00 64.06 457 GLY A N 1
ATOM 3613 C CA . GLY A 1 457 ? -25.022 -7.530 -1.232 1.00 64.06 457 GLY A CA 1
ATOM 3614 C C . GLY A 1 457 ? -24.385 -6.406 -0.409 1.00 64.06 457 GLY A C 1
ATOM 3615 O O . GLY A 1 457 ? -23.420 -6.660 0.310 1.00 64.06 457 GLY A O 1
ATOM 3616 N N . LEU A 1 458 ? -24.911 -5.179 -0.498 1.00 74.25 458 LEU A N 1
ATOM 3617 C CA . LEU A 1 458 ? -24.415 -4.055 0.286 1.00 74.25 458 LEU A CA 1
ATOM 3618 C C . LEU A 1 458 ? -25.036 -4.096 1.685 1.00 74.25 458 LEU A C 1
ATOM 3620 O O . LEU A 1 458 ? -26.217 -4.423 1.835 1.00 74.25 458 LEU A O 1
ATOM 3624 N N . PRO A 1 459 ? -24.267 -3.772 2.736 1.00 75.69 459 PRO A N 1
ATOM 3625 C CA . PRO A 1 459 ? -24.838 -3.657 4.066 1.00 75.69 459 PRO A CA 1
ATOM 3626 C C . PRO A 1 459 ? -25.925 -2.573 4.065 1.00 75.69 459 PRO A C 1
ATOM 3628 O O . PRO A 1 459 ? -25.813 -1.580 3.350 1.00 75.69 459 PRO A O 1
ATOM 3631 N N . ALA A 1 460 ? -26.975 -2.748 4.874 1.00 80.88 460 ALA A N 1
ATOM 3632 C CA . ALA A 1 460 ? -28.166 -1.886 4.848 1.00 80.88 460 ALA A CA 1
ATOM 3633 C C . ALA A 1 460 ? -27.840 -0.383 4.947 1.00 80.88 460 ALA A C 1
ATOM 3635 O O . ALA A 1 460 ? -28.477 0.435 4.296 1.00 80.88 460 ALA A O 1
ATOM 3636 N N . TRP A 1 461 ? -26.798 -0.026 5.706 1.00 79.69 461 TRP A N 1
ATOM 3637 C CA . TRP A 1 461 ? -26.349 1.358 5.849 1.00 79.69 461 TRP A CA 1
ATOM 3638 C C . TRP A 1 461 ? -25.770 1.968 4.565 1.00 79.69 461 TRP A C 1
ATOM 3640 O O . TRP A 1 461 ? -25.795 3.186 4.448 1.00 79.69 461 TRP A O 1
ATOM 3650 N N . ALA A 1 462 ? -25.240 1.147 3.655 1.00 72.44 462 ALA A N 1
ATOM 3651 C CA . ALA A 1 462 ? -24.716 1.559 2.356 1.00 72.44 462 ALA A CA 1
ATOM 3652 C C . ALA A 1 462 ? -25.777 1.426 1.253 1.00 72.44 462 ALA A C 1
ATOM 3654 O O . ALA A 1 462 ? -25.770 2.209 0.312 1.00 72.44 462 ALA A O 1
ATOM 3655 N N . ALA A 1 463 ? -26.697 0.462 1.380 1.00 72.94 463 ALA A N 1
ATOM 3656 C CA . ALA A 1 463 ? -27.760 0.207 0.408 1.00 72.94 463 ALA A CA 1
ATOM 3657 C C . ALA A 1 463 ? -28.743 1.386 0.260 1.00 72.94 463 ALA A C 1
ATOM 3659 O O . ALA A 1 463 ? -29.161 1.682 -0.854 1.00 72.94 463 ALA A O 1
ATOM 3660 N N . ASP A 1 464 ? -29.075 2.079 1.355 1.00 68.88 464 ASP A N 1
ATOM 3661 C CA . ASP A 1 464 ? -29.963 3.256 1.321 1.00 68.88 464 ASP A CA 1
ATOM 3662 C C . ASP A 1 464 ? -29.290 4.506 0.721 1.00 68.88 464 ASP A C 1
ATOM 3664 O O . ASP A 1 464 ? -29.968 5.448 0.318 1.00 68.88 464 ASP A O 1
ATOM 3668 N N . GLU A 1 465 ? -27.956 4.528 0.647 1.00 65.38 465 GLU A N 1
ATOM 3669 C CA . GLU A 1 465 ? -27.163 5.697 0.247 1.00 65.38 465 GLU A CA 1
ATOM 3670 C C . GLU A 1 465 ? -26.448 5.495 -1.099 1.00 65.38 465 GLU A C 1
ATOM 3672 O O . GLU A 1 465 ? -25.557 6.259 -1.450 1.00 65.38 465 GLU A O 1
ATOM 3677 N N . THR A 1 466 ? -26.822 4.493 -1.898 1.00 60.97 466 THR A N 1
ATOM 3678 C CA . THR A 1 466 ? -26.075 4.150 -3.123 1.00 60.97 466 THR A CA 1
ATOM 3679 C C . THR A 1 466 ? -26.146 5.160 -4.254 1.00 60.97 466 THR A C 1
ATOM 3681 O O . THR A 1 466 ? -25.319 5.100 -5.159 1.00 60.97 466 THR A O 1
ATOM 3684 N N . GLU A 1 467 ? -27.095 6.096 -4.213 1.00 65.25 467 GLU A N 1
ATOM 3685 C CA . GLU A 1 467 ? -27.076 7.250 -5.121 1.00 65.25 467 GLU A CA 1
ATOM 3686 C C . GLU A 1 467 ? -26.012 8.288 -4.716 1.00 65.25 467 GLU A C 1
ATOM 3688 O O . GLU A 1 467 ? -25.677 9.164 -5.509 1.00 65.25 467 GLU A O 1
ATOM 3693 N N . ASP A 1 468 ? -25.452 8.187 -3.506 1.00 82.19 468 ASP A N 1
ATOM 3694 C CA . ASP A 1 468 ? -24.541 9.167 -2.924 1.00 82.19 468 ASP A CA 1
ATOM 3695 C C . ASP A 1 468 ? -23.426 8.484 -2.107 1.00 82.19 468 ASP A C 1
ATOM 3697 O O . ASP A 1 468 ? -23.416 8.475 -0.874 1.00 82.19 468 ASP A O 1
ATOM 3701 N N . VAL A 1 469 ? -22.449 7.908 -2.820 1.00 83.38 469 VAL A N 1
ATOM 3702 C CA . VAL A 1 469 ? -21.245 7.276 -2.237 1.00 83.38 469 VAL A CA 1
ATOM 3703 C C . VAL A 1 469 ? -20.538 8.205 -1.240 1.00 83.38 469 VAL A C 1
ATOM 3705 O O . VAL A 1 469 ? -19.992 7.731 -0.243 1.00 83.38 469 VAL A O 1
ATOM 3708 N N . ALA A 1 470 ? -20.595 9.522 -1.457 1.00 86.31 470 ALA A N 1
ATOM 3709 C CA . ALA A 1 470 ? -20.007 10.507 -0.559 1.00 86.31 470 ALA A CA 1
ATOM 3710 C C . ALA A 1 470 ? -20.737 10.571 0.796 1.00 86.31 470 ALA A C 1
ATOM 3712 O O . ALA A 1 470 ? -20.082 10.670 1.836 1.00 86.31 470 ALA A O 1
ATOM 3713 N N . LYS A 1 471 ? -22.074 10.446 0.830 1.00 88.00 471 LYS A N 1
ATOM 3714 C CA . LYS A 1 471 ? -22.817 10.296 2.098 1.00 88.00 471 LYS A CA 1
ATOM 3715 C C . LYS A 1 471 ? -22.441 9.008 2.826 1.00 88.00 471 LYS A C 1
ATOM 3717 O O . LYS A 1 471 ? -22.153 9.073 4.025 1.00 88.00 471 LYS A O 1
ATOM 3722 N N . ALA A 1 472 ? -22.334 7.894 2.100 1.00 87.69 472 ALA A N 1
ATOM 3723 C CA . ALA A 1 472 ? -21.960 6.609 2.689 1.00 87.69 472 ALA A CA 1
ATOM 3724 C C . ALA A 1 472 ? -20.546 6.664 3.287 1.00 87.69 472 ALA A C 1
ATOM 3726 O O . ALA A 1 472 ? -20.316 6.185 4.402 1.00 87.69 472 ALA A O 1
ATOM 3727 N N . ALA A 1 473 ? -19.614 7.315 2.583 1.00 89.00 473 ALA A N 1
ATOM 3728 C CA . ALA A 1 473 ? -18.266 7.580 3.069 1.00 89.00 473 ALA A CA 1
ATOM 3729 C C . ALA A 1 473 ? -18.268 8.469 4.311 1.00 89.00 473 ALA A C 1
ATOM 3731 O O . ALA A 1 473 ? -17.642 8.110 5.303 1.00 89.00 473 ALA A O 1
ATOM 3732 N N . LEU A 1 474 ? -19.037 9.559 4.312 1.00 90.38 474 LEU A N 1
ATOM 3733 C CA . LEU A 1 474 ? -19.154 10.454 5.463 1.00 90.38 474 LEU A CA 1
ATOM 3734 C C . LEU A 1 474 ? -19.750 9.756 6.694 1.00 90.38 474 LEU A C 1
ATOM 3736 O O . LEU A 1 474 ? -19.340 10.016 7.827 1.00 90.38 474 LEU A O 1
ATOM 3740 N N . LYS A 1 475 ? -20.736 8.876 6.497 1.00 92.31 475 LYS A N 1
ATOM 3741 C CA . LYS A 1 475 ? -21.312 8.065 7.573 1.00 92.31 475 LYS A CA 1
ATOM 3742 C C . LYS A 1 475 ? -20.278 7.090 8.125 1.00 92.31 475 LYS A C 1
ATOM 3744 O O . LYS A 1 475 ? -20.128 6.994 9.341 1.00 92.31 475 LYS A O 1
ATOM 3749 N N . LEU A 1 476 ? -19.540 6.407 7.249 1.00 92.00 476 LEU A N 1
ATOM 3750 C CA . LEU A 1 476 ? -18.456 5.509 7.637 1.00 92.00 476 LEU A CA 1
ATOM 3751 C C . LEU A 1 476 ? -17.367 6.236 8.421 1.00 92.00 476 LEU A C 1
ATOM 3753 O O . LEU A 1 476 ? -17.033 5.803 9.522 1.00 92.00 476 LEU A O 1
ATOM 3757 N N . THR A 1 477 ? -16.856 7.350 7.906 1.00 92.56 477 THR A N 1
ATOM 3758 C CA . THR A 1 477 ? -15.767 8.088 8.550 1.00 92.56 477 THR A CA 1
ATOM 3759 C C . THR A 1 477 ? -16.200 8.645 9.896 1.00 92.56 477 THR A C 1
ATOM 3761 O O . THR A 1 477 ? -15.454 8.485 10.850 1.00 92.56 477 THR A O 1
ATOM 3764 N N . ARG A 1 478 ? -17.427 9.168 10.043 1.00 92.62 478 ARG A N 1
ATOM 3765 C CA . ARG A 1 478 ? -17.957 9.622 11.346 1.00 92.62 478 ARG A CA 1
ATOM 3766 C C . ARG A 1 478 ? -18.131 8.498 12.362 1.00 92.62 478 ARG A C 1
ATOM 3768 O O . ARG A 1 478 ? -17.791 8.673 13.532 1.00 92.62 478 ARG A O 1
ATOM 3775 N N . THR A 1 479 ? -18.674 7.354 11.948 1.00 93.06 479 THR A N 1
ATOM 3776 C CA . THR A 1 479 ? -18.846 6.210 12.856 1.00 93.06 479 THR A CA 1
ATOM 3777 C C . THR A 1 479 ? -17.488 5.670 13.299 1.00 93.06 479 THR A C 1
ATOM 3779 O O . THR A 1 479 ? -17.286 5.376 14.478 1.00 93.06 479 THR A O 1
ATOM 3782 N N . LEU A 1 480 ? -16.529 5.580 12.374 1.00 92.56 480 LEU A N 1
ATOM 3783 C CA . LEU A 1 480 ? -15.166 5.165 12.687 1.00 92.56 480 LEU A CA 1
ATOM 3784 C C . LEU A 1 480 ? -14.415 6.213 13.509 1.00 92.56 480 LEU A C 1
ATOM 3786 O O . LEU A 1 480 ? -13.690 5.828 14.416 1.00 92.56 480 LEU A O 1
ATOM 3790 N N . GLU A 1 481 ? -14.626 7.508 13.279 1.00 92.62 481 GLU A N 1
ATOM 3791 C CA . GLU A 1 481 ? -14.038 8.599 14.062 1.00 92.62 481 GLU A CA 1
ATOM 3792 C C . GLU A 1 481 ? -14.404 8.459 15.542 1.00 92.62 481 GLU A C 1
ATOM 3794 O O . GLU A 1 481 ? -13.531 8.382 16.408 1.00 92.62 481 GLU A O 1
ATOM 3799 N N . GLN A 1 482 ? -15.697 8.300 15.833 1.00 92.19 482 GLN A N 1
ATOM 3800 C CA . GLN A 1 482 ? -16.189 8.119 17.201 1.00 92.19 482 GLN A CA 1
ATOM 3801 C C . GLN A 1 482 ? -15.562 6.903 17.899 1.00 92.19 482 GLN A C 1
ATOM 3803 O O . GLN A 1 482 ? -15.333 6.936 19.109 1.00 92.19 482 GLN A O 1
ATOM 3808 N N . MET A 1 483 ? -15.271 5.839 17.145 1.00 93.81 483 MET A N 1
ATOM 3809 C CA . MET A 1 483 ? -14.794 4.567 17.688 1.00 93.81 483 MET A CA 1
ATOM 3810 C C . MET A 1 483 ? -13.266 4.428 17.745 1.00 93.81 483 MET A C 1
ATOM 3812 O O . MET A 1 483 ? -12.757 3.841 18.700 1.00 93.81 483 MET A O 1
ATOM 3816 N N . LEU A 1 484 ? -12.543 4.938 16.746 1.00 90.94 484 LEU A N 1
ATOM 3817 C CA . LEU A 1 484 ? -11.082 4.855 16.625 1.00 90.94 484 LEU A CA 1
ATOM 3818 C C . LEU A 1 484 ? -10.384 6.010 17.340 1.00 90.94 484 LEU A C 1
ATOM 3820 O O . LEU A 1 484 ? -9.397 5.794 18.045 1.00 90.94 484 LEU A O 1
ATOM 3824 N N . PHE A 1 485 ? -10.892 7.232 17.170 1.00 87.12 485 PHE A N 1
ATOM 3825 C CA . PHE A 1 485 ? -10.227 8.428 17.672 1.00 87.12 485 PHE A CA 1
ATOM 3826 C C . PHE A 1 485 ? -10.576 8.640 19.138 1.00 87.12 485 PHE A C 1
ATOM 3828 O O . PHE A 1 485 ? -9.676 8.863 19.944 1.00 87.12 485 PHE A O 1
ATOM 3835 N N . ALA A 1 486 ? -11.842 8.474 19.530 1.00 84.75 486 ALA A N 1
ATOM 3836 C CA . ALA A 1 486 ? -12.321 8.806 20.872 1.00 84.75 486 ALA A CA 1
ATOM 3837 C C . ALA A 1 486 ? -11.873 10.227 21.291 1.00 84.75 486 ALA A C 1
ATOM 3839 O O . ALA A 1 486 ? -12.491 11.204 20.887 1.00 84.75 486 ALA A O 1
ATOM 3840 N N . SER A 1 487 ? -10.795 10.360 22.075 1.00 84.62 487 SER A N 1
ATOM 3841 C CA . SER A 1 487 ? -10.182 11.647 22.458 1.00 84.62 487 SER A CA 1
ATOM 3842 C C . SER A 1 487 ? -8.825 11.932 21.794 1.00 84.62 487 SER A C 1
ATOM 3844 O O . SER A 1 487 ? -8.158 12.907 22.138 1.00 84.62 487 SER A O 1
ATOM 3846 N N . LYS A 1 488 ? -8.353 11.038 20.930 1.00 92.50 488 LYS A N 1
ATOM 3847 C CA . LYS A 1 488 ? -7.074 11.112 20.220 1.00 92.50 488 LYS A CA 1
ATOM 3848 C C . LYS A 1 488 ? -7.281 11.790 18.865 1.00 92.50 488 LYS A C 1
ATOM 3850 O O . LYS A 1 488 ? -8.367 11.740 18.309 1.00 92.50 488 LYS A O 1
ATOM 3855 N N . SER A 1 489 ? -6.225 12.377 18.313 1.00 91.94 489 SER A N 1
ATOM 3856 C CA . SER A 1 489 ? -6.222 12.946 16.957 1.00 91.94 489 SER A CA 1
ATOM 3857 C C . SER A 1 489 ? -5.749 11.964 15.878 1.00 91.94 489 SER A C 1
ATOM 3859 O O . SER A 1 489 ? -5.751 12.321 14.708 1.00 91.94 489 SER A O 1
ATOM 3861 N N . SER A 1 490 ? -5.312 10.761 16.261 1.00 95.81 490 SER A N 1
ATOM 3862 C CA . SER A 1 490 ? -4.871 9.693 15.357 1.00 95.81 490 SER A CA 1
ATOM 3863 C C . SER A 1 490 ? -5.015 8.318 16.014 1.00 95.81 490 SER A C 1
ATOM 3865 O O . SER A 1 490 ? -5.103 8.208 17.246 1.00 95.81 490 SER A O 1
ATOM 3867 N N . PHE A 1 491 ? -5.026 7.267 15.197 1.00 96.81 491 PHE A N 1
ATOM 3868 C CA . PHE A 1 491 ? -5.139 5.871 15.626 1.00 96.81 491 PHE A CA 1
ATOM 3869 C C . PHE A 1 491 ? -4.034 5.005 15.011 1.00 96.81 491 PHE A C 1
ATOM 3871 O O . PHE A 1 491 ? -3.324 5.431 14.105 1.00 96.81 491 PHE A O 1
ATOM 3878 N N . VAL A 1 492 ? -3.854 3.799 15.553 1.00 96.94 492 VAL A N 1
ATOM 3879 C CA . VAL A 1 492 ? -2.874 2.807 15.072 1.00 96.94 492 VAL A CA 1
ATOM 3880 C C . VAL A 1 492 ? -3.581 1.573 14.513 1.00 96.94 492 VAL A C 1
ATOM 3882 O O . VAL A 1 492 ? -4.760 1.344 14.792 1.00 96.94 492 VAL A O 1
ATOM 3885 N N . LEU A 1 493 ? -2.850 0.731 13.784 1.00 97.38 493 LEU A N 1
ATOM 3886 C CA . LEU A 1 493 ? -3.369 -0.509 13.207 1.00 97.38 493 LEU A CA 1
ATOM 3887 C C . LEU A 1 493 ? -4.058 -1.414 14.247 1.00 97.38 493 LEU A C 1
ATOM 3889 O O . LEU A 1 493 ? -5.098 -2.016 13.975 1.00 97.38 493 LEU A O 1
ATOM 3893 N N . GLU A 1 494 ? -3.534 -1.482 15.473 1.00 97.50 494 GLU A N 1
ATOM 3894 C CA . GLU A 1 494 ? -4.134 -2.273 16.550 1.00 97.50 494 GLU A CA 1
ATOM 3895 C C . GLU A 1 494 ? -5.508 -1.754 16.985 1.00 97.50 494 GLU A C 1
ATOM 3897 O O . GLU A 1 494 ? -6.332 -2.536 17.462 1.00 97.50 494 GLU A O 1
ATOM 3902 N N . ASP A 1 495 ? -5.777 -0.456 16.833 1.00 96.88 495 ASP A N 1
ATOM 3903 C CA . ASP A 1 495 ? -7.096 0.108 17.122 1.00 96.88 495 ASP A CA 1
ATOM 3904 C C . ASP A 1 495 ? -8.124 -0.395 16.091 1.00 96.88 495 ASP A C 1
ATOM 3906 O O . ASP A 1 495 ? -9.226 -0.789 16.476 1.00 96.88 495 ASP A O 1
ATOM 3910 N N . MET A 1 496 ? -7.740 -0.538 14.814 1.00 97.62 496 MET A N 1
ATOM 3911 C CA . MET A 1 496 ? -8.579 -1.202 13.802 1.00 97.62 496 MET A CA 1
ATOM 3912 C C . MET A 1 496 ? -8.775 -2.690 14.101 1.00 97.62 496 MET A C 1
ATOM 3914 O O . MET A 1 496 ? -9.895 -3.191 13.995 1.00 97.62 496 MET A O 1
ATOM 3918 N N . MET A 1 497 ? -7.719 -3.399 14.522 1.00 97.94 497 MET A N 1
ATOM 3919 C CA . MET A 1 497 ? -7.819 -4.817 14.898 1.00 97.94 497 MET A CA 1
ATOM 3920 C C . MET A 1 497 ? -8.840 -5.035 16.024 1.00 97.94 497 MET A C 1
ATOM 3922 O O . MET A 1 497 ? -9.638 -5.969 15.957 1.00 97.94 497 MET A O 1
ATOM 3926 N N . ARG A 1 498 ? -8.878 -4.144 17.026 1.00 96.56 498 ARG A N 1
ATOM 3927 C CA . ARG A 1 498 ? -9.854 -4.201 18.130 1.00 96.56 498 ARG A CA 1
ATOM 3928 C C . ARG A 1 498 ? -11.299 -3.999 17.676 1.00 96.56 498 ARG A C 1
ATOM 3930 O O . ARG A 1 498 ? -12.204 -4.533 18.309 1.00 96.56 498 ARG A O 1
ATOM 3937 N N . ILE A 1 499 ? -11.527 -3.232 16.610 1.00 96.44 499 ILE A N 1
ATOM 3938 C CA . ILE A 1 499 ? -12.869 -3.026 16.046 1.00 96.44 499 ILE A CA 1
ATOM 3939 C C . ILE A 1 499 ? -13.271 -4.200 15.146 1.00 96.44 499 ILE A C 1
ATOM 3941 O O . ILE A 1 499 ? -14.407 -4.664 15.222 1.00 96.44 499 ILE A O 1
ATOM 3945 N N . LEU A 1 500 ? -12.357 -4.706 14.311 1.00 97.38 500 LEU A N 1
ATOM 3946 C CA . LEU A 1 500 ? -12.615 -5.832 13.402 1.00 97.38 500 LEU A CA 1
ATOM 3947 C C . LEU A 1 500 ? -12.851 -7.154 14.136 1.00 97.38 500 LEU A C 1
ATOM 3949 O O . LEU A 1 500 ? -13.708 -7.940 13.719 1.00 97.38 500 LEU A O 1
ATOM 3953 N N . TRP A 1 501 ? -12.115 -7.371 15.230 1.00 97.62 501 TRP A N 1
ATOM 3954 C CA . TRP A 1 501 ? -12.197 -8.552 16.089 1.00 97.62 501 TRP A CA 1
ATOM 3955 C C . TRP A 1 501 ? -12.474 -8.134 17.535 1.00 97.62 501 TRP A C 1
ATOM 3957 O O . TRP A 1 501 ? -11.560 -8.109 18.363 1.00 97.62 501 TRP A O 1
ATOM 3967 N N . PRO A 1 502 ? -13.730 -7.802 17.878 1.00 96.44 502 PRO A N 1
ATOM 3968 C CA . PRO A 1 502 ? -14.066 -7.289 19.205 1.00 96.44 502 PRO A CA 1
ATOM 3969 C C . PRO A 1 502 ? -13.795 -8.257 20.358 1.00 96.44 502 PRO A C 1
ATOM 3971 O O . PRO A 1 502 ? -13.574 -7.821 21.486 1.00 96.44 502 PRO A O 1
ATOM 3974 N N . ALA A 1 503 ? -13.803 -9.564 20.085 1.00 96.00 503 ALA A N 1
ATOM 3975 C CA . ALA A 1 503 ? -13.458 -10.599 21.055 1.00 96.00 503 ALA A CA 1
ATOM 3976 C C . ALA A 1 503 ? -11.937 -10.836 21.184 1.00 96.00 503 ALA A C 1
ATOM 3978 O O . ALA A 1 503 ? -11.517 -11.701 21.959 1.00 96.00 503 ALA A O 1
ATOM 3979 N N . SER A 1 504 ? -11.102 -10.106 20.430 1.00 96.81 504 SER A N 1
ATOM 3980 C CA . SER A 1 504 ? -9.644 -10.252 20.475 1.00 96.81 504 SER A CA 1
ATOM 3981 C C . SER A 1 504 ? -9.073 -9.843 21.831 1.00 96.81 504 SER A C 1
ATOM 3983 O O . SER A 1 504 ? -9.376 -8.789 22.394 1.00 96.81 504 SER A O 1
ATOM 3985 N N . GLN A 1 505 ? -8.212 -10.699 22.376 1.00 96.25 505 GLN A N 1
ATOM 3986 C CA . GLN A 1 505 ? -7.401 -10.376 23.543 1.00 96.25 505 GLN A CA 1
ATOM 3987 C C . GLN A 1 505 ? -6.078 -9.744 23.107 1.00 96.25 505 GLN A C 1
ATOM 3989 O O . GLN A 1 505 ? -5.689 -9.796 21.942 1.00 96.25 505 GLN A O 1
ATOM 3994 N N . LEU A 1 506 ? -5.327 -9.189 24.062 1.00 96.12 506 LEU A N 1
ATOM 3995 C CA . LEU A 1 506 ? -4.018 -8.600 23.770 1.00 96.12 506 LEU A CA 1
ATOM 3996 C C . LEU A 1 506 ? -3.053 -9.603 23.110 1.00 96.12 506 LEU A C 1
ATOM 3998 O O . LEU A 1 506 ? -2.320 -9.218 22.207 1.00 96.12 506 LEU A O 1
ATOM 4002 N N . SER A 1 507 ? -3.077 -10.878 23.515 1.00 97.56 507 SER A N 1
ATOM 4003 C CA . SER A 1 507 ? -2.282 -11.939 22.878 1.00 97.56 507 SER A CA 1
ATOM 4004 C C . SER A 1 507 ? -2.624 -12.120 21.402 1.00 97.56 507 SER A C 1
ATOM 4006 O O . SER A 1 507 ? -1.729 -12.299 20.584 1.00 97.56 507 SER A O 1
ATOM 4008 N N . ASP A 1 508 ? -3.912 -12.033 21.071 1.00 98.00 508 ASP A N 1
ATOM 4009 C CA . ASP A 1 508 ? -4.425 -12.233 19.718 1.00 98.00 508 ASP A CA 1
ATOM 4010 C C . ASP A 1 508 ? -3.997 -11.051 18.829 1.00 98.00 508 ASP A C 1
ATOM 4012 O O . ASP A 1 508 ? -3.514 -11.240 17.716 1.00 98.00 508 ASP A O 1
ATOM 4016 N N . ILE A 1 509 ? -4.066 -9.825 19.361 1.00 98.06 509 ILE A N 1
ATOM 4017 C CA . ILE A 1 509 ? -3.583 -8.609 18.685 1.00 98.06 509 ILE A CA 1
ATOM 4018 C C . ILE A 1 509 ? -2.068 -8.664 18.448 1.00 98.06 509 ILE A C 1
ATOM 4020 O O . ILE A 1 509 ? -1.608 -8.318 17.364 1.00 98.06 509 ILE A O 1
ATOM 4024 N N . LEU A 1 510 ? -1.281 -9.111 19.433 1.00 97.94 510 LEU A N 1
ATOM 4025 C CA . LEU A 1 510 ? 0.172 -9.248 19.279 1.00 97.94 510 LEU A CA 1
ATOM 4026 C C . LEU A 1 510 ? 0.547 -10.304 18.231 1.00 97.94 510 LEU A C 1
ATOM 4028 O O . LEU A 1 510 ? 1.506 -10.103 17.488 1.00 97.94 510 LEU A O 1
ATOM 4032 N N . GLU A 1 511 ? -0.213 -11.397 18.138 1.00 98.25 511 GLU A N 1
ATOM 4033 C CA . GLU A 1 511 ? -0.033 -12.411 17.095 1.00 98.25 511 GLU A CA 1
ATOM 4034 C C . GLU A 1 511 ? -0.322 -11.831 15.701 1.00 98.25 511 GLU A C 1
ATOM 4036 O O . GLU A 1 511 ? 0.506 -11.966 14.800 1.00 98.25 511 GLU A O 1
ATOM 4041 N N . MET A 1 512 ? -1.440 -11.113 15.532 1.00 98.25 512 MET A N 1
ATOM 4042 C CA . MET A 1 512 ? -1.758 -10.438 14.264 1.00 98.25 512 MET A CA 1
ATOM 4043 C C . MET A 1 512 ? -0.706 -9.385 13.905 1.00 98.25 512 MET A C 1
ATOM 4045 O O . MET A 1 512 ? -0.281 -9.313 12.754 1.00 98.25 512 MET A O 1
ATOM 4049 N N . ARG A 1 513 ? -0.217 -8.618 14.888 1.00 97.62 513 ARG A N 1
ATOM 4050 C CA . ARG A 1 513 ? 0.882 -7.664 14.695 1.00 97.62 513 ARG A CA 1
ATOM 4051 C C . ARG A 1 513 ? 2.163 -8.363 14.245 1.00 97.62 513 ARG A C 1
ATOM 4053 O O . ARG A 1 513 ? 2.825 -7.857 13.345 1.00 97.62 513 ARG A O 1
ATOM 4060 N N . ARG A 1 514 ? 2.499 -9.526 14.820 1.00 98.12 514 ARG A N 1
ATOM 4061 C CA . ARG A 1 514 ? 3.652 -10.322 14.371 1.00 98.12 514 ARG A CA 1
ATOM 4062 C C . ARG A 1 514 ? 3.518 -10.678 12.895 1.00 98.12 514 ARG A C 1
ATOM 4064 O O . ARG A 1 514 ? 4.487 -10.539 12.158 1.00 98.12 514 ARG A O 1
ATOM 4071 N N . TRP A 1 515 ? 2.328 -11.086 12.449 1.00 98.00 515 TRP A N 1
ATOM 4072 C CA . TRP A 1 515 ? 2.094 -11.354 11.030 1.00 98.00 515 TRP A CA 1
ATOM 4073 C C . TRP A 1 515 ? 2.268 -10.099 10.174 1.00 98.00 515 TRP A C 1
ATOM 4075 O O . TRP A 1 515 ? 2.922 -10.196 9.145 1.00 98.00 515 TRP A O 1
ATOM 4085 N N . CYS A 1 516 ? 1.775 -8.931 10.602 1.00 96.81 516 CYS A N 1
ATOM 4086 C CA . CYS A 1 516 ? 2.011 -7.674 9.882 1.00 96.81 516 CYS A CA 1
ATOM 4087 C C . CYS A 1 516 ? 3.507 -7.348 9.767 1.00 96.81 516 CYS A C 1
ATOM 4089 O O . CYS A 1 516 ? 3.956 -6.968 8.695 1.00 96.81 516 CYS A O 1
ATOM 4091 N N . THR A 1 517 ? 4.300 -7.551 10.823 1.00 96.12 517 THR A N 1
ATOM 4092 C CA . THR A 1 517 ? 5.762 -7.370 10.760 1.00 96.12 517 THR A CA 1
ATOM 4093 C C . THR A 1 517 ? 6.418 -8.364 9.800 1.00 96.12 517 THR A C 1
ATOM 4095 O O . THR A 1 517 ? 7.229 -7.969 8.975 1.00 96.12 517 THR A O 1
ATOM 4098 N N . GLU A 1 518 ? 6.026 -9.642 9.834 1.00 95.44 518 GLU A N 1
ATOM 4099 C CA . GLU A 1 518 ? 6.508 -10.642 8.868 1.00 95.44 518 GLU A CA 1
ATOM 4100 C C . GLU A 1 518 ? 6.166 -10.246 7.416 1.00 95.44 518 GLU A C 1
ATOM 4102 O O . GLU A 1 518 ? 6.950 -10.491 6.495 1.00 95.44 518 GLU A O 1
ATOM 4107 N N . MET A 1 519 ? 4.992 -9.642 7.202 1.00 93.56 519 MET A N 1
ATOM 4108 C CA . MET A 1 519 ? 4.551 -9.135 5.902 1.00 93.56 519 MET A CA 1
ATOM 4109 C C . MET A 1 519 ? 5.358 -7.906 5.480 1.00 93.56 519 MET A C 1
ATOM 4111 O O . MET A 1 519 ? 5.837 -7.888 4.349 1.00 93.56 519 MET A O 1
ATOM 4115 N N . ALA A 1 520 ? 5.558 -6.937 6.375 1.00 92.50 520 ALA A N 1
ATOM 4116 C CA . ALA A 1 520 ? 6.381 -5.748 6.153 1.00 92.50 520 ALA A CA 1
ATOM 4117 C C . ALA A 1 520 ? 7.810 -6.134 5.745 1.00 92.50 520 ALA A C 1
ATOM 4119 O O . ALA A 1 520 ? 8.269 -5.760 4.667 1.00 92.50 520 ALA A O 1
ATOM 4120 N N . ASP A 1 521 ? 8.454 -7.013 6.519 1.00 92.81 521 ASP A N 1
ATOM 4121 C CA . ASP A 1 521 ? 9.785 -7.547 6.216 1.00 92.81 521 ASP A CA 1
ATOM 4122 C C . ASP A 1 521 ? 9.819 -8.229 4.840 1.00 92.81 521 ASP A C 1
ATOM 4124 O O . ASP A 1 521 ? 10.781 -8.110 4.075 1.00 92.81 521 ASP A O 1
ATOM 4128 N N . SER A 1 522 ? 8.772 -8.994 4.509 1.00 90.38 522 SER A N 1
ATOM 4129 C CA . SER A 1 522 ? 8.670 -9.646 3.205 1.00 90.38 522 SER A CA 1
ATOM 4130 C C . SER A 1 522 ? 8.498 -8.637 2.070 1.00 90.38 522 SER A C 1
ATOM 4132 O O . SER A 1 522 ? 9.006 -8.886 0.974 1.00 90.38 522 SER A O 1
ATOM 4134 N N . LEU A 1 523 ? 7.774 -7.538 2.292 1.00 88.62 523 LEU A N 1
ATOM 4135 C CA . LEU A 1 523 ? 7.600 -6.475 1.308 1.00 88.62 523 LEU A CA 1
ATOM 4136 C C . LEU A 1 523 ? 8.920 -5.763 1.070 1.00 88.62 523 LEU A C 1
ATOM 4138 O O . LEU A 1 523 ? 9.351 -5.714 -0.079 1.00 88.62 523 LEU A O 1
ATOM 4142 N N . GLU A 1 524 ? 9.600 -5.325 2.127 1.00 89.44 524 GLU A N 1
ATOM 4143 C CA . GLU A 1 524 ? 10.890 -4.633 2.053 1.00 89.44 524 GLU A CA 1
ATOM 4144 C C . GLU A 1 524 ? 11.949 -5.451 1.313 1.00 89.44 524 GLU A C 1
ATOM 4146 O O . GLU A 1 524 ? 12.622 -4.937 0.424 1.00 89.44 524 GLU A O 1
ATOM 4151 N N . ARG A 1 525 ? 12.044 -6.759 1.583 1.00 91.50 525 ARG A N 1
ATOM 4152 C CA . ARG A 1 525 ? 12.991 -7.646 0.876 1.00 91.50 525 ARG A CA 1
ATOM 4153 C C . ARG A 1 525 ? 12.738 -7.740 -0.624 1.00 91.50 525 ARG A C 1
ATOM 4155 O O . ARG A 1 525 ? 13.652 -8.060 -1.383 1.00 91.50 525 ARG A O 1
ATOM 4162 N N . THR A 1 526 ? 11.487 -7.563 -1.039 1.00 91.94 526 THR A N 1
ATOM 4163 C CA . THR A 1 526 ? 11.094 -7.632 -2.451 1.00 91.94 526 THR A CA 1
ATOM 4164 C C . THR A 1 526 ? 10.986 -6.266 -3.105 1.00 91.94 526 THR A C 1
ATOM 4166 O O . THR A 1 526 ? 10.937 -6.221 -4.331 1.00 91.94 526 THR A O 1
ATOM 4169 N N . ALA A 1 527 ? 10.942 -5.189 -2.324 1.00 92.25 527 ALA A N 1
ATOM 4170 C CA . ALA A 1 527 ? 10.796 -3.836 -2.819 1.00 92.25 527 ALA A CA 1
ATOM 4171 C C . ALA A 1 527 ? 12.033 -3.430 -3.619 1.00 92.25 527 ALA A C 1
ATOM 4173 O O . ALA A 1 527 ? 13.172 -3.746 -3.269 1.00 92.25 527 ALA A O 1
ATOM 4174 N N . THR A 1 528 ? 11.799 -2.729 -4.718 1.00 93.56 528 THR A N 1
ATOM 4175 C CA . THR A 1 528 ? 12.853 -2.181 -5.565 1.00 93.56 528 THR A CA 1
ATOM 4176 C C . THR A 1 528 ? 12.588 -0.715 -5.811 1.00 93.56 528 THR A C 1
ATOM 4178 O O . THR A 1 528 ? 11.448 -0.256 -5.736 1.00 93.56 528 THR A O 1
ATOM 4181 N N . GLN A 1 529 ? 13.645 0.021 -6.145 1.00 92.75 529 GLN A N 1
ATOM 4182 C CA . GLN A 1 529 ? 13.467 1.369 -6.654 1.00 92.75 529 GLN A CA 1
ATOM 4183 C C . GLN A 1 529 ? 12.617 1.332 -7.919 1.00 92.75 529 GLN A C 1
ATOM 4185 O O . GLN A 1 529 ? 12.659 0.379 -8.703 1.00 92.75 529 GLN A O 1
ATOM 4190 N N . THR A 1 530 ? 11.838 2.390 -8.075 1.00 94.12 530 THR A N 1
ATOM 4191 C CA . THR A 1 530 ? 11.049 2.657 -9.262 1.00 94.12 530 THR A CA 1
ATOM 4192 C C . THR A 1 530 ? 11.970 2.698 -10.484 1.00 94.12 530 THR A C 1
ATOM 4194 O O . THR A 1 530 ? 12.845 3.564 -10.530 1.00 94.12 530 THR A O 1
ATOM 4197 N N . PRO A 1 531 ? 11.811 1.791 -11.466 1.00 95.19 531 PRO A N 1
ATOM 4198 C CA . PRO A 1 531 ? 12.636 1.809 -12.665 1.00 95.19 531 PRO A CA 1
ATOM 4199 C C . PRO A 1 531 ? 12.474 3.144 -13.406 1.00 95.19 531 PRO A C 1
ATOM 4201 O O . PRO A 1 531 ? 11.336 3.620 -13.533 1.00 95.19 531 PRO A O 1
ATOM 4204 N N . PRO A 1 532 ? 13.576 3.760 -13.871 1.00 96.69 532 PRO A N 1
ATOM 4205 C CA . PRO A 1 532 ? 13.517 4.995 -14.638 1.00 96.69 532 PRO A CA 1
ATOM 4206 C C . PRO A 1 532 ? 12.725 4.800 -15.932 1.00 96.69 532 PRO A C 1
ATOM 4208 O O . PRO A 1 532 ? 12.677 3.706 -16.501 1.00 96.69 532 PRO A O 1
ATOM 4211 N N . LEU A 1 533 ? 12.094 5.877 -16.394 1.00 96.75 533 LEU A N 1
ATOM 4212 C CA . LEU A 1 533 ? 11.440 5.901 -17.698 1.00 96.75 533 LEU A CA 1
ATOM 4213 C C . LEU A 1 533 ? 12.476 5.747 -18.807 1.00 96.75 533 LEU A C 1
ATOM 4215 O O . LEU A 1 533 ? 13.584 6.277 -18.702 1.00 96.75 533 LEU A O 1
ATOM 4219 N N . LEU A 1 534 ? 12.096 5.026 -19.858 1.00 96.50 534 LEU A N 1
ATOM 4220 C CA . LEU A 1 534 ? 12.857 4.995 -21.095 1.00 96.50 534 LEU A CA 1
ATOM 4221 C C . LEU A 1 534 ? 13.005 6.434 -21.633 1.00 96.50 534 LEU A C 1
ATOM 4223 O O . LEU A 1 534 ? 12.009 7.163 -21.643 1.00 96.50 534 LEU A O 1
ATOM 4227 N N . PRO A 1 535 ? 14.213 6.864 -22.045 1.00 97.19 535 PRO A N 1
ATOM 4228 C CA . PRO A 1 535 ? 14.409 8.160 -22.686 1.00 97.19 535 PRO A CA 1
ATOM 4229 C C . PRO A 1 535 ? 13.483 8.348 -23.896 1.00 97.19 535 PRO A C 1
ATOM 4231 O O . PRO A 1 535 ? 13.210 7.393 -24.623 1.00 97.19 535 PRO A O 1
ATOM 4234 N N . GLU A 1 536 ? 12.993 9.574 -24.092 1.00 96.00 536 GLU A N 1
ATOM 4235 C CA . GLU A 1 536 ? 11.982 9.899 -25.111 1.00 96.00 536 GLU A CA 1
ATOM 4236 C C . GLU A 1 536 ? 12.454 9.558 -26.533 1.00 96.00 536 GLU A C 1
ATOM 4238 O O . GLU A 1 536 ? 11.693 8.998 -27.311 1.00 96.00 536 GLU A O 1
ATOM 4243 N N . ASP A 1 537 ? 13.738 9.766 -26.832 1.00 96.06 537 ASP A N 1
ATOM 4244 C CA . ASP A 1 537 ? 14.367 9.405 -28.106 1.00 96.06 537 ASP A CA 1
ATOM 4245 C C . ASP A 1 537 ? 14.312 7.896 -28.387 1.00 96.06 537 ASP A C 1
ATOM 4247 O O . ASP A 1 537 ? 13.982 7.471 -29.492 1.00 96.06 537 ASP A O 1
ATOM 4251 N N . GLN A 1 538 ? 14.574 7.068 -27.374 1.00 95.62 538 GLN A N 1
ATOM 4252 C CA . GLN A 1 538 ? 14.485 5.612 -27.514 1.00 95.62 538 GLN A CA 1
ATOM 4253 C C . GLN A 1 538 ? 13.036 5.130 -27.598 1.00 95.62 538 GLN A C 1
ATOM 4255 O O . GLN A 1 538 ? 12.756 4.132 -28.262 1.00 95.62 538 GLN A O 1
ATOM 4260 N N . LEU A 1 539 ? 12.110 5.812 -26.922 1.00 95.44 539 LEU A N 1
ATOM 4261 C CA . LEU A 1 539 ? 10.686 5.511 -27.028 1.00 95.44 539 LEU A CA 1
ATOM 4262 C C . LEU A 1 539 ? 10.158 5.835 -28.436 1.00 95.44 539 LEU A C 1
ATOM 4264 O O . LEU A 1 539 ? 9.442 5.019 -29.018 1.00 95.44 539 LEU A O 1
ATOM 4268 N N . ASP A 1 540 ? 10.569 6.965 -29.011 1.00 96.06 540 ASP A N 1
ATOM 4269 C CA . ASP A 1 540 ? 10.241 7.357 -30.384 1.00 96.06 540 ASP A CA 1
ATOM 4270 C C . ASP A 1 540 ? 10.807 6.371 -31.414 1.00 96.06 540 ASP A C 1
ATOM 4272 O O . ASP A 1 540 ? 10.119 6.015 -32.376 1.00 96.06 540 ASP A O 1
ATOM 4276 N N . ASP A 1 541 ? 12.016 5.850 -31.188 1.00 95.94 541 ASP A N 1
ATOM 4277 C CA . ASP A 1 541 ? 12.580 4.779 -32.011 1.00 95.94 541 ASP A CA 1
ATOM 4278 C C . ASP A 1 541 ? 11.697 3.518 -31.972 1.00 95.94 541 ASP A C 1
ATOM 4280 O O . ASP A 1 541 ? 11.419 2.918 -33.016 1.00 95.94 541 ASP A O 1
ATOM 4284 N N . LEU A 1 542 ? 11.198 3.124 -30.792 1.00 95.69 542 LEU A N 1
ATOM 4285 C CA . LEU A 1 542 ? 10.267 1.996 -30.665 1.00 95.69 542 LEU A CA 1
ATOM 4286 C C . LEU A 1 542 ? 8.934 2.266 -31.374 1.00 95.69 542 LEU A C 1
ATOM 4288 O O . LEU A 1 542 ? 8.400 1.359 -32.015 1.00 95.69 542 LEU A O 1
ATOM 4292 N N . HIS A 1 543 ? 8.420 3.496 -31.318 1.00 95.69 543 HIS A N 1
ATOM 4293 C CA . HIS A 1 543 ? 7.223 3.895 -32.060 1.00 95.69 543 HIS A CA 1
ATOM 4294 C C . HIS A 1 543 ? 7.434 3.820 -33.578 1.00 95.69 543 HIS A C 1
ATOM 4296 O O . HIS A 1 543 ? 6.569 3.316 -34.295 1.00 95.69 543 HIS A O 1
ATOM 4302 N N . CYS A 1 544 ? 8.592 4.258 -34.078 1.00 95.56 544 CYS A N 1
ATOM 4303 C CA . CYS A 1 544 ? 8.935 4.148 -35.496 1.00 95.56 544 CYS A CA 1
ATOM 4304 C C . CYS A 1 544 ? 9.014 2.682 -35.943 1.00 95.56 544 CYS A C 1
ATOM 4306 O O . CYS A 1 544 ? 8.548 2.329 -37.027 1.00 95.56 544 CYS A O 1
ATOM 4308 N N . ILE A 1 545 ? 9.574 1.812 -35.099 1.00 93.88 545 ILE A N 1
ATOM 4309 C CA . ILE A 1 545 ? 9.627 0.370 -35.363 1.00 93.88 545 ILE A CA 1
ATOM 4310 C C . ILE A 1 545 ? 8.218 -0.226 -35.378 1.00 93.88 545 ILE A C 1
ATOM 4312 O O . ILE A 1 545 ? 7.909 -1.016 -36.266 1.00 93.88 545 ILE A O 1
ATOM 4316 N N . PHE A 1 546 ? 7.358 0.161 -34.435 1.00 95.31 546 PHE A N 1
ATOM 4317 C CA . PHE A 1 546 ? 5.967 -0.284 -34.407 1.00 95.31 546 PHE A CA 1
ATOM 4318 C C . PHE A 1 546 ? 5.243 0.085 -35.707 1.00 95.31 546 PHE A C 1
ATOM 4320 O O . PHE A 1 546 ? 4.698 -0.792 -36.368 1.00 95.31 546 PHE A O 1
ATOM 4327 N N . GLN A 1 547 ? 5.325 1.351 -36.128 1.00 95.38 547 GLN A N 1
ATOM 4328 C CA . GLN A 1 547 ? 4.715 1.840 -37.372 1.00 95.38 547 GLN A CA 1
ATOM 4329 C C . GLN A 1 547 ? 5.248 1.135 -38.623 1.00 95.38 547 GLN A C 1
ATOM 4331 O O . GLN A 1 547 ? 4.531 0.998 -39.609 1.00 95.38 547 GLN A O 1
ATOM 4336 N N . TYR A 1 548 ? 6.506 0.693 -38.601 1.00 93.75 548 TYR A N 1
ATOM 4337 C CA . TYR A 1 548 ? 7.077 -0.084 -39.696 1.00 93.75 548 TYR A CA 1
ATOM 4338 C C . TYR A 1 548 ? 6.443 -1.480 -39.815 1.00 93.75 548 TYR A C 1
ATOM 4340 O O . TYR A 1 548 ? 6.292 -1.985 -40.928 1.00 93.75 548 TYR A O 1
ATOM 4348 N N . PHE A 1 549 ? 6.083 -2.112 -38.693 1.00 93.06 549 PHE A N 1
ATOM 4349 C CA . PHE A 1 549 ? 5.407 -3.413 -38.693 1.00 93.06 549 PHE A CA 1
ATOM 4350 C C . PHE A 1 549 ? 3.886 -3.295 -38.887 1.00 93.06 549 PHE A C 1
ATOM 4352 O O . PHE A 1 549 ? 3.297 -4.163 -39.530 1.00 93.06 549 PHE A O 1
ATOM 4359 N N . ASP A 1 550 ? 3.272 -2.217 -38.399 1.00 95.00 550 ASP A N 1
ATOM 4360 C CA . ASP A 1 550 ? 1.841 -1.907 -38.520 1.00 95.00 550 ASP A CA 1
ATOM 4361 C C . ASP A 1 550 ? 1.523 -1.333 -39.914 1.00 95.00 550 ASP A C 1
ATOM 4363 O O . ASP A 1 550 ? 1.358 -0.127 -40.112 1.00 95.00 550 ASP A O 1
ATOM 4367 N N . THR A 1 551 ? 1.515 -2.217 -40.918 1.00 93.00 551 THR A N 1
ATOM 4368 C CA . THR A 1 551 ? 1.348 -1.847 -42.337 1.00 93.00 551 THR A CA 1
ATOM 4369 C C . THR A 1 551 ? -0.079 -1.387 -42.658 1.00 93.00 551 THR A C 1
ATOM 4371 O O . THR A 1 551 ? -0.280 -0.614 -43.596 1.00 93.00 551 THR A O 1
ATOM 4374 N N . ASP A 1 552 ? -1.074 -1.875 -41.918 1.00 94.19 552 ASP A N 1
ATOM 4375 C CA . ASP A 1 552 ? -2.483 -1.500 -42.042 1.00 94.19 552 ASP A CA 1
ATOM 4376 C C . ASP A 1 552 ? -2.884 -0.296 -41.177 1.00 94.19 552 ASP A C 1
ATOM 4378 O O . ASP A 1 552 ? -3.961 0.262 -41.403 1.00 94.19 552 ASP A O 1
ATOM 4382 N N . HIS A 1 553 ? -1.997 0.172 -40.292 1.00 94.19 553 HIS A N 1
ATOM 4383 C CA . HIS A 1 553 ? -2.204 1.326 -39.414 1.00 94.19 553 HIS A CA 1
ATOM 4384 C C . HIS A 1 553 ? -3.438 1.170 -38.517 1.00 94.19 553 HIS A C 1
ATOM 4386 O O . HIS A 1 553 ? -4.151 2.144 -38.248 1.00 94.19 553 HIS A O 1
ATOM 4392 N N . ASP A 1 554 ? -3.713 -0.061 -38.084 1.00 94.44 554 ASP A N 1
ATOM 4393 C CA . ASP A 1 554 ? -4.814 -0.366 -37.170 1.00 94.44 554 ASP A CA 1
ATOM 4394 C C . ASP A 1 554 ? -4.399 -0.215 -35.695 1.00 94.44 554 ASP A C 1
ATOM 4396 O O . ASP A 1 554 ? -5.253 -0.236 -34.803 1.00 94.44 554 ASP A O 1
ATOM 4400 N N . GLY A 1 555 ? -3.109 0.035 -35.437 1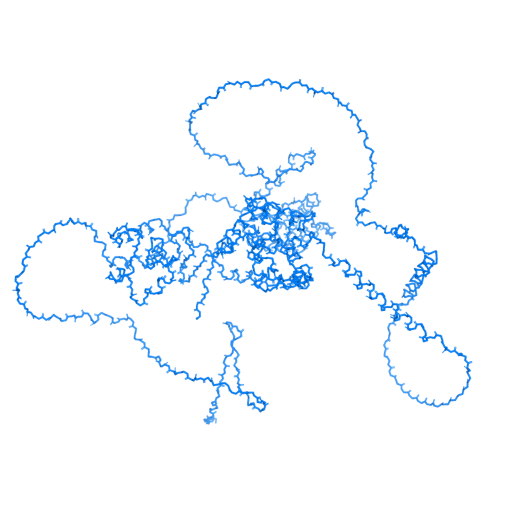.00 94.56 555 GLY A N 1
ATOM 4401 C CA . GLY A 1 555 ? -2.558 0.200 -34.099 1.00 94.56 555 GLY A CA 1
ATOM 4402 C C . GLY A 1 555 ? -2.350 -1.121 -33.361 1.00 94.56 555 GLY A C 1
ATOM 4403 O O . GLY A 1 555 ? -2.121 -1.090 -32.147 1.00 94.56 555 GLY A O 1
ATOM 4404 N N . GLN A 1 556 ? -2.415 -2.260 -34.058 1.00 95.50 556 GLN A N 1
ATOM 4405 C CA . GLN A 1 556 ? -2.269 -3.599 -33.502 1.00 95.50 556 GLN A CA 1
ATOM 4406 C C . GLN A 1 556 ? -1.333 -4.463 -34.360 1.00 95.50 556 GLN A C 1
ATOM 4408 O O . GLN A 1 556 ? -1.479 -4.602 -35.568 1.00 95.50 556 GLN A O 1
ATOM 4413 N N . LEU A 1 557 ? -0.366 -5.130 -33.732 1.00 95.06 557 LEU A N 1
ATOM 4414 C CA . LEU A 1 557 ? 0.538 -6.036 -34.440 1.00 95.06 557 LEU A CA 1
ATOM 4415 C C . LEU A 1 557 ? 0.060 -7.475 -34.338 1.00 95.06 557 LEU A C 1
ATOM 4417 O O . LEU A 1 557 ? 0.029 -8.067 -33.256 1.00 95.06 557 LEU A O 1
ATOM 4421 N N . LYS A 1 558 ? -0.236 -8.073 -35.494 1.00 93.12 558 LYS A N 1
ATOM 4422 C CA . LYS A 1 558 ? -0.622 -9.480 -35.564 1.00 93.12 558 LYS A CA 1
ATOM 4423 C C . LYS A 1 558 ? 0.599 -10.362 -35.339 1.00 93.12 558 LYS A C 1
ATOM 4425 O O . LYS A 1 558 ? 1.603 -10.296 -36.051 1.00 93.12 558 LYS A O 1
ATOM 4430 N N . VAL A 1 559 ? 0.491 -11.269 -34.380 1.00 90.69 559 VAL A N 1
ATOM 4431 C CA . VAL A 1 559 ? 1.550 -12.228 -34.038 1.00 90.69 559 VAL A CA 1
ATOM 4432 C C . VAL A 1 559 ? 2.069 -13.032 -35.245 1.00 90.69 559 VAL A C 1
ATOM 4434 O O . VAL A 1 559 ? 3.289 -13.193 -35.359 1.00 90.69 559 VAL A O 1
ATOM 4437 N N . PRO A 1 560 ? 1.221 -13.522 -36.179 1.00 89.69 560 PRO A N 1
ATOM 4438 C CA . PRO A 1 560 ? 1.702 -14.218 -37.372 1.00 89.69 560 PRO A CA 1
ATOM 4439 C C . PRO A 1 560 ? 2.650 -13.372 -38.231 1.00 89.69 560 PRO A C 1
ATOM 4441 O O . PRO A 1 560 ? 3.604 -13.920 -38.787 1.00 89.69 560 PRO A O 1
ATOM 4444 N N . ASP A 1 561 ? 2.437 -12.057 -38.287 1.00 90.56 561 ASP A N 1
ATOM 4445 C CA . ASP A 1 561 ? 3.242 -11.130 -39.085 1.00 90.56 561 ASP A CA 1
ATOM 4446 C C . ASP A 1 561 ? 4.612 -10.899 -38.428 1.00 90.56 561 ASP A C 1
ATOM 4448 O O . ASP A 1 561 ? 5.655 -10.928 -39.090 1.00 90.56 561 ASP A O 1
ATOM 4452 N N . LEU A 1 562 ? 4.653 -10.822 -37.094 1.00 90.62 562 LEU A N 1
ATOM 4453 C CA . LEU A 1 562 ? 5.902 -10.785 -36.322 1.00 90.62 562 LEU A CA 1
ATOM 4454 C C . LEU A 1 562 ? 6.725 -12.081 -36.452 1.00 90.62 562 LEU A C 1
ATOM 4456 O O . LEU A 1 562 ? 7.959 -12.053 -36.437 1.00 90.62 562 LEU A O 1
ATOM 4460 N N . ILE A 1 563 ? 6.066 -13.229 -36.620 1.00 92.00 563 ILE A N 1
ATOM 4461 C CA . ILE A 1 563 ? 6.739 -14.504 -36.909 1.00 92.00 563 ILE A CA 1
ATOM 4462 C C . ILE A 1 563 ? 7.254 -14.527 -38.353 1.00 92.00 563 ILE A C 1
ATOM 4464 O O . ILE A 1 563 ? 8.379 -14.965 -38.599 1.00 92.00 563 ILE A O 1
ATOM 4468 N N . ALA A 1 564 ? 6.441 -14.082 -39.316 1.00 90.06 564 ALA A N 1
ATOM 4469 C CA . ALA A 1 564 ? 6.786 -14.092 -40.737 1.00 90.06 564 ALA A CA 1
ATOM 4470 C C . ALA A 1 564 ? 7.993 -13.194 -41.046 1.00 90.06 564 ALA A C 1
ATOM 4472 O O . ALA A 1 564 ? 8.842 -13.554 -41.861 1.00 90.06 564 ALA A O 1
ATOM 4473 N N . THR A 1 565 ? 8.113 -12.069 -40.340 1.00 89.19 565 THR A N 1
ATOM 4474 C CA . THR A 1 565 ? 9.271 -11.164 -40.414 1.00 89.19 565 THR A CA 1
ATOM 4475 C C . THR A 1 565 ? 10.524 -11.723 -39.727 1.00 89.19 565 THR A C 1
ATOM 4477 O O . THR A 1 565 ? 11.617 -11.178 -39.896 1.00 89.19 565 THR A O 1
ATOM 4480 N N . GLY A 1 566 ? 10.399 -12.823 -38.975 1.00 88.75 566 GLY A N 1
ATOM 4481 C CA . GLY A 1 566 ? 11.483 -13.418 -38.193 1.00 88.75 566 GLY A CA 1
ATOM 4482 C C . GLY A 1 566 ? 11.854 -12.605 -36.951 1.00 88.75 566 GLY A C 1
ATOM 4483 O O . GLY A 1 566 ? 12.943 -12.798 -36.404 1.00 88.75 566 GLY A O 1
ATOM 4484 N N . PHE A 1 567 ? 10.980 -11.687 -36.525 1.00 88.69 567 PHE A N 1
ATOM 4485 C CA . PHE A 1 567 ? 11.160 -10.909 -35.305 1.00 88.69 567 PHE A CA 1
ATOM 4486 C C . PHE A 1 567 ? 10.963 -11.783 -34.062 1.00 88.69 567 PHE A C 1
ATOM 4488 O O . PHE A 1 567 ? 11.790 -11.750 -33.150 1.00 88.69 567 PHE A O 1
ATOM 4495 N N . LEU A 1 568 ? 9.915 -12.616 -34.069 1.00 90.00 568 LEU A N 1
ATOM 4496 C CA . LEU A 1 568 ? 9.620 -13.584 -33.012 1.00 90.00 568 LEU A CA 1
ATOM 4497 C C . LEU A 1 568 ? 9.813 -15.026 -33.483 1.00 90.00 568 LEU A C 1
ATOM 4499 O O . LEU A 1 568 ? 9.445 -15.406 -34.596 1.00 90.00 568 LEU A O 1
ATOM 4503 N N . ASN A 1 569 ? 10.331 -15.867 -32.590 1.00 92.44 569 ASN A N 1
ATOM 4504 C CA . ASN A 1 569 ? 10.390 -17.305 -32.815 1.00 92.44 569 ASN A CA 1
ATOM 4505 C C . ASN A 1 569 ? 9.037 -17.942 -32.491 1.00 92.44 569 ASN A C 1
ATOM 4507 O O . ASN A 1 569 ? 8.477 -17.690 -31.427 1.00 92.44 569 ASN A O 1
ATOM 4511 N N . ARG A 1 570 ? 8.564 -18.866 -33.339 1.00 91.75 570 ARG A N 1
ATOM 4512 C CA . ARG A 1 570 ? 7.309 -19.618 -33.107 1.00 91.75 570 ARG A CA 1
ATOM 4513 C C . ARG A 1 570 ? 7.219 -20.257 -31.718 1.00 91.75 570 ARG A C 1
ATOM 4515 O O . ARG A 1 570 ? 6.134 -20.355 -31.170 1.00 91.75 570 ARG A O 1
ATOM 4522 N N . ASN A 1 571 ? 8.353 -20.667 -31.156 1.00 91.00 571 ASN A N 1
ATOM 4523 C CA . ASN A 1 571 ? 8.411 -21.339 -29.858 1.00 91.00 571 ASN A CA 1
ATOM 4524 C C . ASN A 1 571 ? 8.279 -20.375 -28.662 1.00 91.00 571 ASN A C 1
ATOM 4526 O O . ASN A 1 571 ? 8.025 -20.825 -27.550 1.00 91.00 571 ASN A O 1
ATOM 4530 N N . GLU A 1 572 ? 8.500 -19.074 -28.866 1.00 88.25 572 GLU A N 1
ATOM 4531 C CA . GLU A 1 572 ? 8.496 -18.048 -27.807 1.00 88.25 572 GLU A CA 1
ATOM 4532 C C . GLU A 1 572 ? 7.221 -17.200 -27.822 1.00 88.25 572 GLU A C 1
ATOM 4534 O O . GLU A 1 572 ? 6.931 -16.504 -26.853 1.00 88.25 572 GLU A O 1
ATOM 4539 N N . VAL A 1 573 ? 6.447 -17.292 -28.902 1.00 91.62 573 VAL A N 1
ATOM 4540 C CA . VAL A 1 573 ? 5.208 -16.544 -29.123 1.00 91.62 573 VAL A CA 1
ATOM 4541 C C . VAL A 1 573 ? 4.205 -16.762 -27.999 1.00 91.62 573 VAL A C 1
ATOM 4543 O O . VAL A 1 573 ? 3.776 -15.787 -27.398 1.00 91.62 573 VAL A O 1
ATOM 4546 N N . ASP A 1 574 ? 3.898 -18.012 -27.647 1.00 90.31 574 ASP A N 1
ATOM 4547 C CA . ASP A 1 574 ? 2.917 -18.306 -26.592 1.00 90.31 574 ASP A CA 1
ATOM 4548 C C . ASP A 1 574 ? 3.329 -17.691 -25.245 1.00 90.31 574 ASP A C 1
ATOM 4550 O O . ASP A 1 574 ? 2.492 -17.214 -24.480 1.00 90.31 574 ASP A O 1
ATOM 4554 N N . LEU A 1 575 ? 4.637 -17.667 -24.962 1.00 89.06 575 LEU A N 1
ATOM 4555 C CA . LEU A 1 575 ? 5.189 -17.085 -23.740 1.00 89.06 575 LEU A CA 1
ATOM 4556 C C . LEU A 1 575 ? 5.138 -15.553 -23.758 1.00 89.06 575 LEU A C 1
ATOM 4558 O O . LEU A 1 575 ? 4.915 -14.944 -22.711 1.00 89.06 575 LEU A O 1
ATOM 4562 N N . ILE A 1 576 ? 5.388 -14.939 -24.915 1.00 90.38 576 ILE A N 1
ATOM 4563 C CA . ILE A 1 576 ? 5.319 -13.488 -25.104 1.00 90.38 576 ILE A CA 1
ATOM 4564 C C . ILE A 1 576 ? 3.872 -13.025 -24.996 1.00 90.38 576 ILE A C 1
ATOM 4566 O O . ILE A 1 576 ? 3.603 -12.139 -24.193 1.00 90.38 576 ILE A O 1
ATOM 4570 N N . MET A 1 577 ? 2.954 -13.680 -25.705 1.00 92.12 577 MET A N 1
ATOM 4571 C CA . MET A 1 577 ? 1.530 -13.356 -25.670 1.00 92.12 577 MET A CA 1
ATOM 4572 C C . MET A 1 577 ? 0.980 -13.508 -24.261 1.00 92.12 577 MET A C 1
ATOM 4574 O O . MET A 1 577 ? 0.513 -12.540 -23.688 1.00 92.12 577 MET A O 1
ATOM 4578 N N . GLN A 1 578 ? 1.201 -14.647 -23.599 1.00 91.38 578 GLN A N 1
ATOM 4579 C CA . GLN A 1 578 ? 0.769 -14.820 -22.206 1.00 91.38 578 GLN A CA 1
ATOM 4580 C C . GLN A 1 578 ? 1.276 -13.717 -21.256 1.00 91.38 578 GLN A C 1
ATOM 4582 O O . GLN A 1 578 ? 0.702 -13.500 -20.187 1.00 91.38 578 GLN A O 1
ATOM 4587 N N . LYS A 1 579 ? 2.411 -13.092 -21.576 1.00 88.00 579 LYS A N 1
ATOM 4588 C CA . LYS A 1 579 ? 3.067 -12.128 -20.703 1.00 88.00 579 LYS A CA 1
ATOM 4589 C C . LYS A 1 579 ? 2.697 -10.674 -21.014 1.00 88.00 579 LYS A C 1
ATOM 4591 O O . LYS A 1 579 ? 2.673 -9.890 -20.070 1.00 88.00 579 LYS A O 1
ATOM 4596 N N . TYR A 1 580 ? 2.522 -10.322 -22.282 1.00 90.56 580 TYR A N 1
ATOM 4597 C CA . TYR A 1 580 ? 2.428 -8.933 -22.735 1.00 90.56 580 TYR A CA 1
ATOM 4598 C C . TYR A 1 580 ? 1.092 -8.581 -23.383 1.00 90.56 580 TYR A C 1
ATOM 4600 O O . TYR A 1 580 ? 0.791 -7.400 -23.426 1.00 90.56 580 TYR A O 1
ATOM 4608 N N . ASP A 1 581 ? 0.314 -9.564 -23.833 1.00 93.38 581 ASP A N 1
ATOM 4609 C CA . ASP A 1 581 ? -1.062 -9.368 -24.300 1.00 93.38 581 ASP A CA 1
ATOM 4610 C C . ASP A 1 581 ? -1.971 -9.256 -23.065 1.00 93.38 581 ASP A C 1
ATOM 4612 O O . ASP A 1 581 ? -2.342 -10.255 -22.436 1.00 93.38 581 ASP A O 1
ATOM 4616 N N . VAL A 1 582 ? -2.189 -8.019 -22.614 1.00 87.62 582 VAL A N 1
ATOM 4617 C CA . VAL A 1 582 ? -2.878 -7.708 -21.355 1.00 87.62 582 VAL A CA 1
ATOM 4618 C C . VAL A 1 582 ? -4.388 -7.841 -21.519 1.00 87.62 582 VAL A C 1
ATOM 4620 O O . VAL A 1 582 ? -5.067 -8.253 -20.571 1.00 87.62 582 VAL A O 1
ATOM 4623 N N . ASP A 1 583 ? -4.919 -7.490 -22.690 1.00 90.56 583 ASP A N 1
ATOM 4624 C CA . ASP A 1 583 ? -6.350 -7.577 -22.980 1.00 90.56 583 ASP A CA 1
ATOM 4625 C C . ASP A 1 583 ? -6.778 -8.947 -23.540 1.00 90.56 583 ASP A C 1
ATOM 4627 O O . ASP A 1 583 ? -7.959 -9.304 -23.449 1.00 90.56 583 ASP A O 1
ATOM 4631 N N . GLY A 1 584 ? -5.820 -9.768 -23.978 1.00 92.62 584 GLY A N 1
ATOM 4632 C CA . GLY A 1 584 ? -6.036 -11.131 -24.445 1.00 92.62 584 GLY A CA 1
ATOM 4633 C C . GLY A 1 584 ? -6.654 -11.190 -25.839 1.00 92.62 584 GLY A C 1
ATOM 4634 O O . GLY A 1 584 ? -7.321 -12.185 -26.152 1.00 92.62 584 GLY A O 1
ATOM 4635 N N . ASP A 1 585 ? -6.509 -10.135 -26.645 1.00 93.12 585 ASP A N 1
ATOM 4636 C CA . ASP A 1 585 ? -7.079 -10.061 -27.990 1.00 93.12 585 ASP A CA 1
ATOM 4637 C C . ASP A 1 585 ? -6.260 -10.843 -29.038 1.00 93.12 585 ASP A C 1
ATOM 4639 O O . ASP A 1 585 ? -6.735 -11.091 -30.154 1.00 93.12 585 ASP A O 1
ATOM 4643 N N . GLY A 1 586 ? -5.078 -11.339 -28.654 1.00 92.12 586 GLY A N 1
ATOM 4644 C CA . GLY A 1 586 ? -4.182 -12.100 -29.517 1.00 92.12 586 GLY A CA 1
ATOM 4645 C C . GLY A 1 586 ? -3.350 -11.233 -30.464 1.00 92.12 586 GLY A C 1
ATOM 4646 O O . GLY A 1 586 ? -2.670 -11.782 -31.341 1.00 92.12 586 GLY A O 1
ATOM 4647 N N . MET A 1 587 ? -3.381 -9.915 -30.290 1.00 95.06 587 MET A N 1
ATOM 4648 C CA . MET A 1 587 ? -2.569 -8.918 -30.973 1.00 95.06 587 MET A CA 1
ATOM 4649 C C . MET A 1 587 ? -1.659 -8.211 -29.961 1.00 95.06 587 MET A C 1
ATOM 4651 O O . MET A 1 587 ? -1.739 -8.437 -28.761 1.00 95.06 587 MET A O 1
ATOM 4655 N N . LEU A 1 588 ? -0.716 -7.406 -30.452 1.00 95.38 588 LEU A N 1
ATOM 4656 C CA . LEU A 1 588 ? 0.106 -6.553 -29.592 1.00 95.38 588 LEU A CA 1
ATOM 4657 C C . LEU A 1 588 ? -0.132 -5.091 -29.945 1.00 95.38 588 LEU A C 1
ATOM 4659 O O . LEU A 1 588 ? 0.279 -4.631 -31.013 1.00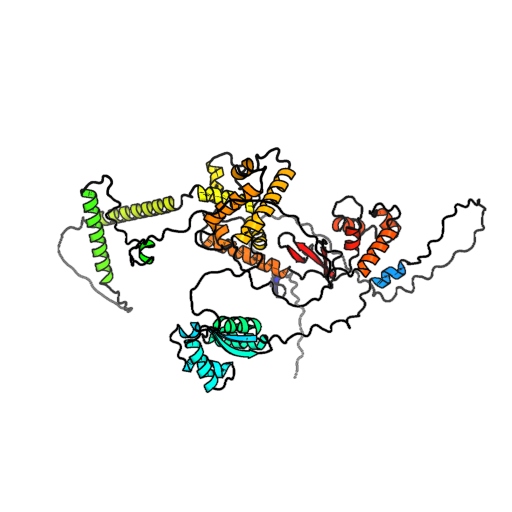 95.38 588 LEU A O 1
ATOM 4663 N N . GLY A 1 589 ? -0.765 -4.352 -29.041 1.00 95.56 589 GLY A N 1
ATOM 4664 C CA . GLY A 1 589 ? -0.902 -2.905 -29.156 1.00 95.56 589 GLY A CA 1
ATOM 4665 C C . GLY A 1 589 ? 0.433 -2.176 -28.963 1.00 95.56 589 GLY A C 1
ATOM 4666 O O . GLY A 1 589 ? 1.420 -2.737 -28.480 1.00 95.56 589 GLY A O 1
ATOM 4667 N N . LEU A 1 590 ? 0.468 -0.879 -29.287 1.00 95.00 590 LEU A N 1
ATOM 4668 C CA . LEU A 1 590 ? 1.672 -0.043 -29.148 1.00 95.00 590 LEU A CA 1
ATOM 4669 C C . LEU A 1 590 ? 2.288 -0.114 -27.740 1.00 95.00 590 LEU A C 1
ATOM 4671 O O . LEU A 1 590 ? 3.495 -0.293 -27.593 1.00 95.00 590 LEU A O 1
ATOM 4675 N N . SER A 1 591 ? 1.451 -0.009 -26.703 1.00 94.31 591 SER A N 1
ATOM 4676 C CA . SER A 1 591 ? 1.884 -0.053 -25.299 1.00 94.31 591 SER A CA 1
ATOM 4677 C C . SER A 1 591 ? 2.576 -1.382 -24.980 1.00 94.31 591 SER A C 1
ATOM 4679 O O . SER A 1 591 ? 3.699 -1.403 -24.479 1.00 94.31 591 SER A O 1
ATOM 4681 N N . GLU A 1 592 ? 1.957 -2.495 -25.363 1.00 94.69 592 GLU A N 1
ATOM 4682 C CA . GLU A 1 592 ? 2.445 -3.853 -25.106 1.00 94.69 592 GLU A CA 1
ATOM 4683 C C . GLU A 1 592 ? 3.732 -4.142 -25.881 1.00 94.69 592 GLU A C 1
ATOM 4685 O O . GLU A 1 592 ? 4.675 -4.724 -25.344 1.00 94.69 592 GLU A O 1
ATOM 4690 N N . PHE A 1 593 ? 3.817 -3.656 -27.121 1.00 95.19 593 PHE A N 1
ATOM 4691 C CA . PHE A 1 593 ? 5.023 -3.738 -27.934 1.00 95.19 593 PHE A CA 1
ATOM 4692 C C . PHE A 1 593 ? 6.184 -2.929 -27.336 1.00 95.19 593 PHE A C 1
ATOM 4694 O O . PHE A 1 593 ? 7.318 -3.415 -27.287 1.00 95.19 593 PHE A O 1
ATOM 4701 N N . THR A 1 594 ? 5.923 -1.719 -26.826 1.00 95.38 594 THR A N 1
ATOM 4702 C CA . THR A 1 594 ? 6.962 -0.927 -26.146 1.00 95.38 594 THR A CA 1
ATOM 4703 C C . THR A 1 594 ? 7.428 -1.585 -24.845 1.00 95.38 594 THR A C 1
ATOM 4705 O O . THR A 1 594 ? 8.628 -1.596 -24.572 1.00 95.38 594 THR A O 1
ATOM 4708 N N . GLU A 1 595 ? 6.534 -2.214 -24.073 1.00 94.69 595 GLU A N 1
ATOM 4709 C CA . GLU A 1 595 ? 6.909 -3.004 -22.891 1.00 94.69 595 GLU A CA 1
ATOM 4710 C C . GLU A 1 595 ? 7.688 -4.281 -23.254 1.00 94.69 595 GLU A C 1
ATOM 4712 O O . GLU A 1 595 ? 8.604 -4.683 -22.524 1.00 94.69 595 GLU A O 1
ATOM 4717 N N . LEU A 1 596 ? 7.363 -4.910 -24.388 1.00 93.62 596 LEU A N 1
ATOM 4718 C CA . LEU A 1 596 ? 8.069 -6.078 -24.916 1.00 93.62 596 LEU A CA 1
ATOM 4719 C C . LEU A 1 596 ? 9.526 -5.753 -25.266 1.00 93.62 596 LEU A C 1
ATOM 4721 O O . LEU A 1 596 ? 10.415 -6.552 -24.966 1.00 93.62 596 LEU A O 1
ATOM 4725 N N . LEU A 1 597 ? 9.771 -4.591 -25.878 1.00 94.50 597 LEU A N 1
ATOM 4726 C CA . LEU A 1 597 ? 11.097 -4.175 -26.351 1.00 94.50 597 LEU A CA 1
ATOM 4727 C C . LEU A 1 597 ? 11.854 -3.251 -25.404 1.00 94.50 597 LEU A C 1
ATOM 4729 O O . LEU A 1 597 ? 12.985 -2.864 -25.707 1.00 94.50 597 LEU A O 1
ATOM 4733 N N . CYS A 1 598 ? 11.270 -2.927 -24.253 1.00 95.38 598 CYS A N 1
ATOM 4734 C CA . CYS A 1 598 ? 11.908 -2.061 -23.279 1.00 95.38 598 CYS A CA 1
ATOM 4735 C C . CYS A 1 598 ? 13.238 -2.678 -22.790 1.00 95.38 598 CYS A C 1
ATOM 4737 O O . CYS A 1 598 ? 13.249 -3.811 -22.286 1.00 95.38 598 CYS A O 1
ATOM 4739 N N . PRO A 1 599 ? 14.371 -1.963 -22.923 1.00 95.00 599 PRO A N 1
ATOM 4740 C CA . PRO A 1 599 ? 15.662 -2.450 -22.463 1.00 95.00 599 PRO A CA 1
ATOM 4741 C C . PRO A 1 599 ? 15.689 -2.640 -20.943 1.00 95.00 599 PRO A C 1
ATOM 4743 O O . PRO A 1 599 ? 15.051 -1.922 -20.171 1.00 95.00 599 PRO A O 1
ATOM 4746 N N . ALA A 1 600 ? 16.489 -3.610 -20.498 1.00 94.94 600 ALA A N 1
ATOM 4747 C CA . ALA A 1 600 ? 16.713 -3.842 -19.079 1.00 94.94 600 ALA A CA 1
ATOM 4748 C C . ALA A 1 600 ? 17.304 -2.589 -18.406 1.00 94.94 600 ALA A C 1
ATOM 4750 O O . ALA A 1 600 ? 18.260 -1.998 -18.897 1.00 94.94 600 ALA A O 1
ATOM 4751 N N . GLY A 1 601 ? 16.748 -2.217 -17.258 1.00 95.25 601 GLY A N 1
ATOM 4752 C CA . GLY A 1 601 ? 17.057 -0.996 -16.522 1.00 95.25 601 GLY A CA 1
ATOM 4753 C C . GLY A 1 601 ? 15.942 0.044 -16.582 1.00 95.25 601 GLY A C 1
ATOM 4754 O O . GLY A 1 601 ? 15.916 0.906 -15.713 1.00 95.25 601 GLY A O 1
ATOM 4755 N N . TYR A 1 602 ? 15.005 -0.072 -17.525 1.00 96.44 602 TYR A N 1
ATOM 4756 C CA . TYR A 1 602 ? 13.979 0.936 -17.777 1.00 96.44 602 TYR A CA 1
ATOM 4757 C C . TYR A 1 602 ? 12.563 0.359 -17.700 1.00 96.44 602 TYR A C 1
ATOM 4759 O O . TYR A 1 602 ? 12.353 -0.858 -17.723 1.00 96.44 602 TYR A O 1
ATOM 4767 N N . ARG A 1 603 ? 11.585 1.261 -17.607 1.00 96.31 603 ARG A N 1
ATOM 4768 C CA . ARG A 1 603 ? 10.171 0.990 -17.891 1.00 96.31 603 ARG A CA 1
ATOM 4769 C C . ARG A 1 603 ? 9.746 1.775 -19.133 1.00 96.31 603 ARG A C 1
ATOM 4771 O O . ARG A 1 603 ? 10.194 2.906 -19.315 1.00 96.31 603 ARG A O 1
ATOM 4778 N N . ALA A 1 604 ? 8.870 1.199 -19.954 1.00 95.00 604 ALA A N 1
ATOM 4779 C CA . ALA A 1 604 ? 8.496 1.781 -21.245 1.00 95.00 604 ALA A CA 1
ATOM 4780 C C . ALA A 1 604 ? 7.776 3.132 -21.103 1.00 95.00 604 ALA A C 1
ATOM 4782 O O . ALA A 1 604 ? 8.120 4.097 -21.773 1.00 95.00 604 ALA A O 1
ATOM 4783 N N . HIS A 1 605 ? 6.811 3.216 -20.188 1.00 94.06 605 HIS A N 1
ATOM 4784 C CA . HIS A 1 605 ? 6.016 4.418 -19.942 1.00 94.06 605 HIS A CA 1
ATOM 4785 C C . HIS A 1 605 ? 5.599 4.515 -18.470 1.00 94.06 605 HIS A C 1
ATOM 4787 O O . HIS A 1 605 ? 5.820 3.603 -17.674 1.00 94.06 605 HIS A O 1
ATOM 4793 N N . GLU A 1 606 ? 4.984 5.632 -18.078 1.00 93.75 606 GLU A N 1
ATOM 4794 C CA . GLU A 1 606 ? 4.601 5.896 -16.682 1.00 93.75 606 GLU A CA 1
ATOM 4795 C C . GLU A 1 606 ? 3.595 4.878 -16.135 1.00 93.75 606 GLU A C 1
ATOM 4797 O O . GLU A 1 606 ? 3.702 4.460 -14.987 1.00 93.75 606 GLU A O 1
ATOM 4802 N N . LYS A 1 607 ? 2.673 4.419 -16.986 1.00 92.06 607 LYS A N 1
ATOM 4803 C CA . LYS A 1 607 ? 1.657 3.416 -16.636 1.00 92.06 607 LYS A CA 1
ATOM 4804 C C . LYS A 1 607 ? 2.157 1.969 -16.678 1.00 92.06 607 LYS A C 1
ATOM 4806 O O . LYS A 1 607 ? 1.359 1.061 -16.476 1.00 92.06 607 LYS A O 1
ATOM 4811 N N . ALA A 1 608 ? 3.433 1.745 -17.002 1.00 93.19 608 ALA A N 1
ATOM 4812 C CA . ALA A 1 608 ? 3.948 0.393 -17.163 1.00 93.19 608 ALA A CA 1
ATOM 4813 C C . ALA A 1 608 ? 3.927 -0.301 -15.804 1.00 93.19 608 ALA A C 1
ATOM 4815 O O . ALA A 1 608 ? 4.503 0.196 -14.835 1.00 93.19 608 ALA A O 1
ATOM 4816 N N . THR A 1 609 ? 3.260 -1.448 -15.736 1.00 93.25 609 THR A N 1
ATOM 4817 C CA . THR A 1 609 ? 3.161 -2.247 -14.506 1.00 93.25 609 THR A CA 1
ATOM 4818 C C . THR A 1 609 ? 4.268 -3.288 -14.418 1.00 93.25 609 THR A C 1
ATOM 4820 O O . THR A 1 609 ? 4.433 -3.924 -13.382 1.00 93.25 609 THR A O 1
ATOM 4823 N N . HIS A 1 610 ? 5.063 -3.454 -15.475 1.00 93.50 610 HIS A N 1
ATOM 4824 C CA . HIS A 1 610 ? 6.151 -4.416 -15.546 1.00 93.50 610 HIS A CA 1
ATOM 4825 C C . HIS A 1 610 ? 7.422 -3.757 -16.076 1.00 93.50 610 HIS A C 1
ATOM 4827 O O . HIS A 1 610 ? 7.388 -2.853 -16.906 1.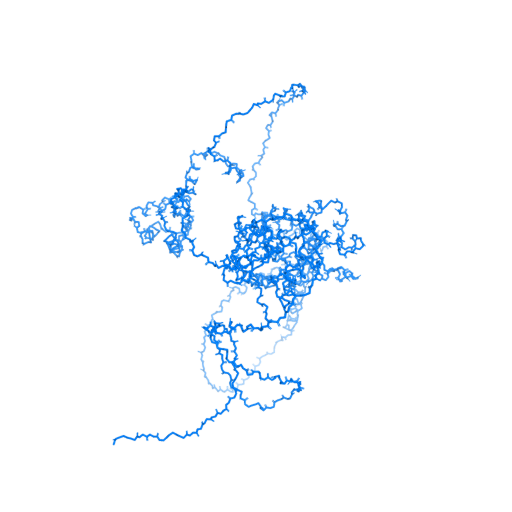00 93.50 610 HIS A O 1
ATOM 4833 N N . ALA A 1 611 ? 8.569 -4.224 -15.588 1.00 95.44 611 ALA A N 1
ATOM 4834 C CA . ALA A 1 611 ? 9.872 -3.810 -16.088 1.00 95.44 611 ALA A CA 1
ATOM 4835 C C . ALA A 1 611 ? 10.921 -4.899 -15.835 1.00 95.44 611 ALA A C 1
ATOM 4837 O O . ALA A 1 611 ? 10.712 -5.860 -15.081 1.00 95.44 611 ALA A O 1
ATOM 4838 N N . THR A 1 612 ? 12.078 -4.748 -16.468 1.00 94.75 612 THR A N 1
ATOM 4839 C CA . THR A 1 612 ? 13.246 -5.595 -16.218 1.00 94.75 612 THR A CA 1
ATOM 4840 C C . THR A 1 612 ? 14.348 -4.708 -15.670 1.00 94.75 612 THR A C 1
ATOM 4842 O O . THR A 1 612 ? 14.683 -3.711 -16.288 1.00 94.75 612 THR A O 1
ATOM 4845 N N . LEU A 1 613 ? 14.911 -5.038 -14.510 1.00 94.88 613 LEU A N 1
ATOM 4846 C CA . LEU A 1 613 ? 16.044 -4.308 -13.938 1.00 94.88 613 LEU A CA 1
ATOM 4847 C C . LEU A 1 613 ? 17.322 -4.583 -14.743 1.00 94.88 613 LEU A C 1
ATOM 4849 O O . LEU A 1 613 ? 17.424 -5.613 -15.406 1.00 94.88 613 LEU A O 1
ATOM 4853 N N . GLY A 1 614 ? 18.346 -3.731 -14.617 1.00 93.00 614 GLY A N 1
ATOM 4854 C CA . GLY A 1 614 ? 19.622 -3.895 -15.338 1.00 93.00 614 GLY A CA 1
ATOM 4855 C C . GLY A 1 614 ? 20.356 -5.219 -15.063 1.00 93.00 614 GLY A C 1
ATOM 4856 O O . GLY A 1 614 ? 21.168 -5.662 -15.866 1.00 93.00 614 GLY A O 1
ATOM 4857 N N . ASN A 1 615 ? 20.029 -5.908 -13.964 1.00 92.56 615 ASN A N 1
ATOM 4858 C CA . ASN A 1 615 ? 20.530 -7.252 -13.647 1.00 92.56 615 ASN A CA 1
ATOM 4859 C C . ASN A 1 615 ? 19.708 -8.397 -14.285 1.00 92.56 615 ASN A C 1
ATOM 4861 O O . ASN A 1 615 ? 19.901 -9.558 -13.929 1.00 92.56 615 ASN A O 1
ATOM 4865 N N . GLY A 1 616 ? 18.752 -8.083 -15.164 1.00 91.88 616 GLY A N 1
ATOM 4866 C CA . GLY A 1 616 ? 17.866 -9.041 -15.829 1.00 91.88 616 GLY A CA 1
ATOM 4867 C C . GLY A 1 616 ? 16.709 -9.559 -14.968 1.00 91.88 616 GLY A C 1
ATOM 4868 O O . GLY A 1 616 ? 15.890 -10.345 -15.446 1.00 91.88 616 GLY A O 1
ATOM 4869 N N . ARG A 1 617 ? 16.599 -9.143 -13.699 1.00 93.25 617 ARG A N 1
ATOM 4870 C CA . ARG A 1 617 ? 15.486 -9.553 -12.833 1.00 93.25 617 ARG A CA 1
ATOM 4871 C C . ARG A 1 617 ? 14.238 -8.756 -13.174 1.00 93.25 617 ARG A C 1
ATOM 4873 O O . ARG A 1 617 ? 14.282 -7.541 -13.338 1.00 93.25 617 ARG A O 1
ATOM 4880 N N . ARG A 1 618 ? 13.107 -9.449 -13.233 1.00 92.50 618 ARG A N 1
ATOM 4881 C CA . ARG A 1 618 ? 11.816 -8.826 -13.515 1.00 92.50 618 ARG A CA 1
ATOM 4882 C C . ARG A 1 618 ? 11.233 -8.204 -12.261 1.00 92.50 618 ARG A C 1
ATOM 4884 O O . ARG A 1 618 ? 11.301 -8.792 -11.180 1.00 92.50 618 ARG A O 1
ATOM 4891 N N . VAL A 1 619 ? 10.633 -7.041 -12.440 1.00 95.56 619 VAL A N 1
ATOM 4892 C CA . VAL A 1 619 ? 9.871 -6.340 -11.418 1.00 95.56 619 VAL A CA 1
ATOM 4893 C C . VAL A 1 619 ? 8.476 -6.047 -11.941 1.00 95.56 619 VAL A C 1
ATOM 4895 O O . VAL A 1 619 ? 8.259 -5.958 -13.150 1.00 95.56 619 VAL A O 1
ATOM 4898 N N . PHE A 1 620 ? 7.537 -5.929 -11.019 1.00 94.44 620 PHE A N 1
ATOM 4899 C CA . PHE A 1 620 ? 6.175 -5.513 -11.293 1.00 94.44 620 PHE A CA 1
ATOM 4900 C C . PHE A 1 620 ? 5.761 -4.447 -10.281 1.00 94.44 620 PHE A C 1
ATOM 4902 O O . PHE A 1 620 ? 6.276 -4.411 -9.159 1.00 94.44 620 PHE A O 1
ATOM 4909 N N . TYR A 1 621 ? 4.861 -3.567 -10.684 1.00 93.75 621 TYR A N 1
ATOM 4910 C CA . TYR A 1 621 ? 4.234 -2.599 -9.809 1.00 93.75 621 TYR A CA 1
ATOM 4911 C C . TYR A 1 621 ? 3.093 -3.286 -9.059 1.00 93.75 621 TYR A C 1
ATOM 4913 O O . TYR A 1 621 ? 2.205 -3.881 -9.664 1.00 93.75 621 TYR A O 1
ATOM 4921 N N . ASP A 1 622 ? 3.153 -3.267 -7.731 1.00 90.38 622 ASP A N 1
ATOM 4922 C CA . ASP A 1 622 ? 2.117 -3.844 -6.884 1.00 90.38 622 ASP A CA 1
ATOM 4923 C C . ASP A 1 622 ? 1.136 -2.742 -6.477 1.00 90.38 622 ASP A C 1
ATOM 4925 O O . ASP A 1 622 ? 1.399 -1.981 -5.541 1.00 90.38 622 ASP A O 1
ATOM 4929 N N . ASP A 1 623 ? -0.007 -2.678 -7.165 1.00 85.50 623 ASP A N 1
ATOM 4930 C CA . ASP A 1 623 ? -1.082 -1.703 -6.919 1.00 85.50 623 ASP A CA 1
ATOM 4931 C C . ASP A 1 623 ? -1.609 -1.734 -5.475 1.00 85.50 623 ASP A C 1
ATOM 4933 O O . ASP A 1 623 ? -2.240 -0.784 -5.000 1.00 85.50 623 ASP A O 1
ATOM 4937 N N . ASN A 1 624 ? -1.380 -2.824 -4.735 1.00 81.44 624 ASN A N 1
ATOM 4938 C CA . ASN A 1 624 ? -1.785 -2.902 -3.334 1.00 81.44 624 ASN A CA 1
ATOM 4939 C C . ASN A 1 624 ? -0.875 -2.092 -2.411 1.00 81.44 624 ASN A C 1
ATOM 4941 O O . ASN A 1 624 ? -1.338 -1.660 -1.362 1.00 81.44 624 ASN A O 1
ATOM 4945 N N . PHE A 1 625 ? 0.380 -1.867 -2.793 1.00 83.75 625 PHE A N 1
ATOM 4946 C CA . PHE A 1 625 ? 1.374 -1.175 -1.966 1.00 83.75 625 PHE A CA 1
ATOM 4947 C C . PHE A 1 625 ? 1.992 0.038 -2.661 1.00 83.75 625 PHE A C 1
ATOM 4949 O O . PHE A 1 625 ? 2.963 0.599 -2.147 1.00 83.75 625 PHE A O 1
ATOM 4956 N N . CYS A 1 626 ? 1.473 0.386 -3.842 1.00 86.12 626 CYS A N 1
ATOM 4957 C CA . CYS A 1 626 ? 1.916 1.486 -4.688 1.00 86.12 626 CYS A CA 1
ATOM 4958 C C . CYS A 1 626 ? 3.438 1.505 -4.923 1.00 86.12 626 CYS A C 1
ATOM 4960 O O . CYS A 1 626 ? 4.050 2.571 -5.000 1.00 86.12 626 CYS A O 1
ATOM 4962 N N . ARG A 1 627 ? 4.071 0.326 -5.013 1.00 90.88 627 ARG A N 1
ATOM 4963 C CA . ARG A 1 627 ? 5.533 0.196 -5.107 1.00 90.88 627 ARG A CA 1
ATOM 4964 C C . ARG A 1 627 ? 5.961 -0.926 -6.042 1.00 90.88 627 ARG A C 1
ATOM 4966 O O . ARG A 1 627 ? 5.245 -1.905 -6.239 1.00 90.88 627 ARG A O 1
ATOM 4973 N N . TRP A 1 628 ? 7.173 -0.798 -6.569 1.00 94.12 628 TRP A N 1
ATOM 4974 C CA . TRP A 1 628 ? 7.794 -1.811 -7.415 1.00 94.12 628 TRP A CA 1
ATOM 4975 C C . TRP A 1 628 ? 8.358 -2.960 -6.585 1.00 94.12 628 TRP A C 1
ATOM 4977 O O . TRP A 1 628 ? 8.994 -2.747 -5.548 1.00 94.12 628 TRP A O 1
ATOM 4987 N N . ARG A 1 629 ? 8.120 -4.189 -7.044 1.00 95.38 629 ARG A N 1
ATOM 4988 C CA . ARG A 1 629 ? 8.545 -5.417 -6.378 1.00 95.38 629 ARG A CA 1
ATOM 4989 C C . ARG A 1 629 ? 9.167 -6.396 -7.354 1.00 95.38 629 ARG A C 1
ATOM 4991 O O . ARG A 1 629 ? 8.776 -6.489 -8.513 1.00 95.38 629 ARG A O 1
ATOM 4998 N N . LEU A 1 630 ? 10.109 -7.190 -6.861 1.00 94.94 630 LEU A N 1
ATOM 4999 C CA . LEU A 1 630 ? 10.680 -8.316 -7.590 1.00 94.94 630 LEU A CA 1
ATOM 5000 C C . LEU A 1 630 ? 9.603 -9.358 -7.879 1.00 94.94 630 LEU A C 1
ATOM 5002 O O . LEU A 1 630 ? 8.937 -9.845 -6.962 1.00 94.94 630 LEU A O 1
ATOM 5006 N N . ALA A 1 631 ? 9.483 -9.741 -9.150 1.00 91.00 631 ALA A N 1
ATOM 5007 C CA . ALA A 1 631 ? 8.621 -10.837 -9.551 1.00 91.00 631 ALA A CA 1
ATOM 5008 C C . ALA A 1 631 ? 9.037 -12.113 -8.795 1.00 91.00 631 ALA A C 1
ATOM 5010 O O . ALA A 1 631 ? 10.238 -12.409 -8.711 1.00 91.00 631 ALA A O 1
ATOM 5011 N N . PRO A 1 632 ? 8.083 -12.875 -8.229 1.00 86.12 632 PRO A N 1
ATOM 5012 C CA . PRO A 1 632 ? 8.408 -14.142 -7.596 1.00 86.12 632 PRO A CA 1
ATOM 5013 C C . PRO A 1 632 ? 9.066 -15.053 -8.634 1.00 86.12 632 PRO A C 1
ATOM 5015 O O . PRO A 1 632 ? 8.586 -15.172 -9.763 1.00 86.12 632 PRO A O 1
ATOM 5018 N N . ASN A 1 633 ? 10.175 -15.696 -8.262 1.00 79.12 633 ASN A N 1
ATOM 5019 C CA . ASN A 1 633 ? 10.800 -16.693 -9.125 1.00 79.12 633 ASN A CA 1
ATOM 5020 C C . ASN A 1 633 ? 9.759 -17.788 -9.398 1.00 79.12 633 ASN A C 1
ATOM 5022 O O . ASN A 1 633 ? 9.364 -18.494 -8.467 1.00 79.12 633 ASN A O 1
ATOM 5026 N N . LYS A 1 634 ? 9.303 -17.916 -10.653 1.00 68.75 634 LYS A N 1
ATOM 5027 C CA . LYS A 1 634 ? 8.526 -19.084 -11.082 1.00 68.75 634 LYS A CA 1
ATOM 5028 C C . LYS A 1 634 ? 9.438 -20.298 -10.866 1.00 68.75 634 LYS A C 1
ATOM 5030 O O . LYS A 1 634 ? 10.481 -20.386 -11.509 1.00 68.75 634 LYS A O 1
ATOM 5035 N N . ARG A 1 635 ? 9.110 -21.118 -9.863 1.00 41.88 635 ARG A N 1
ATOM 5036 C CA . ARG A 1 635 ? 9.806 -22.376 -9.572 1.00 41.88 635 ARG A CA 1
ATOM 5037 C C . ARG A 1 635 ? 9.472 -23.428 -10.610 1.00 41.88 635 ARG A C 1
ATOM 5039 O O . ARG A 1 635 ? 8.305 -23.425 -11.063 1.00 41.88 635 ARG A O 1
#

Radius of gyration: 41.59 Å; chains: 1; bounding box: 100×102×150 Å

Foldseek 3Di:
DDDDDDDDDDDDDFDWDWDDPDPPDTDTDGDDDDDDDDDDDDDDDDDDDDDDDDDDDPPPPPPPPPDDDDDDDDDDDDDDDDDDDDDDDDPPDPVVVVVVQDDDPDPDDDDDDDPDPQWKKWKKFFLVLPPPVDDLQNQLVLLCVLVVDDSVLSSVQSVVNVVDRIGTSDMDRDPVSVVVSVVSSVVVSTDMDMDTPVVVCVVVVVVVDDPDDDDDDDPPPPPPDDDDDDDDDDDDDDDDDDDDDDDDDDDDDDDDDDDDDDDDDPVCVVDPPDPVVPPPPDDDDPVVVVVVVVVVVVVVVVVVVVVPDDDDDDDDDDDDDDDDDDDDDDDDDDPPPPVVVVVVVVVVVVVVVVVVVVVVVVLPDDPLLVVLLQLLCCLQVVASPQLVPPDPVSNCVQQQAAADDLVSLVSLLLVVLQLPVVVPQKHFLVSLLVVLLVSLVVSLVVVVVVPPPAPSRPDPLCRVQVVPSNVSSVVNSVSCCCQAQVPHRIHGSLSSVCSNHVNHDPVNSVVSVVSSVVVVVVCVVFFDPDQAADDPVVLVVLVVVQVVQPVVPPQWHALVSCVVVVVDDPVCLVVLCVVQVPVNPNIHGSQSSQQSPPRARHGHDPPGQWGHHPVRFIWGQDPSNRGIGTDPPPD

Organism: NCBI:txid2562237

InterPro domains:
  IPR002048 EF-hand domain [PF13499] (540-596)
  IPR002048 EF-hand domain [PS50222] (568-603)
  IPR002048 EF-hand domain [SM00054] (411-439)
  IPR002048 EF-hand domain [SM00054] (541-569)
  IPR002048 EF-hand domain [SM00054] (572-600)
  IPR002048 EF-hand domain [cd00051] (541-597)
  IPR011992 EF-hand domain pair [SSF47473] (403-597)
  IPR018247 EF-Hand 1, calcium-binding site [PS00018] (420-432)
  IPR018247 EF-Hand 1, calcium-binding site [PS00018] (581-593)